Protein AF-A0A8T2RF71-F1 (afdb_monomer)

Structure (mmCIF, N/CA/C/O backbone):
data_AF-A0A8T2RF71-F1
#
_entry.id   AF-A0A8T2RF71-F1
#
loop_
_atom_site.group_PDB
_atom_site.id
_atom_site.type_symbol
_atom_site.label_atom_id
_atom_site.label_alt_id
_atom_site.label_comp_id
_atom_site.label_asym_id
_atom_site.label_entity_id
_atom_site.label_seq_id
_atom_site.pdbx_PDB_ins_code
_atom_site.Cartn_x
_atom_site.Cartn_y
_atom_site.Cartn_z
_atom_site.occupancy
_atom_site.B_iso_or_equiv
_atom_site.auth_seq_id
_atom_site.auth_comp_id
_atom_site.auth_asym_id
_atom_site.auth_atom_id
_atom_site.pdbx_PDB_model_num
ATOM 1 N N . MET A 1 1 ? -20.894 32.308 55.847 1.00 33.81 1 MET A N 1
ATOM 2 C CA . MET A 1 1 ? -22.004 33.199 55.445 1.00 33.81 1 MET A CA 1
ATOM 3 C C . MET A 1 1 ? -21.757 33.626 54.009 1.00 33.81 1 MET A C 1
ATOM 5 O O . MET A 1 1 ? -20.652 34.094 53.769 1.00 33.81 1 MET A O 1
ATOM 9 N N . PRO A 1 2 ? -22.748 33.562 53.111 1.00 56.53 2 PRO A N 1
ATOM 10 C CA . PRO A 1 2 ? -24.041 32.866 53.247 1.00 56.53 2 PRO A CA 1
ATOM 11 C C . PRO A 1 2 ? -24.374 32.013 51.993 1.00 56.53 2 PRO A C 1
ATOM 13 O O . PRO A 1 2 ? -23.792 32.238 50.945 1.00 56.53 2 PRO A O 1
ATOM 16 N N . LYS A 1 3 ? -25.290 31.039 51.954 1.00 35.28 3 LYS A N 1
ATOM 17 C CA . LYS A 1 3 ? -26.336 30.474 52.839 1.00 35.28 3 LYS A CA 1
ATOM 18 C C . LYS A 1 3 ? -26.703 29.107 52.197 1.00 35.28 3 LYS A C 1
ATOM 20 O O . LYS A 1 3 ? -26.726 29.027 50.978 1.00 35.28 3 LYS A O 1
ATOM 25 N N . ALA A 1 4 ? -26.728 27.995 52.942 1.00 33.72 4 ALA A N 1
ATOM 26 C CA . ALA A 1 4 ? -27.928 27.353 53.523 1.00 33.72 4 ALA A CA 1
ATOM 27 C C . ALA A 1 4 ? -28.983 26.961 52.456 1.00 33.72 4 ALA A C 1
ATOM 29 O O . ALA A 1 4 ? -29.394 27.810 51.681 1.00 33.72 4 ALA A O 1
ATOM 30 N N . ILE A 1 5 ? -29.472 25.716 52.376 1.00 30.92 5 ILE A N 1
ATOM 31 C CA . ILE A 1 5 ? -30.441 25.128 53.322 1.00 30.92 5 ILE A CA 1
ATOM 32 C C . ILE A 1 5 ? -30.430 23.580 53.239 1.00 30.92 5 ILE A C 1
ATOM 34 O O . ILE A 1 5 ? -30.460 22.993 52.162 1.00 30.92 5 ILE A O 1
ATOM 38 N N . HIS A 1 6 ? -30.429 22.937 54.411 1.00 29.00 6 HIS A N 1
ATOM 39 C CA . HIS A 1 6 ? -30.875 21.560 54.667 1.00 29.00 6 HIS A CA 1
ATOM 40 C C . HIS A 1 6 ? -32.414 21.484 54.653 1.00 29.00 6 HIS A C 1
ATOM 42 O O . HIS A 1 6 ? -33.026 22.330 55.297 1.00 29.00 6 HIS A O 1
ATOM 48 N N . ALA A 1 7 ? -33.016 20.427 54.087 1.00 27.84 7 ALA A N 1
ATOM 49 C CA . ALA A 1 7 ? -33.909 19.501 54.818 1.00 27.84 7 ALA A CA 1
ATOM 50 C C . ALA A 1 7 ? -34.713 18.545 53.904 1.00 27.84 7 ALA A C 1
ATOM 52 O O . ALA A 1 7 ? -35.433 18.982 53.019 1.00 27.84 7 ALA A O 1
ATOM 53 N N . ARG A 1 8 ? -34.631 17.249 54.259 1.00 25.69 8 ARG A N 1
ATOM 54 C CA . ARG A 1 8 ? -35.674 16.195 54.293 1.00 25.69 8 ARG A CA 1
ATOM 55 C C . ARG A 1 8 ? -36.613 15.987 53.091 1.00 25.69 8 ARG A C 1
ATOM 57 O O . ARG A 1 8 ? -37.527 16.772 52.894 1.00 25.69 8 ARG A O 1
ATOM 64 N N . ALA A 1 9 ? -36.586 14.763 52.549 1.00 24.23 9 ALA A N 1
ATOM 65 C CA . ALA A 1 9 ? -37.710 13.818 52.671 1.00 24.23 9 ALA A CA 1
ATOM 66 C C . ALA A 1 9 ? -37.299 12.388 52.255 1.00 24.23 9 ALA A C 1
ATOM 68 O O . ALA A 1 9 ? -36.990 12.132 51.098 1.00 24.23 9 ALA A O 1
ATOM 69 N N . CYS A 1 10 ? -37.343 11.447 53.204 1.00 28.39 10 CYS A N 1
ATOM 70 C CA . CYS A 1 10 ? -37.638 10.046 52.910 1.00 28.39 10 CYS A CA 1
ATOM 71 C C . CYS A 1 10 ? -39.159 9.925 52.774 1.00 28.39 10 CYS A C 1
ATOM 73 O O . CYS A 1 10 ? -39.844 10.247 53.743 1.00 28.39 10 CYS A O 1
ATOM 75 N N . ALA A 1 11 ? -39.659 9.442 51.636 1.00 26.19 11 ALA A N 1
ATOM 76 C CA . ALA A 1 11 ? -40.879 8.634 51.523 1.00 26.19 11 ALA A CA 1
ATOM 77 C C . ALA A 1 11 ? -41.119 8.236 50.056 1.00 26.19 11 ALA A C 1
ATOM 79 O O . ALA A 1 11 ? -41.542 9.046 49.242 1.00 26.19 11 ALA A O 1
ATOM 80 N N . SER A 1 12 ? -40.852 6.958 49.775 1.00 27.03 12 SER A N 1
ATOM 81 C CA . SER A 1 12 ? -41.672 6.046 48.966 1.00 27.03 12 SER A CA 1
ATOM 82 C C . SER A 1 12 ? -42.317 6.563 47.671 1.00 27.03 12 SER A C 1
ATOM 84 O O . SER A 1 12 ? -43.353 7.224 47.718 1.00 27.03 12 SER A O 1
ATOM 86 N N . LYS A 1 13 ? -41.908 5.985 46.540 1.00 27.14 13 LYS A N 1
ATOM 87 C CA . LYS A 1 13 ? -42.752 4.991 45.860 1.00 27.14 13 LYS A CA 1
ATOM 88 C C . LYS A 1 13 ? -41.937 4.189 44.854 1.00 27.14 13 LYS A C 1
ATOM 90 O O . LYS A 1 13 ? -41.146 4.735 44.104 1.00 27.14 13 LYS A O 1
ATOM 95 N N . VAL A 1 14 ? -42.145 2.881 44.915 1.00 32.69 14 VAL A N 1
ATOM 96 C CA . VAL A 1 14 ? -41.746 1.900 43.913 1.00 32.69 14 VAL A CA 1
ATOM 97 C C . VAL A 1 14 ? -42.433 2.294 42.605 1.00 32.69 14 VAL A C 1
ATOM 99 O O . VAL A 1 14 ? -43.641 2.103 42.471 1.00 32.69 14 VAL A O 1
ATOM 102 N N . GLU A 1 15 ? -41.685 2.889 41.682 1.00 29.00 15 GLU A N 1
ATOM 103 C CA . GLU A 1 15 ? -42.013 2.840 40.260 1.00 29.00 15 GLU A CA 1
ATOM 104 C C . GLU A 1 15 ? -41.488 1.495 39.765 1.00 29.00 15 GLU A C 1
ATOM 106 O O . GLU A 1 15 ? -40.288 1.247 39.696 1.00 29.00 15 GLU A O 1
ATOM 111 N N . LEU A 1 16 ? -42.422 0.566 39.578 1.00 31.08 16 LEU A N 1
ATOM 112 C CA . LEU A 1 16 ? -42.171 -0.688 38.891 1.00 31.08 16 LEU A CA 1
ATOM 113 C C . LEU A 1 16 ? -41.833 -0.359 37.437 1.00 31.08 16 LEU A C 1
ATOM 115 O O . LEU A 1 16 ? -42.650 0.235 36.736 1.00 31.08 16 LEU A O 1
ATOM 119 N N . ASP A 1 17 ? -40.636 -0.772 37.028 1.00 37.59 17 ASP A N 1
ATOM 120 C CA . ASP A 1 17 ? -40.130 -0.784 35.659 1.00 37.59 17 ASP A CA 1
ATOM 121 C C . ASP A 1 17 ? -41.170 -1.356 34.676 1.00 37.59 17 ASP A C 1
ATOM 123 O O . ASP A 1 17 ? -41.344 -2.570 34.562 1.00 37.59 17 ASP A O 1
ATOM 127 N N . ILE A 1 18 ? -41.844 -0.476 33.932 1.00 39.78 18 ILE A N 1
ATOM 128 C CA . ILE A 1 18 ? -42.607 -0.823 32.717 1.00 39.78 18 ILE A CA 1
ATOM 129 C C . ILE A 1 18 ? -41.824 -0.403 31.453 1.00 39.78 18 ILE A C 1
ATOM 131 O O . ILE A 1 18 ? -42.209 -0.749 30.342 1.00 39.78 18 ILE A O 1
ATOM 135 N N . GLU A 1 19 ? -40.665 0.252 31.589 1.00 43.09 19 GLU A N 1
ATOM 136 C CA . GLU A 1 19 ? -39.857 0.720 30.447 1.00 43.09 19 GLU A CA 1
ATOM 137 C C . GLU A 1 19 ? -38.975 -0.374 29.804 1.00 43.09 19 GLU A C 1
ATOM 139 O O . GLU A 1 19 ? -38.571 -0.260 28.648 1.00 43.09 19 GLU A O 1
ATOM 144 N N . GLN A 1 20 ? -38.734 -1.501 30.485 1.00 48.91 20 GLN A N 1
ATOM 145 C CA . GLN A 1 20 ? -37.821 -2.547 29.993 1.00 48.91 20 GLN A CA 1
ATOM 146 C C . GLN A 1 20 ? -38.304 -3.432 28.815 1.00 48.91 20 GLN A C 1
ATOM 148 O O . GLN A 1 20 ? -37.442 -3.936 28.086 1.00 48.91 20 GLN A O 1
ATOM 153 N N . PRO A 1 21 ? -39.608 -3.685 28.562 1.00 51.00 21 PRO A N 1
ATOM 154 C CA . PRO A 1 21 ? -40.028 -4.537 27.446 1.00 51.00 21 PRO A CA 1
ATOM 155 C C . PRO A 1 21 ? -39.780 -3.880 26.084 1.00 51.00 21 PRO A C 1
ATOM 157 O O . PRO A 1 21 ? -39.290 -4.538 25.169 1.00 51.00 21 PRO A O 1
ATOM 160 N N . ALA A 1 22 ? -40.071 -2.581 25.958 1.00 51.38 22 ALA A N 1
ATOM 161 C CA . ALA A 1 22 ? -39.941 -1.850 24.699 1.00 51.38 22 ALA A CA 1
ATOM 162 C C . ALA A 1 22 ? -38.472 -1.725 24.268 1.00 51.38 22 ALA A C 1
ATOM 164 O O . ALA A 1 22 ? -38.143 -1.998 23.115 1.00 51.38 22 ALA A O 1
ATOM 165 N N . GLU A 1 23 ? -37.566 -1.417 25.201 1.00 53.22 23 GLU A N 1
ATOM 166 C CA . GLU A 1 23 ? -36.131 -1.351 24.905 1.00 53.22 23 GLU A CA 1
ATOM 167 C C . GLU A 1 23 ? -35.534 -2.717 24.548 1.00 53.22 23 GLU A C 1
ATOM 169 O O . GLU A 1 23 ? -34.706 -2.808 23.638 1.00 53.22 23 GLU A O 1
ATOM 174 N N . ARG A 1 24 ? -35.985 -3.804 25.192 1.00 56.53 24 ARG A N 1
ATOM 175 C CA . ARG A 1 24 ? -35.560 -5.170 24.836 1.00 56.53 24 ARG A CA 1
ATOM 176 C C . ARG A 1 24 ? -36.066 -5.593 23.458 1.00 56.53 24 ARG A C 1
ATOM 178 O O . ARG A 1 24 ? -35.307 -6.198 22.703 1.00 56.53 24 ARG A O 1
ATOM 185 N N . ILE A 1 25 ? -37.303 -5.243 23.104 1.00 60.28 25 ILE A N 1
ATOM 186 C CA . ILE A 1 25 ? -37.865 -5.498 21.769 1.00 60.28 25 ILE A CA 1
ATOM 187 C C . ILE A 1 25 ? -37.104 -4.690 20.711 1.00 60.28 25 ILE A C 1
ATOM 189 O O . ILE A 1 25 ? -36.694 -5.248 19.697 1.00 60.28 25 ILE A O 1
ATOM 193 N N . LEU A 1 26 ? -36.821 -3.410 20.962 1.00 62.44 26 LEU A N 1
ATOM 194 C CA . LEU A 1 26 ? -36.038 -2.570 20.049 1.00 62.44 26 LEU A CA 1
ATOM 195 C C . LEU A 1 26 ? -34.586 -3.049 19.907 1.00 62.44 26 LEU A C 1
ATOM 197 O O . LEU A 1 26 ? -34.022 -2.972 18.817 1.00 62.44 26 LEU A O 1
ATOM 201 N N . SER A 1 27 ? -33.981 -3.571 20.976 1.00 62.66 27 SER A N 1
ATOM 202 C CA . SER A 1 27 ? -32.647 -4.179 20.942 1.00 62.66 27 SER A CA 1
ATOM 203 C C . SER A 1 27 ? -32.617 -5.445 20.075 1.00 62.66 27 SER A C 1
ATOM 205 O O . SER A 1 27 ? -31.724 -5.583 19.238 1.00 62.66 27 SER A O 1
ATOM 207 N N . LEU A 1 28 ? -33.626 -6.315 20.200 1.00 61.75 28 LEU A N 1
ATOM 208 C CA . LEU A 1 28 ? -33.779 -7.521 19.375 1.00 61.75 28 LEU A CA 1
ATOM 209 C C . LEU A 1 28 ? -34.085 -7.197 17.905 1.00 61.75 28 LEU A C 1
ATOM 211 O O . LEU A 1 28 ? -33.518 -7.805 17.002 1.00 61.75 28 LEU A O 1
ATOM 215 N N . LEU A 1 29 ? -34.939 -6.210 17.633 1.00 66.56 29 LEU A N 1
ATOM 216 C CA . LEU A 1 29 ? -35.222 -5.781 16.260 1.00 66.56 29 LEU A CA 1
ATOM 217 C C . LEU A 1 29 ? -33.985 -5.152 15.603 1.00 66.56 29 LEU A C 1
ATOM 219 O O . LEU A 1 29 ? -33.713 -5.400 14.429 1.00 66.56 29 LEU A O 1
ATOM 223 N N . ARG A 1 30 ? -33.176 -4.403 16.367 1.00 67.50 30 ARG A N 1
ATOM 224 C CA . ARG A 1 30 ? -31.889 -3.879 15.889 1.00 67.50 30 ARG A CA 1
ATOM 225 C C . ARG A 1 30 ? -30.883 -4.993 15.611 1.00 67.50 30 ARG A C 1
ATOM 227 O O . ARG A 1 30 ? -30.217 -4.928 14.584 1.00 67.50 30 ARG A O 1
ATOM 234 N N . SER A 1 31 ? -30.772 -6.019 16.455 1.00 62.66 31 SER A N 1
ATOM 235 C CA . SER A 1 31 ? -29.833 -7.119 16.190 1.00 62.66 31 SER A CA 1
ATOM 236 C C . SER A 1 31 ? -30.197 -7.908 14.926 1.00 62.66 31 SER A C 1
ATOM 238 O O . SER A 1 31 ? -29.302 -8.264 14.164 1.00 62.66 31 SER A O 1
ATOM 240 N N . ILE A 1 32 ? -31.492 -8.079 14.633 1.00 64.50 32 ILE A N 1
ATOM 241 C CA . ILE A 1 32 ? -31.977 -8.686 13.381 1.00 64.50 32 ILE A CA 1
ATOM 242 C C . ILE A 1 32 ? -31.667 -7.786 12.170 1.00 64.50 32 ILE A C 1
ATOM 244 O O . ILE A 1 32 ? -31.211 -8.266 11.131 1.00 64.50 32 ILE A O 1
ATOM 248 N N . LEU A 1 33 ? -31.840 -6.465 12.301 1.00 67.50 33 LEU A N 1
ATOM 249 C CA . LEU A 1 33 ? -31.528 -5.508 11.233 1.00 67.50 33 LEU A CA 1
ATOM 250 C C . LEU A 1 33 ? -30.033 -5.436 10.894 1.00 67.50 33 LEU A C 1
ATOM 252 O O . LEU A 1 33 ? -29.712 -5.110 9.755 1.00 67.50 33 LEU A O 1
ATOM 256 N N . PHE A 1 34 ? -29.124 -5.762 11.815 1.00 62.59 34 PHE A N 1
ATOM 257 C CA . PHE A 1 34 ? -27.670 -5.651 11.614 1.00 62.59 34 PHE A CA 1
ATOM 258 C C . PHE A 1 34 ? -26.959 -6.950 11.196 1.00 62.59 34 PHE A C 1
ATOM 260 O O . PHE A 1 34 ? -25.732 -6.955 11.090 1.00 62.59 34 PHE A O 1
ATOM 267 N N . LEU A 1 35 ? -27.690 -8.028 10.886 1.00 62.44 35 LEU A N 1
ATOM 268 C CA . LEU A 1 35 ? -27.078 -9.247 10.341 1.00 62.44 35 LEU A CA 1
ATOM 269 C C . LEU A 1 35 ? -26.353 -8.957 9.002 1.00 62.44 35 LEU A C 1
ATOM 271 O O . LEU A 1 35 ? -26.939 -8.341 8.100 1.00 62.44 35 LEU A O 1
ATOM 275 N N . PRO A 1 36 ? -25.069 -9.332 8.856 1.00 51.91 36 PRO A N 1
ATOM 276 C CA . PRO A 1 36 ? -24.278 -9.008 7.675 1.00 51.91 36 PRO A CA 1
ATOM 277 C C . PRO A 1 36 ? -24.800 -9.754 6.440 1.00 51.91 36 PRO A C 1
ATOM 279 O O . PRO A 1 36 ? -24.964 -10.967 6.449 1.00 51.91 36 PRO A O 1
ATOM 282 N N . ALA A 1 37 ? -25.007 -9.027 5.337 1.00 50.44 37 ALA A N 1
ATOM 283 C CA . ALA A 1 37 ? -25.531 -9.569 4.075 1.00 50.44 37 ALA A CA 1
ATOM 284 C C . ALA A 1 37 ? -24.600 -10.589 3.378 1.00 50.44 37 ALA A C 1
ATOM 286 O O . ALA A 1 37 ? -24.939 -11.103 2.318 1.00 50.44 37 ALA A O 1
ATOM 287 N N . ALA A 1 38 ? -23.422 -10.865 3.945 1.00 47.38 38 ALA A N 1
ATOM 288 C CA . ALA A 1 38 ? -22.397 -11.721 3.356 1.00 47.38 38 ALA A CA 1
ATOM 289 C C . ALA A 1 38 ? -22.655 -13.232 3.534 1.00 47.38 38 ALA A C 1
ATOM 291 O O . ALA A 1 38 ? -21.919 -14.028 2.960 1.00 47.38 38 ALA A O 1
ATOM 292 N N . GLU A 1 39 ? -23.678 -13.627 4.299 1.00 47.28 39 GLU A N 1
ATOM 293 C CA . GLU A 1 39 ? -23.945 -15.034 4.650 1.00 47.28 39 GLU A CA 1
ATOM 294 C C . GLU A 1 39 ? -25.229 -15.613 4.024 1.00 47.28 39 GLU A C 1
ATOM 296 O O . GLU A 1 39 ? -25.565 -16.762 4.288 1.00 47.28 39 GLU A O 1
ATOM 301 N N . VAL A 1 40 ? -25.942 -14.858 3.178 1.00 48.56 40 VAL A N 1
ATOM 302 C CA . VAL A 1 40 ? -27.251 -15.266 2.632 1.00 48.56 40 VAL A CA 1
ATOM 303 C C . VAL A 1 40 ? -27.152 -15.527 1.127 1.00 48.56 40 VAL A C 1
ATOM 305 O O . VAL A 1 40 ? -26.650 -14.688 0.373 1.00 48.56 40 VAL A O 1
ATOM 308 N N . ALA A 1 41 ? -27.623 -16.694 0.676 1.00 55.97 41 ALA A N 1
ATOM 309 C CA . ALA A 1 41 ? -27.623 -17.074 -0.734 1.00 55.97 41 ALA A CA 1
ATOM 310 C C . ALA A 1 41 ? -28.484 -16.102 -1.577 1.00 55.97 41 ALA A C 1
ATOM 312 O O . ALA A 1 41 ? -29.497 -15.588 -1.101 1.00 55.97 41 ALA A O 1
ATOM 313 N N . PRO A 1 42 ? -28.139 -15.843 -2.854 1.00 57.56 42 PRO A N 1
ATOM 314 C CA . PRO A 1 42 ? -28.786 -14.801 -3.660 1.00 57.56 42 PRO A CA 1
ATOM 315 C C . PRO A 1 42 ? -30.294 -15.000 -3.904 1.00 57.56 42 PRO A C 1
ATOM 317 O O . PRO A 1 42 ? -30.975 -14.027 -4.222 1.00 57.56 42 PRO A O 1
ATOM 320 N N . ALA A 1 43 ? -30.831 -16.214 -3.730 1.00 47.72 43 ALA A N 1
ATOM 321 C CA . ALA A 1 43 ? -32.269 -16.490 -3.829 1.00 47.72 43 ALA A CA 1
ATOM 322 C C . ALA A 1 43 ? -33.067 -16.038 -2.586 1.00 47.72 43 ALA A C 1
ATOM 324 O O . ALA A 1 43 ? -34.226 -15.656 -2.709 1.00 47.72 43 ALA A O 1
ATOM 325 N N . GLU A 1 44 ? -32.439 -15.989 -1.410 1.00 53.12 44 GLU A N 1
ATOM 326 C CA . GLU A 1 44 ? -33.076 -15.642 -0.127 1.00 53.12 44 GLU A CA 1
ATOM 327 C C . GLU A 1 44 ? -32.971 -14.141 0.193 1.00 53.12 44 GLU A C 1
ATOM 329 O O . GLU A 1 44 ? -33.644 -13.611 1.081 1.00 53.12 44 GLU A O 1
ATOM 334 N N . HIS A 1 45 ? -32.156 -13.411 -0.574 1.00 64.81 45 HIS A N 1
ATOM 335 C CA . HIS A 1 45 ? -31.918 -11.984 -0.372 1.00 64.81 45 HIS A CA 1
ATOM 336 C C . HIS A 1 45 ? -33.193 -11.137 -0.538 1.00 64.81 45 HIS A C 1
ATOM 338 O O . HIS A 1 45 ? -33.321 -10.107 0.120 1.00 64.81 45 HIS A O 1
ATOM 344 N N . ALA A 1 46 ? -34.147 -11.555 -1.380 1.00 63.50 46 ALA A N 1
ATOM 345 C CA . ALA A 1 46 ? -35.409 -10.838 -1.589 1.00 63.50 46 ALA A CA 1
ATOM 346 C C . ALA A 1 46 ? -36.369 -10.962 -0.390 1.00 63.50 46 ALA A C 1
ATOM 348 O O . ALA A 1 46 ? -37.006 -9.982 0.001 1.00 63.50 46 ALA A O 1
ATOM 349 N N . GLU A 1 47 ? -36.436 -12.136 0.239 1.00 63.16 47 GLU A N 1
ATOM 350 C CA . GLU A 1 47 ? -37.296 -12.374 1.405 1.00 63.16 47 GLU A CA 1
ATOM 351 C C . GLU A 1 47 ? -36.715 -11.724 2.665 1.00 63.16 47 GLU A C 1
ATOM 353 O O . GLU A 1 47 ? -37.437 -11.068 3.417 1.00 63.16 47 GLU A O 1
ATOM 358 N N . VAL A 1 48 ? -35.391 -11.791 2.845 1.00 66.31 48 VAL A N 1
ATOM 359 C CA . VAL A 1 48 ? -34.690 -11.096 3.937 1.00 66.31 48 VAL A CA 1
ATOM 360 C C . VAL A 1 48 ? -34.793 -9.571 3.786 1.00 66.31 48 VAL A C 1
ATOM 362 O O . VAL A 1 48 ? -34.985 -8.870 4.781 1.00 66.31 48 VAL A O 1
ATOM 365 N N . GLN A 1 49 ? -34.729 -9.044 2.557 1.00 69.56 49 GLN A N 1
ATOM 366 C CA . GLN A 1 49 ? -35.012 -7.631 2.265 1.00 69.56 49 GLN A CA 1
ATOM 367 C C . GLN A 1 49 ? -36.451 -7.252 2.620 1.00 69.56 49 GLN A C 1
ATOM 369 O O . GLN A 1 49 ? -36.653 -6.289 3.352 1.00 69.56 49 GLN A O 1
ATOM 374 N N . THR A 1 50 ? -37.435 -8.050 2.197 1.00 68.62 50 THR A N 1
ATOM 375 C CA . THR A 1 50 ? -38.855 -7.800 2.498 1.00 68.62 50 THR A CA 1
ATOM 376 C C . THR A 1 50 ? -39.111 -7.799 4.012 1.00 68.62 50 THR A C 1
ATOM 378 O O . THR A 1 50 ? -39.797 -6.919 4.532 1.00 68.62 50 THR A O 1
ATOM 381 N N . CYS A 1 51 ? -38.502 -8.728 4.755 1.00 62.50 51 CYS A N 1
ATOM 382 C CA . CYS A 1 51 ? -38.558 -8.750 6.218 1.00 62.50 51 CYS A CA 1
ATOM 383 C C . CYS A 1 51 ? -37.887 -7.521 6.853 1.00 62.50 51 CYS A C 1
ATOM 385 O O . CYS A 1 51 ? -38.438 -6.946 7.792 1.00 62.50 51 CYS A O 1
ATOM 387 N N . ARG A 1 52 ? -36.730 -7.072 6.344 1.00 72.69 52 ARG A N 1
ATOM 388 C CA . ARG A 1 52 ? -36.084 -5.832 6.812 1.00 72.69 52 ARG A CA 1
ATOM 389 C C . ARG A 1 52 ? -36.959 -4.605 6.575 1.00 72.69 52 ARG A C 1
ATOM 391 O O . ARG A 1 52 ? -37.078 -3.780 7.476 1.00 72.69 52 ARG A O 1
ATOM 398 N N . GLU A 1 53 ? -37.570 -4.493 5.400 1.00 71.31 53 GLU A N 1
ATOM 399 C CA . GLU A 1 53 ? -38.469 -3.390 5.051 1.00 71.31 53 GLU A CA 1
ATOM 400 C C . GLU A 1 53 ? -39.712 -3.375 5.950 1.00 71.31 53 GLU A C 1
ATOM 402 O O . GLU A 1 53 ? -40.093 -2.317 6.447 1.00 71.31 53 GLU A O 1
ATOM 407 N N . GLN A 1 54 ? -40.295 -4.540 6.254 1.00 70.06 54 GLN A N 1
ATOM 408 C CA . GLN A 1 54 ? -41.418 -4.634 7.193 1.00 70.06 54 GLN A CA 1
ATOM 409 C C . GLN A 1 54 ? -41.021 -4.280 8.632 1.00 70.06 54 GLN A C 1
ATOM 411 O O . GLN A 1 54 ? -41.767 -3.576 9.313 1.00 70.06 54 GLN A O 1
ATOM 416 N N . ILE A 1 55 ? -39.838 -4.702 9.094 1.00 68.81 55 ILE A N 1
ATOM 417 C CA . ILE A 1 55 ? -39.321 -4.335 10.422 1.00 68.81 55 ILE A CA 1
ATOM 418 C C . ILE A 1 55 ? -39.063 -2.824 10.506 1.00 68.81 55 ILE A C 1
ATOM 420 O O . ILE A 1 55 ? -39.425 -2.200 11.505 1.00 68.81 55 ILE A O 1
ATOM 424 N N . LEU A 1 56 ? -38.486 -2.222 9.463 1.00 70.25 56 LEU A N 1
ATOM 425 C CA . LEU A 1 56 ? -38.261 -0.777 9.391 1.00 70.25 56 LEU A CA 1
ATOM 426 C C . LEU A 1 56 ? -39.580 -0.001 9.381 1.00 70.25 56 LEU A C 1
ATOM 428 O O . LEU A 1 56 ? -39.713 0.936 10.160 1.00 70.25 56 LEU A O 1
ATOM 432 N N . LEU A 1 57 ? -40.575 -0.436 8.603 1.00 69.69 57 LEU A N 1
ATOM 433 C CA . LEU A 1 57 ? -41.909 0.171 8.585 1.00 69.69 57 LEU A CA 1
ATOM 434 C C . LEU A 1 57 ? -42.599 0.076 9.958 1.00 69.69 57 LEU A C 1
ATOM 436 O O . LEU A 1 57 ? -43.264 1.015 10.392 1.00 69.69 57 LEU A O 1
ATOM 440 N N . CYS A 1 58 ? -42.427 -1.039 10.677 1.00 59.25 58 CYS A N 1
ATOM 441 C CA . CYS A 1 58 ? -42.905 -1.182 12.054 1.00 59.25 58 CYS A CA 1
ATOM 442 C C . CYS A 1 58 ? -42.186 -0.229 13.018 1.00 59.25 58 CYS A C 1
ATOM 444 O O . CYS A 1 58 ? -42.835 0.383 13.865 1.00 59.25 58 CYS A O 1
ATOM 446 N N . MET A 1 59 ? -40.866 -0.076 12.897 1.00 63.88 59 MET A N 1
ATOM 447 C CA . MET A 1 59 ? -40.101 0.869 13.716 1.00 63.88 59 MET A CA 1
ATOM 448 C C . MET A 1 59 ? -40.463 2.326 13.411 1.00 63.88 59 MET A C 1
ATOM 450 O O . MET A 1 59 ? -40.538 3.130 14.336 1.00 63.88 59 MET A O 1
ATOM 454 N N . GLU A 1 60 ? -40.726 2.657 12.149 1.00 66.69 60 GLU A N 1
ATOM 455 C CA . GLU A 1 60 ? -41.147 3.986 11.701 1.00 66.69 60 GLU A CA 1
ATOM 456 C C . GLU A 1 60 ? -42.541 4.333 12.243 1.00 66.69 60 GLU A C 1
ATOM 458 O O . GLU A 1 60 ? -42.710 5.376 12.870 1.00 66.69 60 GLU A O 1
ATOM 463 N N . LYS A 1 61 ? -43.500 3.398 12.171 1.00 61.97 61 LYS A N 1
ATOM 464 C CA . LYS A 1 61 ? -44.825 3.551 12.801 1.00 61.97 61 LYS A CA 1
ATOM 465 C C . LYS A 1 61 ? -44.770 3.668 14.325 1.00 61.97 61 LYS A C 1
ATOM 467 O O . LYS A 1 61 ? -45.586 4.372 14.906 1.00 61.97 61 LYS A O 1
ATOM 472 N N . MET A 1 62 ? -43.826 2.997 14.991 1.00 56.00 62 MET A N 1
ATOM 473 C CA . MET A 1 62 ? -43.613 3.178 16.435 1.00 56.00 62 MET A CA 1
ATOM 474 C C . MET A 1 62 ? -42.956 4.529 16.761 1.00 56.00 62 MET A C 1
ATOM 476 O O . MET A 1 62 ? -43.216 5.088 17.824 1.00 56.00 62 MET A O 1
ATOM 480 N N . ALA A 1 63 ? -42.131 5.068 15.859 1.00 57.75 63 ALA A N 1
ATOM 481 C CA . ALA A 1 63 ? -41.480 6.368 16.013 1.00 57.75 63 ALA A CA 1
ATOM 482 C C . ALA A 1 63 ? -42.416 7.561 15.720 1.00 57.75 63 ALA A C 1
ATOM 484 O O . ALA A 1 63 ? -42.180 8.651 16.241 1.00 57.75 63 ALA A O 1
ATOM 485 N N . GLU A 1 64 ? -43.495 7.362 14.953 1.00 53.75 64 GLU A N 1
ATOM 486 C CA . GLU A 1 64 ? -44.553 8.359 14.697 1.00 53.75 64 GLU A CA 1
ATOM 487 C C . GLU A 1 64 ? -45.387 8.732 15.939 1.00 53.75 64 GLU A C 1
ATOM 489 O O . GLU A 1 64 ? -46.191 9.663 15.882 1.00 53.75 64 GLU A O 1
ATOM 494 N N . TYR A 1 65 ? -45.158 8.083 17.085 1.00 51.19 65 TYR A N 1
ATOM 495 C CA . TYR A 1 65 ? -45.771 8.433 18.368 1.00 51.19 65 TYR A CA 1
ATOM 496 C C . TYR A 1 65 ? -44.764 9.099 19.323 1.00 51.19 65 TYR A C 1
ATOM 498 O O . TYR A 1 65 ? -44.324 8.473 20.292 1.00 51.19 65 TYR A O 1
ATOM 506 N N . PRO A 1 66 ? -44.383 10.374 19.114 1.00 44.22 66 PRO A N 1
ATOM 507 C CA . PRO A 1 66 ? -43.583 11.093 20.086 1.00 44.22 66 PRO A CA 1
ATOM 508 C C . PRO A 1 66 ? -44.466 11.571 21.247 1.00 44.22 66 PRO A C 1
ATOM 510 O O . PRO A 1 66 ? -45.529 12.163 21.062 1.00 44.22 66 PRO A O 1
ATOM 513 N N . SER A 1 67 ? -43.979 11.307 22.456 1.00 52.34 67 SER A N 1
ATOM 514 C CA . SER A 1 67 ? -44.327 11.918 23.742 1.00 52.34 67 SER A CA 1
ATOM 515 C C . SER A 1 67 ? -45.219 13.177 23.685 1.00 52.34 67 SER A C 1
ATOM 517 O O . SER A 1 67 ? -44.730 14.298 23.529 1.00 52.34 67 SER A O 1
ATOM 519 N N . VAL A 1 68 ? -46.520 13.008 23.940 1.00 36.22 68 VAL A N 1
ATOM 520 C CA . VAL A 1 68 ? -47.386 14.064 24.495 1.00 36.22 68 VAL A CA 1
ATOM 521 C C . VAL A 1 68 ? -47.716 13.666 25.933 1.00 36.22 68 VAL A C 1
ATOM 523 O O . VAL A 1 68 ? -48.788 13.155 26.262 1.00 36.22 68 VAL A O 1
ATOM 526 N N . GLU A 1 69 ? -46.734 13.843 26.813 1.00 46.62 69 GLU A N 1
ATOM 527 C CA . GLU A 1 69 ? -46.873 13.591 28.244 1.00 46.62 69 GLU A CA 1
ATOM 528 C C . GLU A 1 69 ? -47.649 14.730 28.916 1.00 46.62 69 GLU A C 1
ATOM 530 O O . GLU A 1 69 ? -47.081 15.764 29.263 1.00 46.62 69 GLU A O 1
ATOM 535 N N . LYS A 1 70 ? -48.962 14.526 29.099 1.00 38.59 70 LYS A N 1
ATOM 536 C CA . LYS A 1 70 ? -49.701 14.696 30.378 1.00 38.59 70 LYS A CA 1
ATOM 537 C C . LYS A 1 70 ? -51.215 14.838 30.207 1.00 38.59 70 LYS A C 1
ATOM 539 O O . LYS A 1 70 ? -51.932 14.524 31.149 1.00 38.59 70 LYS A O 1
ATOM 544 N N . GLU A 1 71 ? -51.724 15.203 29.030 1.00 35.91 71 GLU A N 1
ATOM 545 C CA . GLU A 1 71 ? -53.181 15.347 28.813 1.00 35.91 71 GLU A CA 1
ATOM 546 C C . GLU A 1 71 ? -53.836 14.145 28.103 1.00 35.91 71 GLU A C 1
ATOM 548 O O . GLU A 1 71 ? -55.040 13.925 28.244 1.00 35.91 71 GLU A O 1
ATOM 553 N N . MET A 1 72 ? -53.059 13.276 27.442 1.00 33.12 72 MET A N 1
ATOM 554 C CA . MET A 1 72 ? -53.583 12.047 26.821 1.00 33.12 72 MET A CA 1
ATOM 555 C C . MET A 1 72 ? -53.802 10.896 27.814 1.00 33.12 72 MET A C 1
ATOM 557 O O . MET A 1 72 ? -54.697 10.082 27.601 1.00 33.12 72 MET A O 1
ATOM 561 N N . PHE A 1 73 ? -53.067 10.843 28.933 1.00 38.22 73 PHE A N 1
ATOM 562 C CA . PHE A 1 73 ? -53.185 9.751 29.915 1.00 38.22 73 PHE A CA 1
ATOM 563 C C . PHE A 1 73 ? -54.550 9.695 30.621 1.00 38.22 73 PHE A C 1
ATOM 565 O O . PHE A 1 73 ? -54.970 8.624 31.052 1.00 38.22 73 PHE A O 1
ATOM 572 N N . ALA A 1 74 ? -55.283 10.812 30.678 1.00 38.47 74 ALA A N 1
ATOM 573 C CA . ALA A 1 74 ? -56.654 10.836 31.189 1.00 38.47 74 ALA A CA 1
ATOM 574 C C . ALA A 1 74 ? -57.701 10.418 30.136 1.00 38.47 74 ALA A C 1
ATOM 576 O O . ALA A 1 74 ? -58.767 9.930 30.504 1.00 38.47 74 ALA A O 1
ATOM 577 N N . SER A 1 75 ? -57.398 10.560 28.838 1.00 36.09 75 SER A N 1
ATOM 578 C CA . SER A 1 75 ? -58.329 10.235 27.742 1.00 36.09 75 SER A CA 1
ATOM 579 C C . SER A 1 75 ? -58.099 8.842 27.133 1.00 36.09 75 SER A C 1
ATOM 581 O O . SER A 1 75 ? -59.039 8.246 26.616 1.00 36.09 75 SER A O 1
ATOM 583 N N . LEU A 1 76 ? -56.893 8.268 27.249 1.00 33.59 76 LEU A N 1
ATOM 584 C CA . LEU A 1 76 ? -56.580 6.918 26.751 1.00 33.59 76 LEU A CA 1
ATOM 585 C C . LEU A 1 76 ? -56.969 5.782 27.696 1.00 33.59 76 LEU A C 1
ATOM 587 O O . LEU A 1 76 ? -57.085 4.645 27.251 1.00 33.59 76 LEU A O 1
ATOM 591 N N . HIS A 1 77 ? -57.243 6.063 28.971 1.00 39.59 77 HIS A N 1
ATOM 592 C CA . HIS A 1 77 ? -57.680 5.020 29.904 1.00 39.59 77 HIS A CA 1
ATOM 593 C C . HIS A 1 77 ? -59.067 4.435 29.541 1.00 39.59 77 HIS A C 1
ATOM 595 O O . HIS A 1 77 ? -59.443 3.386 30.060 1.00 39.59 77 HIS A O 1
ATOM 601 N N . ASN A 1 78 ? -59.798 5.077 28.615 1.00 37.59 78 ASN A N 1
ATOM 602 C CA . ASN A 1 78 ? -61.068 4.598 28.059 1.00 37.59 78 ASN A CA 1
ATOM 603 C C . ASN A 1 78 ? -61.000 4.185 26.577 1.00 37.59 78 ASN A C 1
ATOM 605 O O . ASN A 1 78 ? -61.977 3.635 26.073 1.00 37.59 78 ASN A O 1
ATOM 609 N N . TRP A 1 79 ? -59.883 4.396 25.870 1.00 32.91 79 TRP A N 1
ATOM 610 C CA . TRP A 1 79 ? -59.746 3.999 24.462 1.00 32.91 79 TRP A CA 1
ATOM 611 C C . TRP A 1 79 ? -58.829 2.773 24.336 1.00 32.91 79 TRP A C 1
ATOM 613 O O . TRP A 1 79 ? -57.658 2.847 23.985 1.00 32.91 79 TRP A O 1
ATOM 623 N N . SER A 1 80 ? -59.431 1.648 24.732 1.00 43.62 80 SER A N 1
ATOM 624 C CA . SER A 1 80 ? -59.110 0.241 24.459 1.00 43.62 80 SER A CA 1
ATOM 625 C C . SER A 1 80 ? -57.663 -0.243 24.652 1.00 43.62 80 SER A C 1
ATOM 627 O O . SER A 1 80 ? -56.863 -0.309 23.717 1.00 43.62 80 SER A O 1
ATOM 629 N N . ARG A 1 81 ? -57.431 -0.806 25.842 1.00 44.56 81 ARG A N 1
ATOM 630 C CA . ARG A 1 81 ? -56.490 -1.918 26.069 1.00 44.56 81 ARG A CA 1
ATOM 631 C C . ARG A 1 81 ? -56.734 -3.079 25.084 1.00 44.56 81 ARG A C 1
ATOM 633 O O . ARG A 1 81 ? -55.788 -3.705 24.633 1.00 44.56 81 ARG A O 1
ATOM 640 N N . GLU A 1 82 ? -57.992 -3.271 24.677 1.00 46.34 82 GLU A N 1
ATOM 641 C CA . GLU A 1 82 ? -58.420 -4.306 23.729 1.00 46.34 82 GLU A CA 1
ATOM 642 C C . GLU A 1 82 ? -57.889 -4.097 22.295 1.00 46.34 82 GLU A C 1
ATOM 644 O O . GLU A 1 82 ? -57.481 -5.075 21.681 1.00 46.34 82 GLU A O 1
ATOM 649 N N . ASN A 1 83 ? -57.798 -2.870 21.753 1.00 45.78 83 ASN A N 1
ATOM 650 C CA . ASN A 1 83 ? -57.314 -2.695 20.368 1.00 45.78 83 ASN A CA 1
ATOM 651 C C . ASN A 1 83 ? -55.790 -2.846 20.246 1.00 45.78 83 ASN A C 1
ATOM 653 O O . ASN A 1 83 ? -55.326 -3.434 19.275 1.00 45.78 83 ASN A O 1
ATOM 657 N N . MET A 1 84 ? -55.002 -2.398 21.235 1.00 50.34 84 MET A N 1
ATOM 658 C CA . MET A 1 84 ? -53.550 -2.650 21.226 1.00 50.34 84 MET A CA 1
ATOM 659 C C . MET A 1 84 ? -53.221 -4.129 21.450 1.00 50.34 84 MET A C 1
ATOM 661 O O . MET A 1 84 ? -52.287 -4.640 20.838 1.00 50.34 84 MET A O 1
ATOM 665 N N . GLU A 1 85 ? -53.979 -4.832 22.299 1.00 55.38 85 GLU A N 1
ATOM 666 C CA . GLU A 1 85 ? -53.817 -6.279 22.472 1.00 55.38 85 GLU A CA 1
ATOM 667 C C . GLU A 1 85 ? -54.152 -7.034 21.180 1.00 55.38 85 GLU A C 1
ATOM 669 O O . GLU A 1 85 ? -53.392 -7.918 20.790 1.00 55.38 85 GLU A O 1
ATOM 674 N N . ILE A 1 86 ? -55.220 -6.648 20.469 1.00 58.81 86 ILE A N 1
ATOM 675 C CA . ILE A 1 86 ? -55.594 -7.249 19.180 1.00 58.81 86 ILE A CA 1
ATOM 676 C C . ILE A 1 86 ? -54.521 -6.991 18.111 1.00 58.81 86 ILE A C 1
ATOM 678 O O . ILE A 1 86 ? -54.120 -7.932 17.425 1.00 58.81 86 ILE A O 1
ATOM 682 N N . ASP A 1 87 ? -53.997 -5.767 18.004 1.00 58.66 87 ASP A N 1
ATOM 683 C CA . ASP A 1 87 ? -52.988 -5.424 16.996 1.00 58.66 87 ASP A CA 1
ATOM 684 C C . ASP A 1 87 ? -51.628 -6.084 17.279 1.00 58.66 87 ASP A C 1
ATOM 686 O O . ASP A 1 87 ? -50.983 -6.591 16.359 1.00 58.66 87 ASP A O 1
ATOM 690 N N . ILE A 1 88 ? -51.201 -6.163 18.546 1.00 58.69 88 ILE A N 1
ATOM 691 C CA . ILE A 1 88 ? -49.960 -6.855 18.933 1.00 58.69 88 ILE A CA 1
ATOM 692 C C . ILE A 1 88 ? -50.101 -8.367 18.726 1.00 58.69 88 ILE A C 1
ATOM 694 O O . ILE A 1 88 ? -49.181 -8.998 18.200 1.00 58.69 88 ILE A O 1
ATOM 698 N N . LEU A 1 89 ? -51.246 -8.962 19.077 1.00 67.00 89 LEU A N 1
ATOM 699 C CA . LEU A 1 89 ? -51.495 -10.388 18.850 1.00 67.00 89 LEU A CA 1
ATOM 700 C C . LEU A 1 89 ? -51.553 -10.725 17.354 1.00 67.00 89 LEU A C 1
ATOM 702 O O . LEU A 1 89 ? -50.951 -11.723 16.949 1.00 67.00 89 LEU A O 1
ATOM 706 N N . ALA A 1 90 ? -52.180 -9.881 16.528 1.00 65.62 90 ALA A N 1
ATOM 707 C CA . ALA A 1 90 ? -52.210 -10.040 15.074 1.00 65.62 90 ALA A CA 1
ATOM 708 C C . ALA A 1 90 ? -50.808 -9.907 14.448 1.00 65.62 90 ALA A C 1
ATOM 710 O O . ALA A 1 90 ? -50.432 -10.694 13.572 1.00 65.62 90 ALA A O 1
ATOM 711 N N . LEU A 1 91 ? -49.991 -8.964 14.929 1.00 59.94 91 LEU A N 1
ATOM 712 C CA . LEU A 1 91 ? -48.613 -8.779 14.466 1.00 59.94 91 LEU A CA 1
ATOM 713 C C . LEU A 1 91 ? -47.719 -9.966 14.860 1.00 59.94 91 LEU A C 1
ATOM 715 O O . LEU A 1 91 ? -46.958 -10.478 14.037 1.00 59.94 91 LEU A O 1
ATOM 719 N N . MET A 1 92 ? -47.864 -10.465 16.091 1.00 69.31 92 MET A N 1
ATOM 720 C CA . MET A 1 92 ? -47.165 -11.661 16.567 1.00 69.31 92 MET A CA 1
ATOM 721 C C . MET A 1 92 ? -47.585 -12.920 15.806 1.00 69.31 92 MET A C 1
ATOM 723 O O . MET A 1 92 ? -46.751 -13.777 15.527 1.00 69.31 92 MET A O 1
ATOM 727 N N . GLU A 1 93 ? -48.860 -13.050 15.447 1.00 70.75 93 GLU A N 1
ATOM 728 C CA . GLU A 1 93 ? -49.361 -14.172 14.655 1.00 70.75 93 GLU A CA 1
ATOM 729 C C . GLU A 1 93 ? -48.858 -14.129 13.205 1.00 70.75 93 GLU A C 1
ATOM 731 O O . GLU A 1 93 ? -48.491 -15.167 12.648 1.00 70.75 93 GLU A O 1
ATOM 736 N N . THR A 1 94 ? -48.729 -12.929 12.635 1.00 65.12 94 THR A N 1
ATOM 737 C CA . THR A 1 94 ? -48.143 -12.710 11.305 1.00 65.12 94 THR A CA 1
ATOM 738 C C . THR A 1 94 ? -46.650 -13.057 11.289 1.00 65.12 94 THR A C 1
ATOM 740 O O . THR A 1 94 ? -46.208 -13.810 10.421 1.00 65.12 94 THR A O 1
ATOM 743 N N . LEU A 1 95 ? -45.887 -12.612 12.296 1.00 62.12 95 LEU A N 1
ATOM 744 C CA . LEU A 1 95 ? -44.475 -12.979 12.475 1.00 62.12 95 LEU A CA 1
ATOM 745 C C . LEU A 1 95 ? -44.296 -14.487 12.692 1.00 62.12 95 LEU A C 1
ATOM 747 O O . LEU A 1 95 ? -43.434 -15.106 12.076 1.00 62.12 95 LEU A O 1
ATOM 751 N N . GLN A 1 96 ? -45.151 -15.111 13.506 1.00 72.69 96 GLN A N 1
ATOM 752 C CA . GLN A 1 96 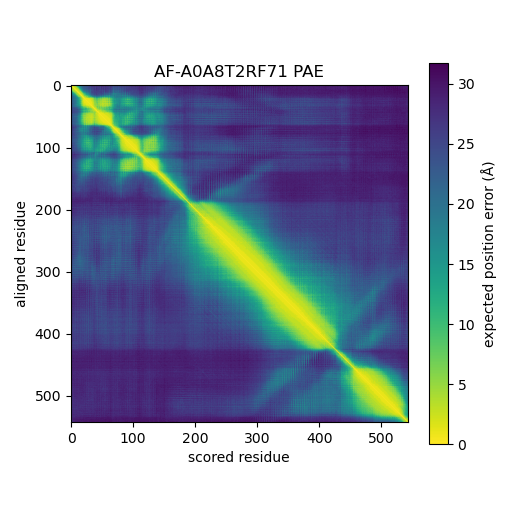? -45.118 -16.557 13.738 1.00 72.69 96 GLN A CA 1
ATOM 753 C C . GLN A 1 96 ? -45.416 -17.354 12.456 1.00 72.69 96 GLN A C 1
ATOM 755 O O . GLN A 1 96 ? -44.880 -18.447 12.267 1.00 72.69 96 GLN A O 1
ATOM 760 N N . LYS A 1 97 ? -46.272 -16.830 11.570 1.00 68.19 97 LYS A N 1
ATOM 761 C CA . LYS A 1 97 ? -46.573 -17.438 10.267 1.00 68.19 97 LYS A CA 1
ATOM 762 C C . LYS A 1 97 ? -45.407 -17.277 9.287 1.00 68.19 97 LYS A C 1
ATOM 764 O O . LYS A 1 97 ? -45.046 -18.247 8.633 1.00 68.19 97 LYS A O 1
ATOM 769 N N . ALA A 1 98 ? -44.772 -16.104 9.252 1.00 58.59 98 ALA A N 1
ATOM 770 C CA . ALA A 1 98 ? -43.575 -15.864 8.447 1.00 58.59 98 ALA A CA 1
ATOM 771 C C . ALA A 1 98 ? -42.405 -16.772 8.874 1.00 58.59 98 ALA A C 1
ATOM 773 O O . ALA A 1 98 ? -41.812 -17.440 8.032 1.00 58.59 98 ALA A O 1
ATOM 774 N N . CYS A 1 99 ? -42.138 -16.893 10.180 1.00 64.62 99 CYS A N 1
ATOM 775 C CA . CYS A 1 99 ? -41.095 -17.784 10.700 1.00 64.62 99 CYS A CA 1
ATOM 776 C C . CYS A 1 99 ? -41.363 -19.264 10.378 1.00 64.62 99 CYS A C 1
ATOM 778 O O . CYS A 1 99 ? -40.436 -19.992 10.020 1.00 64.62 99 CYS A O 1
ATOM 780 N N . ARG A 1 100 ? -42.625 -19.717 10.471 1.00 68.38 100 ARG A N 1
ATOM 781 C CA . ARG A 1 100 ? -43.009 -21.089 10.093 1.00 68.38 100 ARG A CA 1
ATOM 782 C C . ARG A 1 100 ? -42.803 -21.362 8.609 1.00 68.38 100 ARG A C 1
ATOM 784 O O . ARG A 1 100 ? -42.203 -22.378 8.287 1.00 68.38 100 ARG A O 1
ATOM 791 N N . ASN A 1 101 ? -43.200 -20.439 7.736 1.00 63.38 101 ASN A N 1
ATOM 792 C CA . ASN A 1 101 ? -42.991 -20.587 6.296 1.00 63.38 101 ASN A CA 1
ATOM 793 C C . ASN A 1 101 ? -41.497 -20.693 5.948 1.00 63.38 101 ASN A C 1
ATOM 795 O O . ASN A 1 101 ? -41.121 -21.554 5.165 1.00 63.38 101 ASN A O 1
ATOM 799 N N . VAL A 1 102 ? -40.637 -19.881 6.577 1.00 60.00 102 VAL A N 1
ATOM 800 C CA . VAL A 1 102 ? -39.176 -19.964 6.385 1.00 60.00 102 VAL A CA 1
ATOM 801 C C . VAL A 1 102 ? -38.626 -21.308 6.875 1.00 60.00 102 VAL A C 1
ATOM 803 O O . VAL A 1 102 ? -37.778 -21.903 6.220 1.00 60.00 102 VAL A O 1
ATOM 806 N N . THR A 1 103 ? -39.138 -21.833 7.993 1.00 66.44 103 THR A N 1
ATOM 807 C CA . THR A 1 103 ? -38.705 -23.138 8.527 1.00 66.44 103 THR A CA 1
ATOM 808 C C . THR A 1 103 ? -39.152 -24.294 7.630 1.00 66.44 103 THR A C 1
ATOM 810 O O . THR A 1 103 ? -38.372 -25.208 7.380 1.00 66.44 103 THR A O 1
ATOM 813 N N . GLU A 1 104 ? -40.381 -24.243 7.109 1.00 66.38 104 GLU A N 1
ATOM 814 C CA . GLU A 1 104 ? -40.914 -25.240 6.175 1.00 66.38 104 GLU A CA 1
ATOM 815 C C . GLU A 1 104 ? -40.149 -25.228 4.841 1.00 66.38 104 GLU A C 1
ATOM 817 O O . GLU A 1 104 ? -39.799 -26.296 4.335 1.00 66.38 104 GLU A O 1
ATOM 822 N N . SER A 1 105 ? -39.801 -24.046 4.318 1.00 60.31 105 SER A N 1
ATOM 823 C CA . SER A 1 105 ? -38.948 -23.902 3.129 1.00 60.31 105 SER A CA 1
ATOM 824 C C . SER A 1 105 ? -37.555 -24.505 3.337 1.00 60.31 105 SER A C 1
ATOM 826 O O . SER A 1 105 ? -37.083 -25.241 2.476 1.00 60.31 105 SER A O 1
ATOM 828 N N . LEU A 1 106 ? -36.935 -24.276 4.502 1.00 58.88 106 LEU A N 1
ATOM 829 C CA . LEU A 1 106 ? -35.620 -24.835 4.848 1.00 58.88 106 LEU A CA 1
ATOM 830 C C . LEU A 1 106 ? -35.647 -26.356 5.082 1.00 58.88 106 LEU A C 1
ATOM 832 O O . LEU A 1 106 ? -34.630 -27.020 4.915 1.00 58.88 106 LEU A O 1
ATOM 836 N N . SER A 1 107 ? -36.795 -26.924 5.467 1.00 59.97 107 SER A N 1
ATOM 837 C CA . SER A 1 107 ? -36.939 -28.366 5.720 1.00 59.97 107 SER A CA 1
ATOM 838 C C . SER A 1 107 ? -37.192 -29.220 4.470 1.00 59.97 107 SER A C 1
ATOM 840 O O . SER A 1 107 ? -37.098 -30.442 4.554 1.00 59.97 107 SER A O 1
ATOM 842 N N . ASN A 1 108 ? -37.500 -28.599 3.325 1.00 56.94 108 ASN A N 1
ATOM 843 C CA . ASN A 1 108 ? -37.809 -29.296 2.070 1.00 56.94 108 ASN A CA 1
ATOM 844 C C . ASN A 1 108 ? -36.602 -29.454 1.123 1.00 56.94 108 ASN A C 1
ATOM 846 O O . ASN A 1 108 ? -36.745 -30.058 0.059 1.00 56.94 108 ASN A O 1
ATOM 850 N N . GLU A 1 109 ? -35.420 -28.943 1.480 1.00 49.31 109 GLU A N 1
ATOM 851 C CA . GLU A 1 109 ? -34.192 -29.186 0.718 1.00 49.31 109 GLU A CA 1
ATOM 852 C C . GLU A 1 109 ? -33.407 -30.367 1.317 1.00 49.31 109 GLU A C 1
ATOM 854 O O . GLU A 1 109 ? -32.692 -30.237 2.310 1.00 49.31 109 GLU A O 1
ATOM 859 N N . ASP A 1 110 ? -33.542 -31.543 0.695 1.00 48.03 110 ASP A N 1
ATOM 860 C CA . ASP A 1 110 ? -32.755 -32.748 0.988 1.00 48.03 110 ASP A CA 1
ATOM 861 C C . ASP A 1 110 ? -31.272 -32.536 0.605 1.00 48.03 110 ASP A C 1
ATOM 863 O O . ASP A 1 110 ? -30.825 -32.895 -0.488 1.00 48.03 110 ASP A O 1
ATOM 867 N N . GLY A 1 111 ? -30.491 -31.937 1.509 1.00 52.06 111 GLY A N 1
ATOM 868 C CA . GLY A 1 111 ? -29.050 -31.713 1.357 1.00 52.06 111 GLY A CA 1
ATOM 869 C C . GLY A 1 111 ? -28.255 -32.060 2.622 1.00 52.06 111 GLY A C 1
ATOM 870 O O . GLY A 1 111 ? -28.455 -31.468 3.676 1.00 52.06 111 GLY A O 1
ATOM 871 N N . ASP A 1 112 ? -27.343 -33.031 2.501 1.00 51.28 112 ASP A N 1
ATOM 872 C CA . ASP A 1 112 ? -26.485 -33.633 3.545 1.00 51.28 112 ASP A CA 1
ATOM 873 C C . ASP A 1 112 ? -25.863 -32.614 4.543 1.00 51.28 112 ASP A C 1
ATOM 875 O O . ASP A 1 112 ? -25.091 -31.739 4.130 1.00 51.28 112 ASP A O 1
ATOM 879 N N . PRO A 1 113 ? -26.120 -32.717 5.867 1.00 48.81 113 PRO A N 1
ATOM 880 C CA . PRO A 1 113 ? -25.672 -31.723 6.829 1.00 48.81 113 PRO A CA 1
ATOM 881 C C . PRO A 1 113 ? -24.305 -32.107 7.399 1.00 48.81 113 PRO A C 1
ATOM 883 O O . PRO A 1 113 ? -24.185 -32.878 8.355 1.00 48.81 113 PRO A O 1
ATOM 886 N N . ARG A 1 114 ? -23.236 -31.506 6.873 1.00 43.62 114 ARG A N 1
ATOM 887 C CA . ARG A 1 114 ? -21.948 -31.460 7.580 1.00 43.62 114 ARG A CA 1
ATOM 888 C C . ARG A 1 114 ? -21.457 -30.028 7.709 1.00 43.62 114 ARG A C 1
ATOM 890 O O . ARG A 1 114 ? -20.780 -29.511 6.832 1.00 43.62 114 ARG A O 1
ATOM 897 N N . GLY A 1 115 ? -21.717 -29.444 8.878 1.00 46.09 115 GLY A N 1
ATOM 898 C CA . GLY A 1 115 ? -20.763 -28.511 9.478 1.00 46.09 115 GLY A CA 1
ATOM 899 C C . GLY A 1 115 ? -21.124 -27.029 9.538 1.00 46.09 115 GLY A C 1
ATOM 900 O O . GLY A 1 115 ? -20.199 -26.232 9.642 1.00 46.09 115 GLY A O 1
ATOM 901 N N . MET A 1 116 ? -22.400 -26.634 9.554 1.00 42.94 116 MET A N 1
ATOM 902 C CA . MET A 1 116 ? -22.772 -25.269 9.957 1.00 42.94 116 MET A CA 1
ATOM 903 C C . MET A 1 116 ? -23.867 -25.266 11.024 1.00 42.94 116 MET A C 1
ATOM 905 O O . MET A 1 116 ? -24.717 -26.154 11.071 1.00 42.94 116 MET A O 1
ATOM 909 N N . HIS A 1 117 ? -23.773 -24.294 11.935 1.00 48.84 117 HIS A N 1
ATOM 910 C CA . HIS A 1 117 ? -24.689 -24.093 13.054 1.00 48.84 117 HIS A CA 1
ATOM 911 C C . HIS A 1 117 ? -26.140 -24.090 12.569 1.00 48.84 117 HIS A C 1
ATOM 913 O O . HIS A 1 117 ? -26.507 -23.282 11.730 1.00 48.84 117 HIS A O 1
ATOM 919 N N . ASN A 1 118 ? -26.932 -25.017 13.108 1.00 50.41 118 ASN A N 1
ATOM 920 C CA . ASN A 1 118 ? -28.288 -25.336 12.677 1.00 50.41 118 ASN A CA 1
ATOM 921 C C . ASN A 1 118 ? -29.217 -24.099 12.792 1.00 50.41 118 ASN A C 1
ATOM 923 O O . ASN A 1 118 ? -29.615 -23.773 13.917 1.00 50.41 118 ASN A O 1
ATOM 927 N N . PRO A 1 119 ? -29.570 -23.399 11.692 1.00 54.38 119 PRO A N 1
ATOM 928 C CA . PRO A 1 119 ? -30.415 -22.196 11.736 1.00 54.38 119 PRO A CA 1
ATOM 929 C C . PRO A 1 119 ? -31.807 -22.492 12.317 1.00 54.38 119 PRO A C 1
ATOM 931 O O . PRO A 1 119 ? -32.428 -21.632 12.944 1.00 54.38 119 PRO A O 1
ATOM 934 N N . THR A 1 120 ? -32.236 -23.752 12.235 1.00 58.28 120 THR A N 1
ATOM 935 C CA . THR A 1 120 ? -33.464 -24.290 12.825 1.00 58.28 120 THR A CA 1
ATOM 936 C C . THR A 1 120 ? -33.531 -24.080 14.342 1.00 58.28 120 THR A C 1
ATOM 938 O O . THR A 1 120 ? -34.596 -23.777 14.861 1.00 58.28 120 THR A O 1
ATOM 941 N N . SER A 1 121 ? -32.395 -24.115 15.054 1.00 55.16 121 SER A N 1
ATOM 942 C CA . SER A 1 121 ? -32.337 -23.890 16.511 1.00 55.16 121 SER A CA 1
ATOM 943 C C . SER A 1 121 ? -32.692 -22.449 16.903 1.00 55.16 121 SER A C 1
ATOM 945 O O . SER A 1 121 ? -33.418 -22.214 17.872 1.00 55.16 121 SER A O 1
ATOM 947 N N . ILE A 1 122 ? -32.225 -21.461 16.132 1.00 55.59 122 ILE A N 1
ATOM 948 C CA . ILE A 1 122 ? -32.495 -20.040 16.402 1.00 55.59 122 ILE A CA 1
ATOM 949 C C . ILE A 1 122 ? -33.963 -19.724 16.101 1.00 55.59 122 ILE A C 1
ATOM 951 O O . ILE A 1 122 ? -34.618 -19.026 16.879 1.00 55.59 122 ILE A O 1
ATOM 955 N N . ILE A 1 123 ? -34.499 -20.287 15.016 1.00 67.25 123 ILE A N 1
ATOM 956 C CA . ILE A 1 123 ? -35.897 -20.094 14.627 1.00 67.25 123 ILE A CA 1
ATOM 957 C C . ILE A 1 123 ? -36.845 -20.807 15.606 1.00 67.25 123 ILE A C 1
ATOM 959 O O . ILE A 1 123 ? -37.816 -20.196 16.052 1.00 67.25 123 ILE A O 1
ATOM 963 N N . GLU A 1 124 ? -36.537 -22.032 16.046 1.00 64.44 124 GLU A N 1
ATOM 964 C CA . GLU A 1 124 ? -37.292 -22.723 17.104 1.00 64.44 124 GLU A CA 1
ATOM 965 C C . GLU A 1 124 ? -37.280 -21.940 18.420 1.00 64.44 124 GLU A C 1
ATOM 967 O O . GLU A 1 124 ? -38.315 -21.808 19.076 1.00 64.44 124 GLU A O 1
ATOM 972 N N . THR A 1 125 ? -36.136 -21.355 18.785 1.00 59.34 125 THR A N 1
ATOM 973 C CA . THR A 1 125 ? -36.026 -20.520 19.987 1.00 59.34 125 THR A CA 1
ATOM 974 C C . THR A 1 125 ? -36.895 -19.266 19.861 1.00 59.34 125 THR A C 1
ATOM 976 O O . THR A 1 125 ? -37.605 -18.911 20.803 1.00 59.34 125 THR A O 1
ATOM 979 N N . LEU A 1 126 ? -36.918 -18.615 18.693 1.00 59.84 126 LEU A N 1
ATOM 980 C CA . LEU A 1 126 ? -37.787 -17.462 18.427 1.00 59.84 126 LEU A CA 1
ATOM 981 C C . LEU A 1 126 ? -39.274 -17.835 18.504 1.00 59.84 126 LEU A C 1
ATOM 983 O O . LEU A 1 126 ? -40.035 -17.141 19.179 1.00 59.84 126 LEU A O 1
ATOM 987 N N . VAL A 1 127 ? -39.681 -18.962 17.910 1.00 71.31 127 VAL A N 1
ATOM 988 C CA . VAL A 1 127 ? -41.065 -19.463 17.974 1.00 71.31 127 VAL A CA 1
ATOM 989 C C . VAL A 1 127 ? -41.479 -19.766 19.418 1.00 71.31 127 VAL A C 1
ATOM 991 O O . VAL A 1 127 ? -42.529 -19.299 19.861 1.00 71.31 127 VAL A O 1
ATOM 994 N N . GLN A 1 128 ? -40.635 -20.451 20.196 1.00 64.50 128 GLN A N 1
ATOM 995 C CA . GLN A 1 128 ? -40.898 -20.733 21.614 1.00 64.50 128 GLN A CA 1
ATOM 996 C C . GLN A 1 128 ? -40.984 -19.459 22.464 1.00 64.50 128 GLN A C 1
ATOM 998 O O . GLN A 1 128 ? -41.776 -19.378 23.408 1.00 64.50 128 GLN A O 1
ATOM 1003 N N . THR A 1 129 ? -40.188 -18.439 22.137 1.00 55.91 129 THR A N 1
ATOM 1004 C CA . THR A 1 129 ? -40.219 -17.155 22.848 1.00 55.91 129 THR A CA 1
ATOM 1005 C C . THR A 1 129 ? -41.509 -16.388 22.530 1.00 55.91 129 THR A C 1
ATOM 1007 O O . THR A 1 129 ? -42.132 -15.835 23.439 1.00 55.91 129 THR A O 1
ATOM 1010 N N . CYS A 1 130 ? -41.976 -16.426 21.276 1.00 62.78 130 CYS A N 1
ATOM 1011 C CA . CYS A 1 130 ? -43.275 -15.879 20.879 1.00 62.78 130 CYS A CA 1
ATOM 1012 C C . CYS A 1 130 ? -44.451 -16.598 21.565 1.00 62.78 130 CYS A C 1
ATOM 1014 O O . CYS A 1 130 ? -45.388 -15.936 22.013 1.00 62.78 130 CYS A O 1
ATOM 1016 N N . GLU A 1 131 ? -44.403 -17.926 21.717 1.00 66.19 131 GLU A N 1
ATOM 1017 C CA . GLU A 1 131 ? -45.443 -18.683 22.433 1.00 66.19 131 GLU A CA 1
ATOM 1018 C C . GLU A 1 131 ? -45.465 -18.405 23.941 1.00 66.19 131 GLU A C 1
ATOM 1020 O O . GLU A 1 131 ? -46.539 -18.273 24.539 1.00 66.19 131 GLU A O 1
ATOM 1025 N N . ARG A 1 132 ? -44.292 -18.236 24.564 1.00 55.75 132 ARG A N 1
ATOM 1026 C CA . ARG A 1 132 ? -44.195 -17.798 25.966 1.00 55.75 132 ARG A CA 1
ATOM 1027 C C . ARG A 1 132 ? -44.777 -16.405 26.169 1.00 55.75 132 ARG A C 1
ATOM 1029 O O . ARG A 1 132 ? -45.482 -16.189 27.151 1.00 55.75 132 ARG A O 1
ATOM 1036 N N . MET A 1 133 ? -44.534 -15.481 25.242 1.00 53.47 133 MET A N 1
ATOM 1037 C CA . MET A 1 133 ? -45.124 -14.142 25.293 1.00 53.47 133 MET A CA 1
ATOM 1038 C C . MET A 1 133 ? -46.648 -14.174 25.098 1.00 53.47 133 MET A C 1
ATOM 1040 O O . MET A 1 133 ? -47.355 -13.557 25.890 1.00 53.47 133 MET A O 1
ATOM 1044 N N . LYS A 1 134 ? -47.174 -14.967 24.150 1.00 63.91 134 LYS A N 1
ATOM 1045 C CA . LYS A 1 134 ? -48.629 -15.193 24.007 1.00 63.91 134 LYS A CA 1
ATOM 1046 C C . LYS A 1 134 ? -49.255 -15.752 25.293 1.00 63.91 134 LYS A C 1
ATOM 1048 O O . LYS A 1 134 ? -50.313 -15.292 25.710 1.00 63.91 134 LYS A O 1
ATOM 1053 N N . SER A 1 135 ? -48.582 -16.697 25.950 1.00 59.94 135 SER A N 1
ATOM 1054 C CA . SER A 1 135 ? -49.054 -17.306 27.204 1.00 59.94 135 SER A CA 1
ATOM 1055 C C . SER A 1 135 ? -49.032 -16.330 28.385 1.00 59.94 135 SER A C 1
ATOM 1057 O O . SER A 1 135 ? -49.933 -16.351 29.220 1.00 59.94 135 SER A O 1
ATOM 1059 N N . LEU A 1 136 ? -48.028 -15.450 28.447 1.00 51.94 136 LEU A N 1
ATOM 1060 C CA . LEU A 1 136 ? -47.947 -14.394 29.458 1.00 51.94 136 LEU A CA 1
ATOM 1061 C C . LEU A 1 136 ? -49.053 -13.351 29.277 1.00 51.94 136 LEU A C 1
ATOM 1063 O O . LEU A 1 136 ? -49.639 -12.935 30.268 1.00 51.94 136 LEU A O 1
ATOM 1067 N N . ILE A 1 137 ? -49.378 -12.983 28.035 1.00 56.84 137 ILE A N 1
ATOM 1068 C CA . ILE A 1 137 ? -50.465 -12.043 27.720 1.00 56.84 137 ILE A CA 1
ATOM 1069 C C . ILE A 1 137 ? -51.835 -12.665 28.050 1.00 56.84 137 ILE A C 1
ATOM 1071 O O . ILE A 1 137 ? -52.667 -12.018 28.681 1.00 56.84 137 ILE A O 1
ATOM 1075 N N . ALA A 1 138 ? -52.045 -13.949 27.740 1.00 53.44 138 ALA A N 1
ATOM 1076 C CA . ALA A 1 138 ? -53.279 -14.666 28.078 1.00 53.44 138 ALA A CA 1
ATOM 1077 C C . ALA A 1 138 ? -53.482 -14.887 29.596 1.00 53.44 138 ALA A C 1
ATOM 1079 O O . ALA A 1 138 ? -54.611 -15.063 30.052 1.00 53.44 138 ALA A O 1
ATOM 1080 N N . GLY A 1 139 ? -52.408 -14.861 30.395 1.00 46.53 139 GLY A N 1
ATOM 1081 C CA . GLY A 1 139 ? -52.440 -15.089 31.845 1.00 46.53 139 GLY A CA 1
ATOM 1082 C C . GLY A 1 139 ? -52.914 -13.905 32.699 1.00 46.53 139 GLY A C 1
ATOM 1083 O O . GLY A 1 139 ? -53.091 -14.070 33.904 1.00 46.53 139 GLY A O 1
ATOM 1084 N N . PHE A 1 140 ? -53.140 -12.725 32.113 1.00 42.38 140 PHE A N 1
ATOM 1085 C CA . PHE A 1 140 ? -53.558 -11.523 32.852 1.00 42.38 140 PHE A CA 1
ATOM 1086 C C . PHE A 1 140 ? -55.080 -11.353 33.011 1.00 42.38 140 PHE A C 1
ATOM 1088 O O . PHE A 1 140 ? -55.528 -10.399 33.649 1.00 42.38 140 PHE A O 1
ATOM 1095 N N . GLY A 1 141 ? -55.891 -12.285 32.505 1.00 46.66 141 GLY A N 1
ATOM 1096 C CA . GLY A 1 141 ? -57.350 -12.238 32.610 1.00 46.66 141 GLY A CA 1
ATOM 1097 C C . GLY A 1 141 ? -57.926 -13.255 33.593 1.00 46.66 141 GLY A C 1
ATOM 1098 O O . GLY A 1 141 ? -58.329 -14.325 33.161 1.00 46.66 141 GLY A O 1
ATOM 1099 N N . HIS A 1 142 ? -57.974 -12.926 34.891 1.00 39.56 142 HIS A N 1
ATOM 1100 C CA . HIS A 1 142 ? -59.073 -13.247 35.827 1.00 39.56 142 HIS A CA 1
ATOM 1101 C C . HIS A 1 142 ? -58.656 -12.989 37.285 1.00 39.56 142 HIS A C 1
ATOM 1103 O O . HIS A 1 142 ? -57.926 -13.768 37.893 1.00 39.56 142 HIS A O 1
ATOM 1109 N N . VAL A 1 143 ? -59.209 -11.935 37.887 1.00 33.31 143 VAL A N 1
ATOM 1110 C CA . VAL A 1 143 ? -59.321 -11.794 39.347 1.00 33.31 143 VAL A CA 1
ATOM 1111 C C . VAL A 1 143 ? -60.812 -11.633 39.651 1.00 33.31 143 VAL A C 1
ATOM 1113 O O . VAL A 1 143 ? -61.418 -10.703 39.116 1.00 33.31 143 VAL A O 1
ATOM 1116 N N . PRO A 1 144 ? -61.450 -12.513 40.444 1.00 37.97 144 PRO A N 1
ATOM 1117 C CA . PRO A 1 144 ? -62.832 -12.301 40.839 1.00 37.97 144 PRO A CA 1
ATOM 1118 C C . PRO A 1 144 ? -62.884 -11.190 41.892 1.00 37.97 144 PRO A C 1
ATOM 1120 O O . PRO A 1 144 ? -62.189 -11.221 42.907 1.00 37.97 144 PRO A O 1
ATOM 1123 N N . TYR A 1 145 ? -63.704 -10.182 41.615 1.00 30.22 145 TYR A N 1
ATOM 1124 C CA . TYR A 1 145 ? -63.991 -9.066 42.504 1.00 30.22 145 TYR A CA 1
ATOM 1125 C C . TYR A 1 145 ? -64.991 -9.552 43.570 1.00 30.22 145 TYR A C 1
ATOM 1127 O O . TYR A 1 145 ? -66.170 -9.731 43.272 1.00 30.22 145 TYR A O 1
ATOM 1135 N N . GLU A 1 146 ? -64.533 -9.820 44.797 1.00 30.36 146 GLU A N 1
ATOM 1136 C CA . GLU A 1 146 ? -65.432 -10.107 45.923 1.00 30.36 146 GLU A CA 1
ATOM 1137 C C . GLU A 1 146 ? -66.018 -8.806 46.487 1.00 30.36 146 GLU A C 1
ATOM 1139 O O . GLU A 1 146 ? -65.342 -7.948 47.061 1.00 30.36 146 GLU A O 1
ATOM 1144 N N . GLU A 1 147 ? -67.322 -8.678 46.284 1.00 29.69 147 GLU A N 1
ATOM 1145 C CA . GLU A 1 147 ? -68.171 -7.563 46.665 1.00 29.69 147 GLU A CA 1
ATOM 1146 C C . GLU A 1 147 ? -68.472 -7.614 48.177 1.00 29.69 147 GLU A C 1
ATOM 1148 O O . GLU A 1 147 ? -69.138 -8.521 48.684 1.00 29.69 147 GLU A O 1
ATOM 1153 N N . LYS A 1 148 ? -67.984 -6.620 48.928 1.00 34.34 148 LYS A N 1
ATOM 1154 C CA . LYS A 1 148 ? -68.360 -6.406 50.333 1.00 34.34 148 LYS A CA 1
ATOM 1155 C C . LYS A 1 148 ? -69.847 -6.057 50.423 1.00 34.34 148 LYS A C 1
ATOM 1157 O O . LYS A 1 148 ? -70.235 -4.931 50.122 1.00 34.34 148 LYS A O 1
ATOM 1162 N N . ARG A 1 149 ? -70.664 -6.983 50.930 1.00 30.70 149 ARG A N 1
ATOM 1163 C CA . ARG A 1 149 ? -72.012 -6.679 51.431 1.00 30.70 149 ARG A CA 1
ATOM 1164 C C . ARG A 1 149 ? -71.950 -6.122 52.850 1.00 30.70 149 ARG A C 1
ATOM 1166 O O . ARG A 1 149 ? -71.563 -6.810 53.792 1.00 30.70 149 ARG A O 1
ATOM 1173 N N . SER A 1 150 ? -72.391 -4.878 52.987 1.00 34.81 150 SER A N 1
ATOM 1174 C CA . SER A 1 150 ? -72.971 -4.330 54.206 1.00 34.81 150 SER A CA 1
ATOM 1175 C C . SER A 1 150 ? -74.246 -5.102 54.569 1.00 34.81 150 SER A C 1
ATOM 1177 O O . SER A 1 150 ? -75.085 -5.385 53.715 1.00 34.81 150 SER A O 1
ATOM 1179 N N . GLY A 1 151 ? -74.383 -5.455 55.847 1.00 30.58 151 GLY A N 1
ATOM 1180 C CA . GLY A 1 151 ? -75.567 -6.098 56.408 1.00 30.58 151 GLY A CA 1
ATOM 1181 C C . GLY A 1 151 ? -75.927 -5.451 57.739 1.00 30.58 151 GLY A C 1
ATOM 1182 O O . GLY A 1 151 ? -75.273 -5.687 58.750 1.00 30.58 151 GLY A O 1
ATOM 1183 N N . GLU A 1 152 ? -76.951 -4.606 57.695 1.00 29.89 152 GLU A N 1
ATOM 1184 C CA . GLU A 1 152 ? -77.644 -3.999 58.826 1.00 29.89 152 GLU A CA 1
ATOM 1185 C C . GLU A 1 152 ? -78.519 -5.006 59.600 1.00 29.89 152 GLU A C 1
ATOM 1187 O O . GLU A 1 152 ? -79.037 -5.969 59.040 1.00 29.89 152 GLU A O 1
ATOM 1192 N N . PHE A 1 153 ? -78.732 -4.681 60.882 1.00 29.80 153 PHE A N 1
ATOM 1193 C CA . PHE A 1 153 ? -79.929 -4.909 61.707 1.00 29.80 153 PHE A CA 1
ATOM 1194 C C . PHE A 1 153 ? -80.574 -6.309 61.788 1.00 29.80 153 PHE A C 1
ATOM 1196 O O . PHE A 1 153 ? -81.291 -6.748 60.892 1.00 29.80 153 PHE A O 1
ATOM 1203 N N . LYS A 1 154 ? -80.569 -6.877 63.008 1.00 29.16 154 LYS A N 1
ATOM 1204 C CA . LYS A 1 154 ? -81.805 -7.350 63.666 1.00 29.16 154 LYS A CA 1
ATOM 1205 C C . LYS A 1 154 ? -81.649 -7.508 65.182 1.00 29.16 154 LYS A C 1
ATOM 1207 O O . LYS A 1 154 ? -80.672 -8.054 65.678 1.00 29.16 154 LYS A O 1
ATOM 1212 N N . ALA A 1 155 ? -82.655 -7.000 65.884 1.00 31.77 155 ALA A N 1
ATOM 1213 C CA . ALA A 1 155 ? -82.836 -6.996 67.326 1.00 31.77 155 ALA A CA 1
ATOM 1214 C C . ALA A 1 155 ? -83.535 -8.267 67.849 1.00 31.77 155 ALA A C 1
ATOM 1216 O O . ALA A 1 155 ? -84.347 -8.853 67.139 1.00 31.77 155 ALA A O 1
ATOM 1217 N N . SER A 1 156 ? -83.313 -8.591 69.129 1.00 31.45 156 SER A N 1
ATOM 1218 C CA . SER A 1 156 ? -84.264 -9.268 70.042 1.00 31.45 156 SER A CA 1
ATOM 1219 C C . SER A 1 156 ? -83.722 -9.127 71.479 1.00 31.45 156 SER A C 1
ATOM 1221 O O . SER A 1 156 ? -82.674 -9.682 71.784 1.00 31.45 156 SER A O 1
ATOM 1223 N N . TRP A 1 157 ? -84.186 -8.196 72.319 1.00 29.36 157 TRP A N 1
ATOM 1224 C CA . TRP A 1 157 ? -85.364 -8.260 73.210 1.00 29.36 157 TRP A CA 1
ATOM 1225 C C . TRP A 1 157 ? -85.594 -9.606 73.926 1.00 29.36 157 TRP A C 1
ATOM 1227 O O . TRP A 1 157 ? -86.200 -10.503 73.350 1.00 29.36 157 TRP A O 1
ATOM 1237 N N . ARG A 1 158 ? -85.202 -9.686 75.211 1.00 28.66 158 ARG A N 1
ATOM 1238 C CA . ARG A 1 158 ? -86.098 -9.903 76.378 1.00 28.66 158 ARG A CA 1
ATOM 1239 C C . ARG A 1 158 ? -85.323 -9.864 77.711 1.00 28.66 158 ARG A C 1
ATOM 1241 O O . ARG A 1 158 ? -84.415 -10.664 77.904 1.00 28.66 158 ARG A O 1
ATOM 1248 N N . PRO A 1 159 ? -85.739 -9.013 78.660 1.00 35.91 159 PRO A N 1
ATOM 1249 C CA . PRO A 1 159 ? -85.638 -9.261 80.091 1.00 35.91 159 PRO A CA 1
ATOM 1250 C C . PRO A 1 159 ? -87.012 -9.707 80.616 1.00 35.91 159 PRO A C 1
ATOM 1252 O O . PRO A 1 159 ? -87.992 -8.973 80.486 1.00 35.91 159 PRO A O 1
ATOM 1255 N N . GLU A 1 160 ? -87.101 -10.901 81.201 1.00 30.33 160 GLU A N 1
ATOM 1256 C CA . GLU A 1 160 ? -88.298 -11.336 81.926 1.00 30.33 160 GLU A CA 1
ATOM 1257 C C . GLU A 1 160 ? -88.091 -11.151 83.425 1.00 30.33 160 GLU A C 1
ATOM 1259 O O . GLU A 1 160 ? -87.219 -11.744 84.057 1.00 30.33 160 GLU A O 1
ATOM 1264 N N . ALA A 1 161 ? -88.908 -10.256 83.959 1.00 30.92 161 ALA A N 1
ATOM 1265 C CA . ALA A 1 161 ? -89.174 -10.094 85.365 1.00 30.92 161 ALA A CA 1
ATOM 1266 C C . ALA A 1 161 ? -90.437 -10.891 85.750 1.00 30.92 161 ALA A C 1
ATOM 1268 O O . ALA A 1 161 ? -91.188 -11.358 84.891 1.00 30.92 161 ALA A O 1
ATOM 1269 N N . ILE A 1 162 ? -90.739 -10.804 87.051 1.00 31.86 162 ILE A N 1
ATOM 1270 C CA . ILE A 1 162 ? -92.055 -10.957 87.700 1.00 31.86 162 ILE A CA 1
ATOM 1271 C C . ILE A 1 162 ? -92.481 -12.442 87.973 1.00 31.86 162 ILE A C 1
ATOM 1273 O O . ILE A 1 162 ? -92.042 -13.351 87.281 1.00 31.86 162 ILE A O 1
ATOM 1277 N N . PRO A 1 163 ? -93.374 -12.728 88.950 1.00 52.41 163 PRO A N 1
ATOM 1278 C CA . PRO A 1 163 ? -93.164 -12.669 90.413 1.00 52.41 163 PRO A CA 1
ATOM 1279 C C . PRO A 1 163 ? -93.869 -13.824 91.174 1.00 52.41 163 PRO A C 1
ATOM 1281 O O . PRO A 1 163 ? -94.324 -14.794 90.581 1.00 52.41 163 PRO A O 1
ATOM 1284 N N . SER A 1 164 ? -94.122 -13.571 92.469 1.00 32.41 164 SER A N 1
ATOM 1285 C CA . SER A 1 164 ? -95.287 -14.001 93.271 1.00 32.41 164 SER A CA 1
ATOM 1286 C C . SER A 1 164 ? -95.033 -15.230 94.141 1.00 32.41 164 SER A C 1
ATOM 1288 O O . SER A 1 164 ? -94.264 -16.098 93.766 1.00 32.41 164 SER A O 1
ATOM 1290 N N . GLN A 1 165 ? -95.617 -15.403 95.323 1.00 28.19 165 GLN A N 1
ATOM 1291 C CA . GLN A 1 165 ? -96.467 -14.612 96.220 1.00 28.19 165 GLN A CA 1
ATOM 1292 C C . GLN A 1 165 ? -96.719 -15.517 97.449 1.00 28.19 165 GLN A C 1
ATOM 1294 O O . GLN A 1 165 ? -96.391 -16.700 97.428 1.00 28.19 165 GLN A O 1
ATOM 1299 N N . CYS A 1 166 ? -97.415 -14.959 98.445 1.00 29.70 166 CYS A N 1
ATOM 1300 C CA . CYS A 1 166 ? -98.177 -15.648 99.498 1.00 29.70 166 CYS A CA 1
ATOM 1301 C C . CYS A 1 166 ? -97.343 -16.212 100.663 1.00 29.70 166 CYS A C 1
ATOM 1303 O O . CYS A 1 166 ? -96.533 -17.109 100.498 1.00 29.70 166 CYS A O 1
ATOM 1305 N N . VAL A 1 167 ? -97.413 -15.674 101.886 1.00 29.06 167 VAL A N 1
ATOM 1306 C CA . VAL A 1 167 ? -98.580 -15.367 102.750 1.00 29.06 167 VAL A CA 1
ATOM 1307 C C . VAL A 1 167 ? -99.404 -16.611 103.083 1.00 29.06 167 VAL A C 1
ATOM 1309 O O . VAL A 1 167 ? -100.242 -17.041 102.301 1.00 29.06 167 VAL A O 1
ATOM 1312 N N . SER A 1 168 ? -99.204 -17.140 104.290 1.00 34.50 168 SER A N 1
ATOM 1313 C CA . SER A 1 168 ? -100.246 -17.592 105.234 1.00 34.50 168 SER A CA 1
ATOM 1314 C C . SER A 1 168 ? -99.533 -18.119 106.494 1.00 34.50 168 SER A C 1
ATOM 1316 O O . SER A 1 168 ? -98.605 -18.907 106.408 1.00 34.50 168 SER A O 1
ATOM 1318 N N . SER A 1 169 ? -99.717 -17.525 107.675 1.00 29.42 169 SER A N 1
ATOM 1319 C CA . SER A 1 169 ? -100.917 -17.592 108.521 1.00 29.42 169 SER A CA 1
ATOM 1320 C C . SER A 1 169 ? -101.200 -19.005 109.030 1.00 29.42 169 SER A C 1
ATOM 1322 O O . SER A 1 169 ? -101.905 -19.735 108.349 1.00 29.42 169 SER A O 1
ATOM 1324 N N . VAL A 1 170 ? -100.798 -19.304 110.274 1.00 34.62 170 VAL A N 1
ATOM 1325 C CA . VAL A 1 170 ? -101.673 -19.960 111.268 1.00 34.62 170 VAL A CA 1
ATOM 1326 C C . VAL A 1 170 ? -101.346 -19.398 112.662 1.00 34.62 170 VAL A C 1
ATOM 1328 O O . VAL A 1 170 ? -100.323 -19.705 113.268 1.00 34.62 170 VAL A O 1
ATOM 1331 N N . ARG A 1 171 ? -102.234 -18.522 113.145 1.00 27.72 171 ARG A N 1
ATOM 1332 C CA . ARG A 1 171 ? -102.512 -18.264 114.566 1.00 27.72 171 ARG A CA 1
ATOM 1333 C C . ARG A 1 171 ? -103.427 -19.373 115.100 1.00 27.72 171 ARG A C 1
ATOM 1335 O O . ARG A 1 171 ? -104.177 -19.953 114.322 1.00 27.72 171 ARG A O 1
ATOM 1342 N N . CYS A 1 172 ? -103.482 -19.463 116.434 1.00 25.55 172 CYS A N 1
ATOM 1343 C CA . CYS A 1 172 ? -104.465 -20.193 117.254 1.00 25.55 172 CYS A CA 1
ATOM 1344 C C . CYS A 1 172 ? -104.230 -21.719 117.297 1.00 25.55 172 CYS A C 1
ATOM 1346 O O . CYS A 1 172 ? -103.828 -22.315 116.315 1.00 25.55 172 CYS A O 1
ATOM 1348 N N . SER A 1 173 ? -104.399 -22.409 118.428 1.00 29.53 173 SER A N 1
ATOM 1349 C CA . SER A 1 173 ? -105.486 -22.251 119.400 1.00 29.53 173 SER A CA 1
ATOM 1350 C C . SER A 1 173 ? -105.261 -23.053 120.695 1.00 29.53 173 SER A C 1
ATOM 1352 O O . SER A 1 173 ? -104.660 -24.119 120.674 1.00 29.53 173 SER A O 1
ATOM 1354 N N . SER A 1 174 ? -105.891 -22.530 121.760 1.00 32.22 174 SER A N 1
ATOM 1355 C CA . SER A 1 174 ? -106.629 -23.209 122.855 1.00 32.22 174 SER A CA 1
ATOM 1356 C C . SER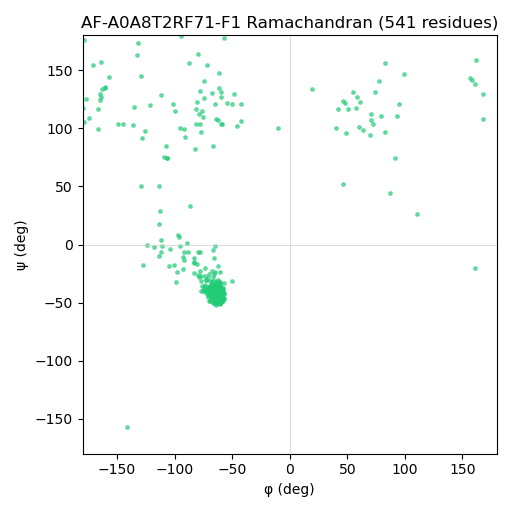 A 1 174 ? -105.914 -24.211 123.780 1.00 32.22 174 SER A C 1
ATOM 1358 O O . SER A 1 174 ? -105.368 -25.198 123.315 1.00 32.22 174 SER A O 1
ATOM 1360 N N . ALA A 1 175 ? -105.882 -24.058 125.111 1.00 27.73 175 ALA A N 1
ATOM 1361 C CA . ALA A 1 175 ? -106.964 -23.848 126.099 1.00 27.73 175 ALA A CA 1
ATOM 1362 C C . ALA A 1 175 ? -107.871 -25.077 126.349 1.00 27.73 175 ALA A C 1
ATOM 1364 O O . ALA A 1 175 ? -108.657 -25.423 125.478 1.00 27.73 175 ALA A O 1
ATOM 1365 N N . ALA A 1 176 ? -107.787 -25.657 127.561 1.00 32.41 176 ALA A N 1
ATOM 1366 C CA . ALA A 1 176 ? -108.780 -26.447 128.341 1.00 32.41 176 ALA A CA 1
ATOM 1367 C C . ALA A 1 176 ? -107.993 -27.301 129.370 1.00 32.41 176 ALA A C 1
ATOM 1369 O O . ALA A 1 176 ? -106.917 -27.768 129.029 1.00 32.41 176 ALA A O 1
ATOM 1370 N N . SER A 1 177 ? -108.346 -27.580 130.631 1.00 34.19 177 SER A N 1
ATOM 1371 C CA . SER A 1 177 ? -109.564 -27.535 131.465 1.00 34.19 177 SER A CA 1
ATOM 1372 C C . SER A 1 177 ? -109.079 -27.645 132.933 1.00 34.19 177 SER A C 1
ATOM 1374 O O . SER A 1 177 ? -108.208 -28.457 133.209 1.00 34.19 177 SER A O 1
ATOM 1376 N N . ARG A 1 178 ? -109.375 -26.757 133.894 1.00 33.50 178 ARG A N 1
ATOM 1377 C CA . ARG A 1 178 ? -110.571 -26.605 134.764 1.00 33.50 178 ARG A CA 1
ATOM 1378 C C . ARG A 1 178 ? -111.159 -27.868 135.453 1.00 33.50 178 ARG A C 1
ATOM 1380 O O . ARG A 1 178 ? -111.740 -28.705 134.779 1.00 33.50 178 ARG A O 1
ATOM 1387 N N . ARG A 1 179 ? -111.227 -27.760 136.803 1.00 35.75 179 ARG A N 1
ATOM 1388 C CA . ARG A 1 179 ? -112.205 -28.262 137.827 1.00 35.75 179 ARG A CA 1
ATOM 1389 C C . ARG A 1 179 ? -111.945 -29.592 138.566 1.00 35.75 179 ARG A C 1
ATOM 1391 O O . ARG A 1 179 ? -111.996 -30.640 137.951 1.00 35.75 179 ARG A O 1
ATOM 1398 N N . PHE A 1 180 ? -111.854 -29.525 139.908 1.00 31.05 180 PHE A N 1
ATOM 1399 C CA . PHE A 1 180 ? -112.864 -29.906 140.943 1.00 31.05 180 PHE A CA 1
ATOM 1400 C C . PHE A 1 180 ? -112.308 -29.503 142.346 1.00 31.05 180 PHE A C 1
ATOM 1402 O O . PHE A 1 180 ? -111.177 -29.840 142.655 1.00 31.05 180 PHE A O 1
ATOM 1409 N N . ARG A 1 181 ? -112.838 -28.475 143.038 1.00 33.59 181 ARG A N 1
ATOM 1410 C CA . ARG A 1 181 ? -113.797 -28.445 144.184 1.00 33.59 181 ARG A CA 1
ATOM 1411 C C . ARG A 1 181 ? -113.421 -29.203 145.485 1.00 33.59 181 ARG A C 1
ATOM 1413 O O . ARG A 1 181 ? -113.434 -30.421 145.477 1.00 33.59 181 ARG A O 1
ATOM 1420 N N . THR A 1 182 ? -113.282 -28.407 146.571 1.00 35.19 182 THR A N 1
ATOM 1421 C CA . THR A 1 182 ? -113.710 -28.572 148.002 1.00 35.19 182 THR A CA 1
ATOM 1422 C C . THR A 1 182 ? -113.269 -29.835 148.763 1.00 35.19 182 THR A C 1
ATOM 1424 O O . THR A 1 182 ? -113.469 -30.925 148.263 1.00 35.19 182 THR A O 1
ATOM 1427 N N . THR A 1 183 ? -112.709 -29.796 149.981 1.00 33.59 183 THR A N 1
ATOM 1428 C CA . THR A 1 183 ? -113.209 -29.207 151.251 1.00 33.59 183 THR A CA 1
ATOM 1429 C C . THR A 1 183 ? -112.083 -29.047 152.299 1.00 33.59 183 THR A C 1
ATOM 1431 O O . THR A 1 183 ? -111.104 -29.773 152.224 1.00 33.59 183 THR A O 1
ATOM 1434 N N . ALA A 1 184 ? -112.278 -28.121 153.259 1.00 29.19 184 ALA A N 1
ATOM 1435 C CA . ALA A 1 184 ? -111.824 -28.076 154.672 1.00 29.19 184 ALA A CA 1
ATOM 1436 C C . ALA A 1 184 ? -110.635 -28.969 155.113 1.00 29.19 184 ALA A C 1
ATOM 1438 O O . ALA A 1 184 ? -110.651 -30.167 154.895 1.00 29.19 184 ALA A O 1
ATOM 1439 N N . GLY A 1 185 ? -109.624 -28.532 155.861 1.00 29.62 185 GLY A N 1
ATOM 1440 C CA . GLY A 1 185 ? -109.433 -27.374 156.722 1.00 29.62 185 GLY A CA 1
ATOM 1441 C C . GLY A 1 185 ? -108.244 -27.669 157.659 1.00 29.62 185 GLY A C 1
ATOM 1442 O O . GLY A 1 185 ? -107.921 -28.828 157.892 1.00 29.62 185 GLY A O 1
ATOM 1443 N N . ALA A 1 186 ? -107.653 -26.602 158.203 1.00 34.12 186 ALA A N 1
ATOM 1444 C CA . ALA A 1 186 ? -106.640 -26.559 159.266 1.00 34.12 186 ALA A CA 1
ATOM 1445 C C . ALA A 1 186 ? -105.182 -26.970 158.932 1.00 34.12 186 ALA A C 1
ATOM 1447 O O . ALA A 1 186 ? -104.906 -28.052 158.438 1.00 34.12 186 ALA A O 1
ATOM 1448 N N . GLN A 1 187 ? -104.265 -26.089 159.369 1.00 40.84 187 GLN A N 1
ATOM 1449 C CA . GLN A 1 187 ? -102.797 -26.218 159.482 1.00 40.84 187 GLN A CA 1
ATOM 1450 C C . GLN A 1 187 ? -101.949 -25.757 158.274 1.00 40.84 187 GLN A C 1
ATOM 1452 O O . GLN A 1 187 ? -101.341 -26.547 157.563 1.00 40.84 187 GLN A O 1
ATOM 1457 N N . THR A 1 188 ? -101.832 -24.433 158.087 1.00 41.25 188 THR A N 1
ATOM 1458 C CA . THR A 1 188 ? -100.923 -23.799 157.107 1.00 41.25 188 THR A CA 1
ATOM 1459 C C . THR A 1 188 ? -100.053 -22.711 157.751 1.00 41.25 188 THR A C 1
ATOM 1461 O O . THR A 1 188 ? -100.436 -21.542 157.797 1.00 41.25 188 THR A O 1
ATOM 1464 N N . LYS A 1 189 ? -98.861 -23.098 158.223 1.00 48.94 189 LYS A N 1
ATOM 1465 C CA . LYS A 1 189 ? -97.700 -22.200 158.404 1.00 48.94 189 LYS A CA 1
ATOM 1466 C C . LYS A 1 189 ? -96.419 -22.728 157.727 1.00 48.94 189 LYS A C 1
ATOM 1468 O O . LYS A 1 189 ? -95.565 -21.922 157.385 1.00 48.94 189 LYS A O 1
ATOM 1473 N N . ASP A 1 190 ? -96.348 -24.020 157.385 1.00 52.66 190 ASP A N 1
ATOM 1474 C CA . ASP A 1 190 ? -95.143 -24.632 156.788 1.00 52.66 190 ASP A CA 1
ATOM 1475 C C . ASP A 1 190 ? -95.097 -24.645 155.245 1.00 52.66 190 ASP A C 1
ATOM 1477 O O . ASP A 1 190 ? -94.035 -24.841 154.657 1.00 52.66 190 ASP A O 1
ATOM 1481 N N . VAL A 1 191 ? -96.210 -24.367 154.554 1.00 55.94 191 VAL A N 1
ATOM 1482 C CA . VAL A 1 191 ? -96.249 -24.315 153.072 1.00 55.94 191 VAL A CA 1
ATOM 1483 C C . VAL A 1 191 ? -95.678 -22.998 152.526 1.00 55.94 191 VAL A C 1
ATOM 1485 O O . VAL A 1 191 ? -95.089 -22.984 151.446 1.00 55.94 191 VAL A O 1
ATOM 1488 N N . GLN A 1 192 ? -95.761 -21.904 153.292 1.00 55.25 192 GLN A N 1
ATOM 1489 C CA . GLN A 1 192 ? -95.222 -20.604 152.882 1.00 55.25 192 GLN A CA 1
ATOM 1490 C C . GLN A 1 192 ? -93.684 -20.626 152.783 1.00 55.25 192 GLN A C 1
ATOM 1492 O O . GLN A 1 192 ? -93.124 -20.066 151.848 1.00 55.25 192 GLN A O 1
ATOM 1497 N N . SER A 1 193 ? -93.001 -21.378 153.660 1.00 62.16 193 SER A N 1
ATOM 1498 C CA . SER A 1 193 ? -91.532 -21.510 153.629 1.00 62.16 193 SER A CA 1
ATOM 1499 C C . SER A 1 193 ? -91.028 -22.303 152.412 1.00 62.16 193 SER A C 1
ATOM 1501 O O . SER A 1 193 ? -89.957 -22.023 151.870 1.00 62.16 193 SER A O 1
ATOM 1503 N N . LEU A 1 194 ? -91.821 -23.269 151.928 1.00 62.47 194 LEU A N 1
ATOM 1504 C CA . LEU A 1 194 ? -91.530 -23.993 150.690 1.00 62.47 194 LEU A CA 1
ATOM 1505 C C . LEU A 1 194 ? -91.735 -23.097 149.465 1.00 62.47 194 LEU A C 1
ATOM 1507 O O . LEU A 1 194 ? -90.888 -23.118 148.574 1.00 62.47 194 LEU A O 1
ATOM 1511 N N . ILE A 1 195 ? -92.792 -22.279 149.439 1.00 64.06 195 ILE A N 1
ATOM 1512 C CA . ILE A 1 195 ? -93.026 -21.299 148.367 1.00 64.06 195 ILE A CA 1
ATOM 1513 C C . ILE A 1 195 ? -91.856 -20.311 148.282 1.00 64.06 195 ILE A C 1
ATOM 1515 O O . ILE A 1 195 ? -91.318 -20.125 147.194 1.00 64.06 195 ILE A O 1
ATOM 1519 N N . ASP A 1 196 ? -91.376 -19.781 149.410 1.00 64.06 196 ASP A N 1
ATOM 1520 C CA . ASP A 1 196 ? -90.245 -18.843 149.432 1.00 64.06 196 ASP A CA 1
ATOM 1521 C C . ASP A 1 196 ? -88.925 -19.508 148.994 1.00 64.06 196 ASP A C 1
ATOM 1523 O O . ASP A 1 196 ? -88.129 -18.920 148.258 1.00 64.06 196 ASP A O 1
ATOM 1527 N N . LYS A 1 197 ? -88.704 -20.782 149.352 1.00 70.44 197 LYS A N 1
ATOM 1528 C CA . LYS A 1 197 ? -87.534 -21.566 148.914 1.00 70.44 197 LYS A CA 1
ATOM 1529 C C . LYS A 1 197 ? -87.553 -21.874 147.414 1.00 70.44 197 LYS A C 1
ATOM 1531 O O . LYS A 1 197 ? -86.497 -21.873 146.776 1.00 70.44 197 LYS A O 1
ATOM 1536 N N . TYR A 1 198 ? -88.724 -22.159 146.844 1.00 68.81 198 TYR A N 1
ATOM 1537 C CA . TYR A 1 198 ? -88.872 -22.374 145.403 1.00 68.81 198 TYR A CA 1
ATOM 1538 C C . TYR A 1 198 ? -88.864 -21.056 144.620 1.00 68.81 198 TYR A C 1
ATOM 1540 O O . TYR A 1 198 ? -88.307 -21.036 143.528 1.00 68.81 198 TYR A O 1
ATOM 1548 N N . ALA A 1 199 ? -89.349 -19.953 145.195 1.00 65.31 199 ALA A N 1
ATOM 1549 C CA . ALA A 1 199 ? -89.230 -18.613 144.624 1.00 65.31 199 ALA A CA 1
ATOM 1550 C C . ALA A 1 199 ? -87.767 -18.136 144.579 1.00 65.31 199 ALA A C 1
ATOM 1552 O O . ALA A 1 199 ? -87.325 -17.630 143.554 1.00 65.31 199 ALA A O 1
ATOM 1553 N N . LEU A 1 200 ? -86.972 -18.391 145.626 1.00 69.81 200 LEU A N 1
ATOM 1554 C CA . LEU A 1 200 ? -85.526 -18.115 145.631 1.00 69.81 200 LEU A CA 1
ATOM 1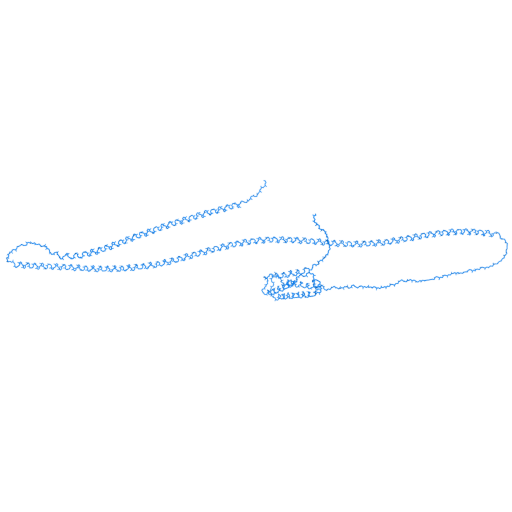555 C C . LEU A 1 200 ? -84.752 -18.970 144.618 1.00 69.81 200 LEU A C 1
ATOM 1557 O O . LEU A 1 200 ? -83.825 -18.485 143.972 1.00 69.81 200 LEU A O 1
ATOM 1561 N N . LYS A 1 201 ? -85.133 -20.242 144.441 1.00 72.75 201 LYS A N 1
ATOM 1562 C CA . LYS A 1 201 ? -84.550 -21.100 143.396 1.00 72.75 201 LYS A CA 1
ATOM 1563 C C . LYS A 1 201 ? -84.966 -20.674 141.988 1.00 72.75 201 LYS A C 1
ATOM 1565 O O . LYS A 1 201 ? -84.135 -20.755 141.090 1.00 72.75 201 LYS A O 1
ATOM 1570 N N . ALA A 1 202 ? -86.204 -20.220 141.803 1.00 70.56 202 ALA A N 1
ATOM 1571 C CA . ALA A 1 202 ? -86.682 -19.668 140.540 1.00 70.56 202 ALA A CA 1
ATOM 1572 C C . ALA A 1 202 ? -85.950 -18.363 140.203 1.00 70.56 202 ALA A C 1
ATOM 1574 O O . ALA A 1 202 ? -85.404 -18.259 139.116 1.00 70.56 202 ALA A O 1
ATOM 1575 N N . ALA A 1 203 ? -85.796 -17.451 141.165 1.00 72.00 203 ALA A N 1
ATOM 1576 C CA . ALA A 1 203 ? -85.012 -16.228 140.997 1.00 72.00 203 ALA A CA 1
ATOM 1577 C C . ALA A 1 203 ? -83.530 -16.524 140.692 1.00 72.00 203 ALA A C 1
ATOM 1579 O O . ALA A 1 203 ? -82.939 -15.911 139.810 1.00 72.00 203 ALA A O 1
ATOM 1580 N N . SER A 1 204 ? -82.921 -17.516 141.354 1.00 75.06 204 SER A N 1
ATOM 1581 C CA . SER A 1 204 ? -81.556 -17.957 141.026 1.00 75.06 204 SER A CA 1
ATOM 1582 C C . SER A 1 204 ? -81.453 -18.585 139.630 1.00 75.06 204 SER A C 1
ATOM 1584 O O . SER A 1 204 ? -80.433 -18.418 138.963 1.00 75.06 204 SER A O 1
ATOM 1586 N N . ALA A 1 205 ? -82.483 -19.304 139.178 1.00 76.12 205 ALA A N 1
ATOM 1587 C CA . ALA A 1 205 ? -82.542 -19.852 137.828 1.00 76.12 205 ALA A CA 1
ATOM 1588 C C . ALA A 1 205 ? -82.767 -18.757 136.777 1.00 76.12 205 ALA A C 1
ATOM 1590 O O . ALA A 1 205 ? -82.165 -18.831 135.715 1.00 76.12 205 ALA A O 1
ATOM 1591 N N . GLU A 1 206 ? -83.560 -17.729 137.079 1.00 76.94 206 GLU A N 1
ATOM 1592 C CA . GLU A 1 206 ? -83.768 -16.557 136.223 1.00 76.94 206 GLU A CA 1
ATOM 1593 C C . GLU A 1 206 ? -82.493 -15.724 136.082 1.00 76.94 206 GLU A C 1
ATOM 1595 O O . GLU A 1 206 ? -82.178 -15.308 134.974 1.00 76.94 206 GLU A O 1
ATOM 1600 N N . VAL A 1 207 ? -81.714 -15.552 137.157 1.00 78.75 207 VAL A N 1
ATOM 1601 C CA . VAL A 1 207 ? -80.399 -14.889 137.095 1.00 78.75 207 VAL A CA 1
ATOM 1602 C C . VAL A 1 207 ? -79.418 -15.697 136.244 1.00 78.75 207 VAL A C 1
ATOM 1604 O O . VAL A 1 207 ? -78.799 -15.138 135.349 1.00 78.75 207 VAL A O 1
ATOM 1607 N N . LYS A 1 208 ? -79.335 -17.020 136.434 1.00 78.62 208 LYS A N 1
ATOM 1608 C CA . LYS A 1 208 ? -78.492 -17.887 135.587 1.00 78.62 208 LYS A CA 1
ATOM 1609 C C . LYS A 1 208 ? -78.953 -17.916 134.132 1.00 78.62 208 LYS A C 1
ATOM 1611 O O . LYS A 1 208 ? -78.136 -18.017 133.223 1.00 78.62 208 LYS A O 1
ATOM 1616 N N . LEU A 1 209 ? -80.263 -17.849 133.903 1.00 79.25 209 LEU A N 1
ATOM 1617 C CA . LEU A 1 209 ? -80.826 -17.769 132.564 1.00 79.25 209 LEU A CA 1
ATOM 1618 C C . LEU A 1 209 ? -80.477 -16.420 131.930 1.00 79.25 209 LEU A C 1
ATOM 1620 O O . LEU A 1 209 ? -80.043 -16.412 130.786 1.00 79.25 209 LEU A O 1
ATOM 1624 N N . ALA A 1 210 ? -80.589 -15.316 132.670 1.00 77.94 210 ALA A N 1
ATOM 1625 C CA . ALA A 1 210 ? -80.184 -13.987 132.223 1.00 77.94 210 ALA A CA 1
ATOM 1626 C C . ALA A 1 210 ? -78.684 -13.934 131.893 1.00 77.94 210 ALA A C 1
ATOM 1628 O O . ALA A 1 210 ? -78.333 -13.506 130.801 1.00 77.94 210 ALA A O 1
ATOM 1629 N N . GLU A 1 211 ? -77.820 -14.480 132.753 1.00 83.00 211 GLU A N 1
ATOM 1630 C CA . GLU A 1 211 ? -76.379 -14.616 132.493 1.00 83.00 211 GLU A CA 1
ATOM 1631 C C . GLU A 1 211 ? -76.108 -15.450 131.230 1.00 83.00 211 GLU A C 1
ATOM 1633 O O . GLU A 1 211 ? -75.328 -15.040 130.375 1.00 83.00 211 GLU A O 1
ATOM 1638 N N . SER A 1 212 ? -76.807 -16.577 131.048 1.00 80.94 212 SER A N 1
ATOM 1639 C CA . SER A 1 212 ? -76.670 -17.402 129.837 1.00 80.94 212 SER A CA 1
ATOM 1640 C C . SER A 1 212 ? -77.190 -16.706 128.574 1.00 80.94 212 SER A C 1
ATOM 1642 O O . SER A 1 212 ? -76.678 -16.930 127.478 1.00 80.94 212 SER A O 1
ATOM 1644 N N . VAL A 1 213 ? -78.209 -15.852 128.709 1.00 83.06 213 VAL A N 1
ATOM 1645 C CA . VAL A 1 213 ? -78.777 -15.056 127.615 1.00 83.06 213 VAL A CA 1
ATOM 1646 C C . VAL A 1 213 ? -77.824 -13.924 127.243 1.00 83.06 213 VAL A C 1
ATOM 1648 O O . VAL A 1 213 ? -77.620 -13.686 126.053 1.00 83.06 213 VAL A O 1
ATOM 1651 N N . ASP A 1 214 ? -77.188 -13.284 128.221 1.00 85.06 214 ASP A N 1
ATOM 1652 C CA . ASP A 1 214 ? -76.150 -12.276 128.004 1.00 85.06 214 ASP A CA 1
ATOM 1653 C C . ASP A 1 214 ? -74.894 -12.889 127.373 1.00 85.06 214 ASP A C 1
ATOM 1655 O O . ASP A 1 214 ? -74.342 -12.327 126.424 1.00 85.06 214 ASP A O 1
ATOM 1659 N N . GLU A 1 215 ? -74.493 -14.087 127.801 1.00 86.75 215 GLU A N 1
ATOM 1660 C CA . GLU A 1 215 ? -73.415 -14.859 127.177 1.00 86.75 215 GLU A CA 1
ATOM 1661 C C . GLU A 1 215 ? -73.781 -15.259 125.737 1.00 86.75 215 GLU A C 1
ATOM 1663 O O . GLU A 1 215 ? -72.991 -15.055 124.815 1.00 86.75 215 GLU A O 1
ATOM 1668 N N . CYS A 1 216 ? -75.021 -15.698 125.489 1.00 81.38 216 CYS A N 1
ATOM 1669 C CA . CYS A 1 216 ? -75.535 -15.933 124.137 1.00 81.38 216 CYS A CA 1
ATOM 1670 C C . CYS A 1 216 ? -75.546 -14.654 123.286 1.00 81.38 216 CYS A C 1
ATOM 1672 O O . CYS A 1 216 ? -75.257 -14.705 122.089 1.00 81.38 216 CYS A O 1
ATOM 1674 N N . HIS A 1 217 ? -75.878 -13.500 123.868 1.00 84.25 217 HIS A N 1
ATOM 1675 C CA . HIS A 1 217 ? -75.817 -12.212 123.181 1.00 84.25 217 HIS A CA 1
ATOM 1676 C C . HIS A 1 217 ? -74.376 -11.798 122.869 1.00 84.25 217 HIS A C 1
ATOM 1678 O O . HIS A 1 217 ? -74.128 -11.279 121.777 1.00 84.25 217 HIS A O 1
ATOM 1684 N N . SER A 1 218 ? -73.431 -12.056 123.774 1.00 87.25 218 SER A N 1
ATOM 1685 C CA . SER A 1 218 ? -72.002 -11.823 123.559 1.00 87.25 218 SER A CA 1
ATOM 1686 C C . SER A 1 218 ? -71.455 -12.712 122.439 1.00 87.25 218 SER A C 1
ATOM 1688 O O . SER A 1 218 ? -70.911 -12.203 121.459 1.00 87.25 218 SER A O 1
ATOM 1690 N N . LEU A 1 219 ? -71.725 -14.019 122.491 1.00 88.94 219 LEU A N 1
ATOM 1691 C CA . LEU A 1 219 ? -71.333 -14.976 121.454 1.00 88.94 219 LEU A CA 1
ATOM 1692 C C . LEU A 1 219 ? -71.958 -14.643 120.097 1.00 88.94 219 LEU A C 1
ATOM 1694 O O . LEU A 1 219 ? -71.299 -14.755 119.069 1.00 88.94 219 LEU A O 1
ATOM 1698 N N . ARG A 1 220 ? -73.211 -14.168 120.056 1.00 88.44 220 ARG A N 1
ATOM 1699 C CA . ARG A 1 220 ? -73.826 -13.679 118.809 1.00 88.44 220 ARG A CA 1
ATOM 1700 C C . ARG A 1 220 ? -73.112 -12.451 118.253 1.00 88.44 220 ARG A C 1
ATOM 1702 O O . ARG A 1 220 ? -72.956 -12.361 117.039 1.00 88.44 220 ARG A O 1
ATOM 1709 N N . LYS A 1 221 ? -72.680 -11.517 119.108 1.00 90.00 221 LYS A N 1
ATOM 1710 C CA . LYS A 1 221 ? -71.885 -10.356 118.678 1.00 90.00 221 LYS A CA 1
ATOM 1711 C C . LYS A 1 221 ? -70.524 -10.784 118.133 1.00 90.00 221 LYS A C 1
ATOM 1713 O O . LYS A 1 221 ? -70.099 -10.243 117.119 1.00 90.00 221 LYS A O 1
ATOM 1718 N N . GLU A 1 222 ? -69.857 -11.749 118.756 1.00 91.31 222 GLU A N 1
ATOM 1719 C CA . GLU A 1 222 ? -68.591 -12.295 118.249 1.00 91.31 222 GLU A CA 1
ATOM 1720 C C . GLU A 1 222 ? -68.773 -13.078 116.947 1.00 91.31 222 GLU A C 1
ATOM 1722 O O . GLU A 1 222 ? -68.009 -12.886 116.007 1.00 91.31 222 GLU A O 1
ATOM 1727 N N . MET A 1 223 ? -69.829 -13.886 116.836 1.00 88.50 223 MET A N 1
ATOM 1728 C CA . MET A 1 223 ? -70.180 -14.586 115.598 1.00 88.50 223 MET A CA 1
ATOM 1729 C C . MET A 1 223 ? -70.504 -13.616 114.461 1.00 88.50 223 MET A C 1
ATOM 1731 O O . MET A 1 223 ? -70.131 -13.884 113.320 1.00 88.50 223 MET A O 1
ATOM 1735 N N . ALA A 1 224 ? -71.163 -12.492 114.763 1.00 88.31 224 ALA A N 1
ATOM 1736 C CA . ALA A 1 224 ? -71.406 -11.424 113.798 1.00 88.31 224 ALA A CA 1
ATOM 1737 C C . ALA A 1 224 ? -70.086 -10.783 113.342 1.00 88.31 224 ALA A C 1
ATOM 1739 O O . ALA A 1 224 ? -69.819 -10.768 112.147 1.00 88.31 224 ALA A O 1
ATOM 1740 N N . LYS A 1 225 ? -69.210 -10.382 114.276 1.00 92.62 225 LYS A N 1
ATOM 1741 C CA . LYS A 1 225 ? -67.874 -9.843 113.953 1.00 92.62 225 LYS A CA 1
ATOM 1742 C C . LYS A 1 225 ? -67.034 -10.817 113.123 1.00 92.62 225 LYS A C 1
ATOM 1744 O O . LYS A 1 225 ? -66.481 -10.432 112.103 1.00 92.62 225 LYS A O 1
ATOM 1749 N N . SER A 1 226 ? -66.991 -12.091 113.513 1.00 91.88 226 SER A N 1
ATOM 1750 C CA . SER A 1 226 ? -66.291 -13.140 112.764 1.00 91.88 226 SER A CA 1
ATOM 1751 C C . SER A 1 226 ? -66.906 -13.365 111.380 1.00 91.88 226 SER A C 1
ATOM 1753 O O . SER A 1 226 ? -66.202 -13.727 110.437 1.00 91.88 226 SER A O 1
ATOM 1755 N N . SER A 1 227 ? -68.220 -13.170 111.230 1.00 92.12 227 SER A N 1
ATOM 1756 C CA . SER A 1 227 ? -68.864 -13.200 109.917 1.00 92.12 227 SER A CA 1
ATOM 1757 C C . SER A 1 227 ? -68.439 -12.021 109.056 1.00 92.12 227 SER A C 1
ATOM 1759 O O . SER A 1 227 ? -68.038 -12.245 107.919 1.00 92.12 227 SER A O 1
ATOM 1761 N N . ASP A 1 228 ? -68.441 -10.810 109.610 1.00 92.88 228 ASP A N 1
ATOM 1762 C CA . ASP A 1 228 ? -68.013 -9.602 108.905 1.00 92.88 228 ASP A CA 1
ATOM 1763 C C . ASP A 1 228 ? -66.536 -9.693 108.479 1.00 92.88 228 ASP A C 1
ATOM 1765 O O . ASP A 1 228 ? -66.190 -9.355 107.346 1.00 92.88 228 ASP A O 1
ATOM 1769 N N . GLU A 1 229 ? -65.666 -10.219 109.347 1.00 94.69 229 GLU A N 1
ATOM 1770 C CA . GLU A 1 229 ? -64.259 -10.502 109.037 1.00 94.69 229 GLU A CA 1
ATOM 1771 C C . GLU A 1 229 ? -64.122 -11.548 107.927 1.00 94.69 229 GLU A C 1
ATOM 1773 O O . GLU A 1 229 ? -63.377 -11.337 106.970 1.00 94.69 229 GLU A O 1
ATOM 1778 N N . ARG A 1 230 ? -64.877 -12.655 107.994 1.00 92.94 230 ARG A N 1
ATOM 1779 C CA . ARG A 1 230 ? -64.905 -13.663 106.920 1.00 92.94 230 ARG A CA 1
ATOM 1780 C C . ARG A 1 230 ? -65.363 -13.064 105.595 1.00 92.94 230 ARG A C 1
ATOM 1782 O O . ARG A 1 230 ? -64.787 -13.394 104.560 1.00 92.94 230 ARG A O 1
ATOM 1789 N N . ASP A 1 231 ? -66.365 -12.195 105.609 1.00 91.94 231 ASP A N 1
ATOM 1790 C CA . ASP A 1 231 ? -66.875 -11.539 104.406 1.00 91.94 231 ASP A CA 1
ATOM 1791 C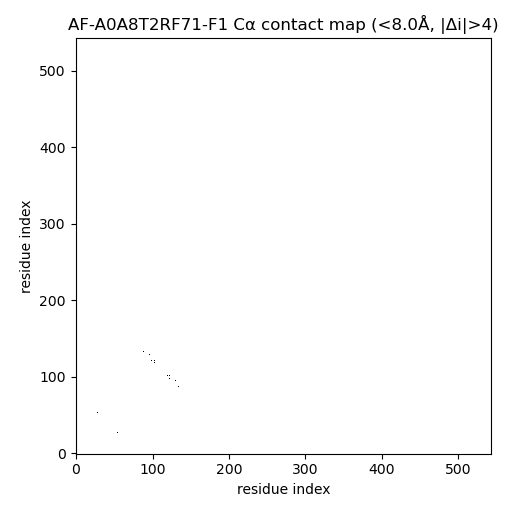 C . ASP A 1 231 ? -65.904 -10.472 103.875 1.00 91.94 231 ASP A C 1
ATOM 1793 O O . ASP A 1 231 ? -65.821 -10.263 102.663 1.00 91.94 231 ASP A O 1
ATOM 1797 N N . SER A 1 232 ? -65.121 -9.825 104.744 1.00 94.56 232 SER A N 1
ATOM 1798 C CA . SER A 1 232 ? -64.001 -8.961 104.343 1.00 94.56 232 SER A CA 1
ATOM 1799 C C . SER A 1 232 ? -62.886 -9.765 103.674 1.00 94.56 232 SER A C 1
ATOM 1801 O O . SER A 1 232 ? -62.503 -9.459 102.548 1.00 94.56 232 SER A O 1
ATOM 1803 N N . LEU A 1 233 ? -62.440 -10.855 104.305 1.00 94.69 233 LEU A N 1
ATOM 1804 C CA . LEU A 1 233 ? -61.408 -11.739 103.757 1.00 94.69 233 LEU A CA 1
ATOM 1805 C C . LEU A 1 233 ? -61.845 -12.389 102.441 1.00 94.69 233 LEU A C 1
ATOM 1807 O O . LEU A 1 233 ? -61.035 -12.560 101.537 1.00 94.69 233 LEU A O 1
ATOM 1811 N N . ARG A 1 234 ? -63.133 -12.725 102.289 1.00 94.69 234 ARG A N 1
ATOM 1812 C CA . ARG A 1 234 ? -63.684 -13.207 101.012 1.00 94.69 234 ARG A CA 1
ATOM 1813 C C . ARG A 1 234 ? -63.614 -12.150 99.916 1.00 94.69 234 ARG A C 1
ATOM 1815 O O . ARG A 1 234 ? -63.325 -12.501 98.776 1.00 94.69 234 ARG A O 1
ATOM 1822 N N . ARG A 1 235 ? -63.874 -10.880 100.242 1.00 94.31 235 ARG A N 1
ATOM 1823 C CA . ARG A 1 235 ? -63.757 -9.771 99.283 1.00 94.31 235 ARG A CA 1
ATOM 1824 C C . ARG A 1 235 ? -62.307 -9.533 98.876 1.00 94.31 235 ARG A C 1
ATOM 1826 O O . ARG A 1 235 ? -62.049 -9.415 97.686 1.00 94.31 235 ARG A O 1
ATOM 1833 N N . GLU A 1 236 ? -61.375 -9.541 99.823 1.00 95.38 236 GLU A N 1
ATOM 1834 C CA . GLU A 1 236 ? -59.939 -9.451 99.524 1.00 95.38 236 GLU A CA 1
ATOM 1835 C C . GLU A 1 236 ? -59.468 -10.644 98.685 1.00 95.38 236 GLU A C 1
ATOM 1837 O O . GLU A 1 236 ? -58.804 -10.462 97.671 1.00 95.38 236 GLU A O 1
ATOM 1842 N N . ALA A 1 237 ? -59.877 -11.869 99.031 1.00 93.12 237 ALA A N 1
ATOM 1843 C CA . ALA A 1 237 ? -59.553 -13.060 98.247 1.00 93.12 237 ALA A CA 1
ATOM 1844 C C . ALA A 1 237 ? -60.107 -12.990 96.813 1.00 93.12 237 ALA A C 1
ATOM 1846 O O . ALA A 1 237 ? -59.435 -13.426 95.880 1.00 93.12 237 ALA A O 1
ATOM 1847 N N . ALA A 1 238 ? -61.306 -12.428 96.625 1.00 93.25 238 ALA A N 1
ATOM 1848 C CA . ALA A 1 238 ? -61.871 -12.185 95.300 1.00 93.25 238 ALA A CA 1
ATOM 1849 C C . ALA A 1 238 ? -61.073 -11.120 94.525 1.00 93.25 238 ALA A C 1
ATOM 1851 O O . ALA A 1 238 ? -60.735 -11.350 93.369 1.00 93.25 238 ALA A O 1
ATOM 1852 N N . GLN A 1 239 ? -60.691 -10.013 95.172 1.00 95.50 239 GLN A N 1
ATOM 1853 C CA . GLN A 1 239 ? -59.840 -8.982 94.563 1.00 95.50 239 GLN A CA 1
ATOM 1854 C C . GLN A 1 239 ? -58.480 -9.544 94.134 1.00 95.50 239 GLN A C 1
ATOM 1856 O O . GLN A 1 239 ? -58.067 -9.344 92.995 1.00 95.50 239 GLN A O 1
ATOM 1861 N N . PHE A 1 240 ? -57.818 -10.327 94.991 1.00 94.50 240 PHE A N 1
ATOM 1862 C CA . PHE A 1 240 ? -56.561 -10.989 94.638 1.00 94.50 240 PHE A CA 1
ATOM 1863 C C . PHE A 1 240 ? -56.726 -11.991 93.491 1.00 94.50 240 PHE A C 1
ATOM 1865 O O . PHE A 1 240 ? -55.819 -12.138 92.668 1.00 94.50 240 PHE A O 1
ATOM 1872 N N . ALA A 1 241 ? -57.864 -12.688 93.409 1.00 94.44 241 ALA A N 1
ATOM 1873 C CA . ALA A 1 241 ? -58.152 -13.581 92.292 1.00 94.44 241 ALA A CA 1
ATOM 1874 C C . ALA A 1 241 ? -58.295 -12.804 90.973 1.00 94.44 241 ALA A C 1
ATOM 1876 O O . ALA A 1 241 ? -57.700 -13.209 89.971 1.00 94.44 241 ALA A O 1
ATOM 1877 N N . ASP A 1 242 ? -59.007 -11.676 90.983 1.00 94.81 242 ASP A N 1
ATOM 1878 C CA . ASP A 1 242 ? -59.170 -10.801 89.817 1.00 94.81 242 ASP A CA 1
ATOM 1879 C C . ASP A 1 242 ? -57.829 -10.186 89.375 1.00 94.81 242 ASP A C 1
ATOM 1881 O O . ASP A 1 242 ? -57.493 -10.212 88.188 1.00 94.81 242 ASP A O 1
ATOM 1885 N N . GLU A 1 243 ? -57.002 -9.721 90.317 1.00 96.38 243 GLU A N 1
ATOM 1886 C CA . GLU A 1 243 ? -55.639 -9.247 90.041 1.00 96.38 243 GLU A CA 1
ATOM 1887 C C . GLU A 1 243 ? -54.759 -10.353 89.443 1.00 96.38 243 GLU A C 1
ATOM 1889 O O . GLU A 1 243 ? -54.057 -10.128 88.454 1.00 96.38 243 GLU A O 1
ATOM 1894 N N . CYS A 1 244 ? -54.833 -11.579 89.973 1.00 94.50 244 CYS A N 1
ATOM 1895 C CA . CYS A 1 244 ? -54.118 -12.727 89.414 1.00 94.50 244 CYS A CA 1
ATOM 1896 C C . CYS A 1 244 ? -54.562 -13.046 87.980 1.00 94.50 244 CYS A C 1
ATOM 1898 O O . CYS A 1 244 ? -53.731 -13.432 87.154 1.00 94.50 244 CYS A O 1
ATOM 1900 N N . ILE A 1 245 ? -55.855 -12.914 87.667 1.00 95.25 245 ILE A N 1
ATOM 1901 C CA . ILE A 1 245 ? -56.378 -13.104 86.307 1.00 95.25 245 ILE A CA 1
ATOM 1902 C C . ILE A 1 245 ? -55.849 -12.003 85.379 1.00 95.25 245 ILE A C 1
ATOM 1904 O O . ILE A 1 245 ? -55.353 -12.322 84.296 1.00 95.25 245 ILE A O 1
ATOM 1908 N N . SER A 1 246 ? -55.882 -10.745 85.822 1.00 96.19 246 SER A N 1
ATOM 1909 C CA . SER A 1 246 ? -55.365 -9.593 85.073 1.00 96.19 246 SER A CA 1
ATOM 1910 C C . SER A 1 246 ? -53.867 -9.734 84.763 1.00 96.19 246 SER A C 1
ATOM 1912 O O . SER A 1 246 ? -53.459 -9.681 83.603 1.00 96.19 246 SER A O 1
ATOM 1914 N N . LEU A 1 247 ? -53.044 -10.055 85.768 1.00 96.00 247 LEU A N 1
ATOM 1915 C CA . LEU A 1 247 ? -51.601 -10.271 85.596 1.00 96.00 247 LEU A CA 1
ATOM 1916 C C . LEU A 1 247 ? -51.291 -11.458 84.675 1.00 96.00 247 LEU A C 1
ATOM 1918 O O . LEU A 1 247 ? -50.329 -11.430 83.904 1.00 96.00 247 LEU A O 1
ATOM 1922 N N . ARG A 1 248 ? -52.107 -12.520 84.717 1.00 95.69 248 ARG A N 1
ATOM 1923 C CA . ARG A 1 248 ? -51.982 -13.639 83.771 1.00 95.69 248 ARG A CA 1
ATOM 1924 C C . ARG A 1 248 ? -52.278 -13.195 82.343 1.00 95.69 248 ARG A C 1
ATOM 1926 O O . ARG A 1 248 ? -51.540 -13.588 81.441 1.00 95.69 248 ARG A O 1
ATOM 1933 N N . GLN A 1 249 ? -53.316 -12.389 82.133 1.00 95.88 249 GLN A N 1
ATOM 1934 C CA . GLN A 1 249 ? -53.644 -11.839 80.817 1.00 95.88 249 GLN A CA 1
ATOM 1935 C C . GLN A 1 249 ? -52.530 -10.923 80.302 1.00 95.88 249 GLN A C 1
ATOM 1937 O O . GLN A 1 249 ? -52.104 -11.078 79.159 1.00 95.88 249 GLN A O 1
ATOM 1942 N N . GLU A 1 250 ? -51.980 -10.051 81.147 1.00 96.75 250 GLU A N 1
ATOM 1943 C CA . GLU A 1 250 ? -50.830 -9.215 80.794 1.00 96.75 250 GLU A CA 1
ATOM 1944 C C . GLU A 1 250 ? -49.599 -10.064 80.437 1.00 96.75 250 GLU A C 1
ATOM 1946 O O . GLU A 1 250 ? -48.966 -9.836 79.408 1.00 96.75 250 GLU A O 1
ATOM 1951 N N . SER A 1 251 ? -49.309 -11.122 81.204 1.00 95.38 251 SER A N 1
ATOM 1952 C CA . SER A 1 251 ? -48.217 -12.054 80.890 1.00 95.38 251 SER A CA 1
ATOM 1953 C C . SER A 1 251 ? -48.413 -12.754 79.540 1.00 95.38 251 SER A C 1
ATOM 1955 O O . SER A 1 251 ? -47.452 -12.922 78.787 1.00 95.38 251 SER A O 1
ATOM 1957 N N . VAL A 1 252 ? -49.645 -13.144 79.199 1.00 95.88 252 VAL A N 1
ATOM 1958 C CA . VAL A 1 252 ? -49.971 -13.725 77.886 1.00 95.88 252 VAL A CA 1
ATOM 1959 C C . VAL A 1 252 ? -49.781 -12.694 76.769 1.00 95.88 252 VAL A C 1
ATOM 1961 O O . VAL A 1 252 ? -49.177 -13.019 75.744 1.00 95.88 252 VAL A O 1
ATOM 1964 N N . ASN A 1 253 ? -50.219 -11.451 76.976 1.00 95.81 253 ASN A N 1
ATOM 1965 C CA . ASN A 1 253 ? -50.056 -10.369 76.005 1.00 95.81 253 ASN A CA 1
ATOM 1966 C C . ASN A 1 253 ? -48.574 -10.055 75.755 1.00 95.81 253 ASN A C 1
ATOM 1968 O O . ASN A 1 253 ? -48.139 -10.065 74.604 1.00 95.81 253 ASN A O 1
ATOM 1972 N N . LEU A 1 254 ? -47.776 -9.897 76.815 1.00 96.38 254 LEU A N 1
ATOM 1973 C CA . LEU A 1 254 ? -46.332 -9.657 76.719 1.00 96.38 254 LEU A CA 1
ATOM 1974 C C . LEU A 1 254 ? -45.602 -10.806 76.015 1.00 96.38 254 LEU A C 1
ATOM 1976 O O . LEU A 1 254 ? -44.704 -10.567 75.211 1.00 96.38 254 LEU A O 1
ATOM 1980 N N . ARG A 1 255 ? -46.001 -12.064 76.252 1.00 96.19 255 ARG A N 1
ATOM 1981 C CA . ARG A 1 255 ? -45.454 -13.217 75.514 1.00 96.19 255 ARG A CA 1
ATOM 1982 C C . ARG A 1 255 ? -45.813 -13.172 74.029 1.00 96.19 255 ARG A C 1
ATOM 1984 O O . ARG A 1 255 ? -44.968 -13.503 73.201 1.00 96.19 255 ARG A O 1
ATOM 1991 N N . SER A 1 256 ? -47.035 -12.762 73.684 1.00 95.81 256 SER A N 1
ATOM 1992 C CA . SER A 1 256 ? -47.452 -12.601 72.286 1.00 95.81 256 SER A CA 1
ATOM 1993 C C . SER A 1 256 ? -46.677 -11.480 71.587 1.00 95.81 256 SER A C 1
ATOM 1995 O O . SER A 1 256 ? -46.229 -11.657 70.455 1.00 95.81 256 SER A O 1
ATOM 1997 N N . GLU A 1 257 ? -46.468 -10.345 72.253 1.00 96.75 257 GLU A N 1
ATOM 1998 C CA . GLU A 1 257 ? -45.647 -9.249 71.729 1.00 96.75 257 GLU A CA 1
ATOM 1999 C C . GLU A 1 257 ? -44.180 -9.652 71.579 1.00 96.75 257 GLU A C 1
ATOM 2001 O O . GLU A 1 257 ? -43.570 -9.372 70.544 1.00 96.75 257 GLU A O 1
ATOM 2006 N N . LEU A 1 258 ? -43.635 -10.379 72.560 1.00 95.88 258 LEU A N 1
ATOM 2007 C CA . LEU A 1 258 ? -42.287 -10.926 72.484 1.00 95.88 258 LEU A CA 1
ATOM 2008 C C . LEU A 1 258 ? -42.149 -11.862 71.278 1.00 95.88 258 LEU A C 1
ATOM 2010 O O . LEU A 1 258 ? -41.216 -11.683 70.500 1.00 95.88 258 LEU A O 1
ATOM 2014 N N . ALA A 1 259 ? -43.096 -12.780 71.060 1.00 95.12 259 ALA A N 1
ATOM 2015 C CA . ALA A 1 259 ? -43.101 -13.663 69.891 1.00 95.12 259 ALA A CA 1
ATOM 2016 C C . ALA A 1 259 ? -43.112 -12.871 68.570 1.00 95.12 259 ALA A C 1
ATOM 2018 O O . ALA A 1 259 ? -42.239 -13.069 67.729 1.00 95.12 259 ALA A O 1
ATOM 2019 N N . LYS A 1 260 ? -44.000 -11.875 68.432 1.00 96.25 260 LYS A N 1
ATOM 2020 C CA . LYS A 1 260 ? -44.038 -10.991 67.249 1.00 96.25 260 LYS A CA 1
ATOM 2021 C C . LYS A 1 260 ? -42.720 -10.239 67.037 1.00 96.25 260 LYS A C 1
ATOM 2023 O O . LYS A 1 260 ? -42.295 -10.027 65.901 1.00 96.25 260 LYS A O 1
ATOM 2028 N N . SER A 1 261 ? -42.077 -9.800 68.120 1.00 95.56 261 SER A N 1
ATOM 2029 C CA . SER A 1 261 ? -40.789 -9.103 68.051 1.00 95.56 261 SER A CA 1
ATOM 2030 C C . SER A 1 261 ? -39.652 -10.033 67.615 1.00 95.56 261 SER A C 1
ATOM 2032 O O . SER A 1 261 ? -38.798 -9.618 66.831 1.00 95.56 261 SER A O 1
ATOM 2034 N N . VAL A 1 262 ? -39.674 -11.296 68.058 1.00 96.50 262 VAL A N 1
ATOM 2035 C CA . VAL A 1 262 ? -38.726 -12.338 67.646 1.00 96.50 262 VAL A CA 1
ATOM 2036 C C . VAL A 1 262 ? -38.899 -12.637 66.160 1.00 96.50 262 VAL A C 1
ATOM 2038 O O . VAL A 1 262 ? -37.917 -12.548 65.424 1.00 96.50 262 VAL A O 1
ATOM 2041 N N . ASP A 1 263 ? -40.132 -12.843 65.691 1.00 96.19 263 ASP A N 1
ATOM 2042 C CA . ASP A 1 263 ? -40.426 -13.080 64.272 1.00 96.19 263 ASP A CA 1
ATOM 2043 C C . ASP A 1 263 ? -39.924 -11.926 63.386 1.00 96.19 263 ASP A C 1
ATOM 2045 O O . ASP A 1 263 ? -39.301 -12.144 62.343 1.00 96.19 263 ASP A O 1
ATOM 2049 N N . LYS A 1 264 ? -40.126 -10.675 63.827 1.00 96.69 264 LYS A N 1
ATOM 2050 C CA . LYS A 1 264 ? -39.624 -9.481 63.129 1.00 96.69 264 LYS A CA 1
ATOM 2051 C C . LYS A 1 264 ? -38.094 -9.407 63.130 1.00 96.69 264 LYS A C 1
ATOM 2053 O O . LYS A 1 264 ? -37.489 -9.026 62.127 1.00 96.69 264 LYS A O 1
ATOM 2058 N N . CYS A 1 265 ? -37.446 -9.759 64.238 1.00 95.19 265 CYS A N 1
ATOM 2059 C CA . CYS A 1 265 ? -35.987 -9.838 64.311 1.00 95.19 265 CYS A CA 1
ATOM 2060 C C . CYS A 1 265 ? -35.437 -10.907 63.358 1.00 95.19 265 CYS A C 1
ATOM 2062 O O . CYS A 1 265 ? -34.439 -10.664 62.678 1.00 95.19 265 CYS A O 1
ATOM 2064 N N . GLU A 1 266 ? -36.088 -12.064 63.255 1.00 96.12 266 GLU A N 1
ATOM 2065 C CA . GLU A 1 266 ? -35.702 -13.115 62.316 1.00 96.12 266 GLU A CA 1
ATOM 2066 C C . GLU A 1 266 ? -35.908 -12.704 60.857 1.00 96.12 266 GLU A C 1
ATOM 2068 O O . GLU A 1 266 ? -35.029 -12.951 60.028 1.00 96.12 266 GLU A O 1
ATOM 2073 N N . SER A 1 267 ? -37.020 -12.037 60.530 1.00 96.25 267 SER A N 1
ATOM 2074 C CA . SER A 1 267 ? -37.251 -11.532 59.174 1.00 96.25 267 SER A CA 1
ATOM 2075 C C . SER A 1 267 ? -36.213 -10.479 58.782 1.00 96.25 267 SER A C 1
ATOM 2077 O O . SER A 1 267 ? -35.699 -10.510 57.667 1.00 96.25 267 SER A O 1
ATOM 2079 N N . LEU A 1 268 ? -35.848 -9.581 59.705 1.00 96.38 268 LEU A N 1
ATOM 2080 C CA . LEU A 1 268 ? -34.799 -8.584 59.476 1.00 96.38 268 LEU A CA 1
ATOM 2081 C C . LEU A 1 268 ? -33.419 -9.227 59.314 1.00 96.38 268 LEU A C 1
ATOM 2083 O O . LEU A 1 268 ? -32.652 -8.795 58.459 1.00 96.38 268 LEU A O 1
ATOM 2087 N N . ARG A 1 269 ? -33.102 -10.283 60.075 1.00 96.81 269 ARG A N 1
ATOM 2088 C CA . ARG A 1 269 ? -31.860 -11.055 59.888 1.00 96.81 269 ARG A CA 1
ATOM 2089 C C . ARG A 1 269 ? -31.810 -11.727 58.515 1.00 96.81 269 ARG A C 1
ATOM 2091 O O . ARG A 1 269 ? -30.764 -11.700 57.867 1.00 96.81 269 ARG A O 1
ATOM 2098 N N . ARG A 1 270 ? -32.929 -12.289 58.049 1.00 96.44 270 ARG A N 1
ATOM 2099 C CA . ARG A 1 270 ? -33.047 -12.865 56.698 1.00 96.44 270 ARG A CA 1
ATOM 2100 C C . ARG A 1 270 ? -32.866 -11.808 55.603 1.00 96.44 270 ARG A C 1
ATOM 2102 O O . ARG A 1 270 ? -32.075 -12.012 54.694 1.00 96.44 270 ARG A O 1
ATOM 2109 N N . ALA A 1 271 ? -33.503 -10.647 55.732 1.00 96.12 271 ALA A N 1
ATOM 2110 C CA . ALA A 1 271 ? -33.318 -9.547 54.781 1.00 96.12 271 ALA A CA 1
ATOM 2111 C C . ALA A 1 271 ? -31.875 -9.002 54.789 1.00 96.12 271 ALA A C 1
ATOM 2113 O O . ALA A 1 271 ? -31.298 -8.739 53.738 1.00 96.12 271 ALA A O 1
ATOM 2114 N N . ALA A 1 272 ? -31.258 -8.876 55.969 1.00 95.06 272 ALA A N 1
ATOM 2115 C CA . ALA A 1 272 ? -29.875 -8.424 56.090 1.00 95.06 272 ALA A CA 1
ATOM 2116 C C . ALA A 1 272 ? -28.896 -9.403 55.425 1.00 95.06 272 ALA A C 1
ATOM 2118 O O . ALA A 1 272 ? -28.012 -8.969 54.691 1.00 95.06 272 ALA A O 1
ATOM 2119 N N . THR A 1 273 ? -29.072 -10.711 55.637 1.00 96.38 273 THR A N 1
ATOM 2120 C CA . THR A 1 273 ? -28.249 -11.745 54.982 1.00 96.38 273 THR A CA 1
ATOM 2121 C C . THR A 1 273 ? -28.411 -11.726 53.462 1.00 96.38 273 THR A C 1
ATOM 2123 O O . THR A 1 273 ? -27.402 -11.663 52.768 1.00 96.38 273 THR A O 1
ATOM 2126 N N . GLN A 1 274 ? -29.641 -11.623 52.948 1.00 96.75 274 GLN A N 1
ATOM 2127 C CA . GLN A 1 274 ? -29.893 -11.451 51.509 1.00 96.75 274 GLN A CA 1
ATOM 2128 C C . GLN A 1 274 ? -29.193 -10.210 50.937 1.00 96.75 274 GLN A C 1
ATOM 2130 O O . GLN A 1 274 ? -28.492 -10.309 49.935 1.00 96.75 274 GLN A O 1
ATOM 2135 N N . SER A 1 275 ? -29.287 -9.061 51.617 1.00 95.94 275 SER A N 1
ATOM 2136 C CA . SER A 1 275 ? -28.619 -7.831 51.164 1.00 95.94 275 SER A CA 1
ATOM 2137 C C . SER A 1 275 ? -27.089 -7.955 51.133 1.00 95.94 275 SER A C 1
ATOM 2139 O O . SER A 1 275 ? -26.426 -7.366 50.278 1.00 95.94 275 SER A O 1
ATOM 2141 N N . VAL A 1 276 ? -26.507 -8.736 52.053 1.00 97.31 276 VAL A N 1
ATOM 2142 C CA . VAL A 1 276 ? -25.066 -9.015 52.076 1.00 97.31 276 VAL A CA 1
ATOM 2143 C C . VAL A 1 276 ? -24.682 -9.894 50.891 1.00 97.31 276 VAL A C 1
ATOM 2145 O O . VAL A 1 276 ? -23.690 -9.596 50.224 1.00 97.31 276 VAL A O 1
ATOM 2148 N N . ASP A 1 277 ? -25.468 -10.925 50.592 1.00 96.94 277 ASP A N 1
ATOM 2149 C CA . ASP A 1 277 ? -25.225 -11.812 49.453 1.00 96.94 277 ASP A CA 1
ATOM 2150 C C . ASP A 1 277 ? -25.332 -11.058 48.117 1.00 96.94 277 ASP A C 1
ATOM 2152 O O . ASP A 1 277 ? -24.448 -11.188 47.266 1.00 96.94 277 ASP A O 1
ATOM 2156 N N . GLU A 1 278 ? -26.334 -10.187 47.966 1.00 97.12 278 GLU A N 1
ATOM 2157 C CA . GLU A 1 278 ? -26.474 -9.279 46.819 1.00 97.12 278 GLU A CA 1
ATOM 2158 C C . GLU A 1 278 ? -25.275 -8.327 46.700 1.00 97.12 278 GLU A C 1
ATOM 2160 O O . GLU A 1 278 ? -24.678 -8.199 45.630 1.00 97.12 278 GLU A O 1
ATOM 2165 N N . CYS A 1 279 ? -24.838 -7.715 47.807 1.00 95.88 279 CYS A N 1
ATOM 2166 C CA . CYS A 1 279 ? -23.643 -6.867 47.824 1.00 95.88 279 CYS A CA 1
ATOM 2167 C C . CYS A 1 279 ? -22.382 -7.630 47.391 1.00 95.88 279 CYS A C 1
ATOM 2169 O O . CYS A 1 279 ? -21.518 -7.074 46.706 1.00 95.88 279 CYS A O 1
ATOM 2171 N N . ILE A 1 280 ? -22.242 -8.896 47.793 1.00 97.00 280 ILE A N 1
ATOM 2172 C CA . ILE A 1 280 ? -21.128 -9.749 47.374 1.00 97.00 280 ILE A CA 1
ATOM 2173 C C . ILE A 1 280 ? -21.233 -10.063 45.876 1.00 97.00 280 ILE A C 1
ATOM 2175 O O . ILE A 1 280 ? -20.217 -10.001 45.180 1.00 97.00 280 ILE A O 1
ATOM 2179 N N . ALA A 1 281 ? -22.428 -10.370 45.366 1.00 96.69 281 ALA A N 1
ATOM 2180 C CA . ALA A 1 281 ? -22.659 -10.632 43.946 1.00 96.69 281 ALA A CA 1
ATOM 2181 C C . ALA A 1 281 ? -22.297 -9.414 43.081 1.00 96.69 281 ALA A C 1
ATOM 2183 O O . ALA A 1 281 ? -21.459 -9.537 42.187 1.00 96.69 281 ALA A O 1
ATOM 2184 N N . VAL A 1 282 ? -22.796 -8.225 43.433 1.00 96.88 282 VAL A N 1
ATOM 2185 C CA . VAL A 1 282 ? -22.476 -6.965 42.737 1.00 96.88 282 VAL A CA 1
ATOM 2186 C C . VAL A 1 282 ? -20.973 -6.681 42.768 1.00 96.88 282 VAL A C 1
ATOM 2188 O O . VAL A 1 282 ? -20.382 -6.295 41.762 1.00 96.88 282 VAL A O 1
ATOM 2191 N N . ARG A 1 283 ? -20.294 -6.922 43.899 1.00 96.94 283 ARG A N 1
ATOM 2192 C CA . ARG A 1 283 ? -18.829 -6.760 43.980 1.00 96.94 283 ARG A CA 1
ATOM 2193 C C . ARG A 1 283 ? -18.078 -7.697 43.035 1.00 96.94 283 ARG A C 1
ATOM 2195 O O . ARG A 1 283 ? -17.061 -7.285 42.477 1.00 96.94 283 ARG A O 1
ATOM 2202 N N . ARG A 1 284 ? -18.543 -8.940 42.861 1.00 97.50 284 ARG A N 1
ATOM 2203 C CA . ARG A 1 284 ? -17.951 -9.891 41.902 1.00 97.50 284 ARG A CA 1
ATOM 2204 C C . ARG A 1 284 ? -18.170 -9.436 40.464 1.00 97.50 284 ARG A C 1
ATOM 2206 O O . ARG A 1 284 ? -17.227 -9.467 39.682 1.00 97.50 284 ARG A O 1
ATOM 2213 N N . GLU A 1 285 ? -19.369 -8.969 40.141 1.00 97.56 285 GLU A N 1
ATOM 2214 C CA . GLU A 1 285 ? -19.702 -8.455 38.812 1.00 97.56 285 GLU A CA 1
ATOM 2215 C C . GLU A 1 285 ? -18.861 -7.222 38.458 1.00 97.56 285 GLU A C 1
ATOM 2217 O O . GLU A 1 285 ? -18.197 -7.204 37.425 1.00 97.56 285 GLU A O 1
ATOM 2222 N N . VAL A 1 286 ? -18.737 -6.256 39.376 1.00 96.38 286 VAL A N 1
ATOM 2223 C CA . VAL A 1 286 ? -17.847 -5.094 39.209 1.00 96.38 286 VAL A CA 1
ATOM 2224 C C . VAL A 1 286 ? -16.389 -5.518 39.009 1.00 96.38 286 VAL A C 1
ATOM 2226 O O . VAL A 1 286 ? -15.674 -4.918 38.206 1.00 96.38 286 VAL A O 1
ATOM 2229 N N . ALA A 1 287 ? -15.914 -6.543 39.722 1.00 96.31 287 ALA A N 1
ATOM 2230 C CA . ALA A 1 287 ? -14.558 -7.055 39.535 1.00 96.31 287 ALA A CA 1
ATOM 2231 C C . ALA A 1 287 ? -14.364 -7.722 38.160 1.00 96.31 287 ALA A C 1
ATOM 2233 O O . ALA A 1 287 ? -13.293 -7.582 37.569 1.00 96.31 287 ALA A O 1
ATOM 2234 N N . ASN A 1 288 ? -15.383 -8.413 37.642 1.00 96.94 288 ASN A N 1
ATOM 2235 C CA . ASN A 1 288 ? -15.358 -9.011 36.308 1.00 96.94 288 ASN A CA 1
ATOM 2236 C C . ASN A 1 288 ? -15.380 -7.944 35.212 1.00 96.94 288 ASN A C 1
ATOM 2238 O O . ASN A 1 288 ? -14.478 -7.940 34.379 1.00 96.94 288 ASN A O 1
ATOM 2242 N N . LEU A 1 289 ? -16.292 -6.973 35.295 1.00 97.12 289 LEU A N 1
ATOM 2243 C CA . LEU A 1 289 ? -16.368 -5.850 34.354 1.00 97.12 289 LEU A CA 1
ATOM 2244 C C . LEU A 1 289 ? -15.064 -5.045 34.314 1.00 97.12 289 LEU A C 1
ATOM 2246 O O . LEU A 1 289 ? -14.618 -4.624 33.253 1.00 97.12 289 LEU A O 1
ATOM 2250 N N . ARG A 1 290 ? -14.389 -4.862 35.458 1.00 97.25 290 ARG A N 1
ATOM 2251 C CA . ARG A 1 290 ? -13.059 -4.227 35.493 1.00 97.25 290 ARG A CA 1
ATOM 2252 C C . ARG A 1 290 ? -11.994 -5.037 34.757 1.00 97.25 290 ARG A C 1
ATOM 2254 O O . ARG A 1 290 ? -11.094 -4.443 34.169 1.00 97.25 290 ARG A O 1
ATOM 2261 N N . ARG A 1 291 ? -12.068 -6.369 34.811 1.00 97.31 291 ARG A N 1
ATOM 2262 C CA . ARG A 1 291 ? -11.134 -7.259 34.112 1.00 97.31 291 ARG A CA 1
ATOM 2263 C C . ARG A 1 291 ? -11.373 -7.227 32.605 1.00 97.31 291 ARG A C 1
ATOM 2265 O O . ARG A 1 291 ? -10.412 -7.087 31.862 1.00 97.31 291 ARG A O 1
ATOM 2272 N N . GLU A 1 292 ? -12.631 -7.297 32.184 1.00 97.25 292 GLU A N 1
ATOM 2273 C CA . GLU A 1 292 ? -13.032 -7.173 30.777 1.00 97.25 292 GLU A CA 1
ATOM 2274 C C . GLU A 1 292 ? -12.652 -5.801 30.213 1.00 97.25 292 GLU A C 1
ATOM 2276 O O . GLU A 1 292 ? -12.065 -5.712 29.139 1.00 97.25 292 GLU A O 1
ATOM 2281 N N . LEU A 1 293 ? -12.876 -4.725 30.978 1.00 96.38 293 LEU A N 1
ATOM 2282 C CA . LEU A 1 293 ? -12.447 -3.385 30.587 1.00 96.38 293 LEU A CA 1
ATOM 2283 C C . LEU A 1 293 ? -10.925 -3.317 30.403 1.00 96.38 293 LEU A C 1
ATOM 2285 O O . LEU A 1 293 ? -10.466 -2.787 29.396 1.00 96.38 293 LEU A O 1
ATOM 2289 N N . ALA A 1 294 ? -10.140 -3.877 31.328 1.00 96.12 294 ALA A N 1
ATOM 2290 C CA . ALA A 1 294 ? -8.683 -3.923 31.192 1.00 96.12 294 ALA A CA 1
ATOM 2291 C C . ALA A 1 294 ? -8.243 -4.702 29.939 1.00 96.12 294 ALA A C 1
ATOM 2293 O O . ALA A 1 294 ? -7.417 -4.204 29.181 1.00 96.12 294 ALA A O 1
ATOM 2294 N N . GLN A 1 295 ? -8.853 -5.862 29.670 1.00 96.88 295 GLN A N 1
ATOM 2295 C CA . GLN A 1 295 ? -8.588 -6.644 28.456 1.00 96.88 295 GLN A CA 1
ATOM 2296 C C . GLN A 1 295 ? -8.925 -5.857 27.183 1.00 96.88 295 GLN A C 1
ATOM 2298 O O . GLN A 1 295 ? -8.103 -5.785 26.275 1.00 96.88 295 GLN A O 1
ATOM 2303 N N . SER A 1 296 ? -10.080 -5.189 27.143 1.00 96.31 296 SER A N 1
ATOM 2304 C CA . SER A 1 296 ? -10.478 -4.368 25.992 1.00 96.31 296 SER A CA 1
ATOM 2305 C C . SER A 1 296 ? -9.528 -3.187 25.747 1.00 96.31 296 SER A C 1
ATOM 2307 O O . SER A 1 296 ? -9.273 -2.816 24.600 1.00 96.31 296 SER A O 1
ATOM 2309 N N . VAL A 1 297 ? -8.964 -2.604 26.813 1.00 97.00 297 VAL A N 1
ATOM 2310 C CA . VAL A 1 297 ? -7.953 -1.543 26.716 1.00 97.00 297 VAL A CA 1
ATOM 2311 C C . VAL A 1 297 ? -6.657 -2.097 26.126 1.00 97.00 297 VAL A C 1
ATOM 2313 O O . VAL A 1 297 ? -6.125 -1.493 25.194 1.00 97.00 297 VAL A O 1
ATOM 2316 N N . ASP A 1 298 ? -6.190 -3.255 26.599 1.00 96.88 298 ASP A N 1
ATOM 2317 C CA . ASP A 1 298 ? -4.992 -3.917 26.072 1.00 96.88 298 ASP A CA 1
ATOM 2318 C C . ASP A 1 298 ? -5.156 -4.293 24.584 1.00 96.88 298 ASP A C 1
ATOM 2320 O O . ASP A 1 298 ? -4.257 -4.056 23.770 1.00 96.88 298 ASP A O 1
ATOM 2324 N N . GLU A 1 299 ? -6.325 -4.809 24.194 1.00 97.19 299 GLU A N 1
ATOM 2325 C CA . GLU A 1 299 ? -6.676 -5.098 22.796 1.00 97.19 299 GLU A CA 1
ATOM 2326 C C . GLU A 1 299 ? -6.686 -3.827 21.937 1.00 97.19 299 GLU A C 1
ATOM 2328 O O . GLU A 1 299 ? -6.076 -3.792 20.865 1.00 97.19 299 GLU A O 1
ATOM 2333 N N . CYS A 1 300 ? -7.297 -2.742 22.425 1.00 95.12 300 CYS A N 1
ATOM 2334 C CA . CYS A 1 300 ? -7.287 -1.447 21.744 1.00 95.12 300 CYS A CA 1
ATOM 2335 C C . CYS A 1 300 ? -5.863 -0.901 21.559 1.00 95.12 300 CYS A C 1
ATOM 2337 O O . CYS A 1 300 ? -5.548 -0.324 20.514 1.00 95.12 300 CYS A O 1
ATOM 2339 N N . GLU A 1 301 ? -4.983 -1.057 22.550 1.00 96.56 301 GLU A N 1
ATOM 2340 C CA . GLU A 1 301 ? -3.576 -0.670 22.428 1.00 96.56 301 GLU A CA 1
ATOM 2341 C C . GLU A 1 301 ? -2.817 -1.530 21.413 1.00 96.56 301 GLU A C 1
ATOM 2343 O O . GLU A 1 301 ? -2.002 -0.997 20.651 1.00 96.56 301 GLU A O 1
ATOM 2348 N N . SER A 1 302 ? -3.089 -2.836 21.372 1.00 96.81 302 SER A N 1
ATOM 2349 C CA . SER A 1 302 ? -2.526 -3.751 20.375 1.00 96.81 302 SER A CA 1
ATOM 2350 C C . SER A 1 302 ? -2.937 -3.346 18.957 1.00 96.81 302 SER A C 1
ATOM 2352 O O . SER A 1 302 ? -2.074 -3.106 18.109 1.00 96.81 302 SER A O 1
ATOM 2354 N N . LEU A 1 303 ? -4.236 -3.129 18.727 1.00 97.06 303 LEU A N 1
ATOM 2355 C CA . LEU A 1 303 ? -4.770 -2.684 17.437 1.00 97.06 303 LEU A CA 1
ATOM 2356 C C . LEU A 1 303 ? -4.195 -1.327 17.014 1.00 97.06 303 LEU A C 1
ATOM 2358 O O . LEU A 1 303 ? -3.855 -1.123 15.850 1.00 97.06 303 LEU A O 1
ATOM 2362 N N . ARG A 1 304 ? -4.004 -0.387 17.950 1.00 96.69 304 ARG A N 1
ATOM 2363 C CA . ARG A 1 304 ? -3.337 0.895 17.652 1.00 96.69 304 ARG A CA 1
ATOM 2364 C C . ARG A 1 304 ? -1.896 0.703 17.176 1.00 96.69 304 ARG A C 1
ATOM 2366 O O . ARG A 1 304 ? -1.468 1.412 16.262 1.00 96.69 304 ARG A O 1
ATOM 2373 N N . LYS A 1 305 ? -1.145 -0.230 17.774 1.00 96.81 305 LYS A N 1
ATOM 2374 C CA . LYS A 1 305 ? 0.225 -0.563 17.340 1.00 96.81 305 LYS A CA 1
ATOM 2375 C C . LYS A 1 305 ? 0.221 -1.207 15.954 1.00 96.81 305 LYS A C 1
ATOM 2377 O O . LYS A 1 305 ? 1.045 -0.832 15.122 1.00 96.81 305 LYS A O 1
ATOM 2382 N N . GLU A 1 306 ? -0.716 -2.110 15.690 1.00 97.50 306 GLU A N 1
ATOM 2383 C CA . GLU A 1 306 ? -0.883 -2.753 14.385 1.00 97.50 306 GLU A CA 1
ATOM 2384 C C . GLU A 1 306 ? -1.219 -1.734 13.289 1.00 97.50 306 GLU A C 1
ATOM 2386 O O . GLU A 1 306 ? -0.513 -1.653 12.286 1.00 97.50 306 GLU A O 1
ATOM 2391 N N . VAL A 1 307 ? -2.192 -0.847 13.523 1.00 96.25 307 VAL A N 1
ATOM 2392 C CA . VAL A 1 307 ? -2.532 0.248 12.597 1.00 96.25 307 VAL A CA 1
ATOM 2393 C C . VAL A 1 307 ? -1.331 1.165 12.343 1.00 96.25 307 VAL A C 1
ATOM 2395 O O . VAL A 1 307 ? -1.105 1.596 11.211 1.00 96.25 307 VAL A O 1
ATOM 2398 N N . ALA A 1 308 ? -0.531 1.472 13.367 1.00 95.88 308 ALA A N 1
ATOM 2399 C CA . ALA A 1 308 ? 0.682 2.270 13.198 1.00 95.88 308 ALA A CA 1
ATOM 2400 C C . ALA A 1 308 ? 1.751 1.550 12.353 1.00 95.88 308 ALA A C 1
ATOM 2402 O O . ALA A 1 308 ? 2.464 2.206 11.590 1.00 95.88 308 ALA A O 1
ATOM 2403 N N . ASN A 1 309 ? 1.859 0.224 12.465 1.00 96.62 309 ASN A N 1
ATOM 2404 C CA . ASN A 1 309 ? 2.755 -0.584 11.640 1.00 96.62 309 ASN A CA 1
ATOM 2405 C C . ASN A 1 309 ? 2.279 -0.647 10.186 1.00 96.62 309 ASN A C 1
ATOM 2407 O O . ASN A 1 309 ? 3.059 -0.306 9.300 1.00 96.62 309 ASN A O 1
ATOM 2411 N N . LEU A 1 310 ? 0.996 -0.934 9.950 1.00 97.12 310 LEU A N 1
ATOM 2412 C CA . LEU A 1 310 ? 0.403 -0.953 8.609 1.00 97.12 310 LEU A CA 1
ATOM 2413 C C . LEU A 1 310 ? 0.544 0.398 7.897 1.00 97.12 310 LEU A C 1
ATOM 2415 O O . LEU A 1 310 ? 0.854 0.451 6.712 1.00 97.12 310 LEU A O 1
ATOM 2419 N N . ARG A 1 311 ? 0.396 1.519 8.616 1.00 96.50 311 ARG A N 1
ATOM 2420 C CA . ARG A 1 311 ? 0.655 2.858 8.051 1.00 96.50 311 ARG A CA 1
ATOM 2421 C C . ARG A 1 311 ? 2.107 3.047 7.616 1.00 96.50 311 ARG A C 1
ATOM 2423 O O . ARG A 1 311 ? 2.356 3.729 6.625 1.00 96.50 311 ARG A O 1
ATOM 2430 N N . ARG A 1 312 ? 3.060 2.475 8.355 1.00 96.44 312 ARG A N 1
ATOM 2431 C CA . ARG A 1 312 ? 4.489 2.548 8.024 1.00 96.44 312 ARG A CA 1
ATOM 2432 C C . ARG A 1 312 ? 4.814 1.701 6.798 1.00 96.44 312 ARG A C 1
ATOM 2434 O O . ARG A 1 312 ? 5.525 2.179 5.923 1.00 96.44 312 ARG A O 1
ATOM 2441 N N . GLU A 1 313 ? 4.270 0.491 6.727 1.00 96.94 313 GLU A N 1
ATOM 2442 C CA . GLU A 1 313 ? 4.403 -0.399 5.567 1.00 96.94 313 GLU A CA 1
ATOM 2443 C C . GLU A 1 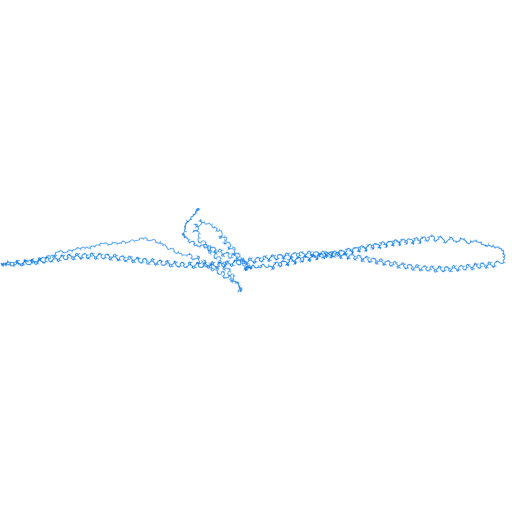313 ? 3.765 0.219 4.319 1.00 96.94 313 GLU A C 1
ATOM 2445 O O . GLU A 1 313 ? 4.384 0.252 3.258 1.00 96.94 313 GLU A O 1
ATOM 2450 N N . LEU A 1 314 ? 2.575 0.816 4.455 1.00 96.06 314 LEU A N 1
ATOM 2451 C CA . LEU A 1 314 ? 1.926 1.535 3.362 1.00 96.06 314 LEU A CA 1
ATOM 2452 C C . LEU A 1 314 ? 2.797 2.696 2.864 1.00 96.06 314 LEU A C 1
ATOM 2454 O O . LEU A 1 314 ? 3.005 2.816 1.660 1.00 96.06 314 LEU A O 1
ATOM 2458 N N . ALA A 1 315 ? 3.355 3.512 3.763 1.00 95.12 315 ALA A N 1
ATOM 2459 C CA . ALA A 1 315 ? 4.259 4.598 3.380 1.00 95.12 315 ALA A CA 1
ATOM 2460 C C . ALA A 1 315 ? 5.502 4.084 2.628 1.00 95.12 315 ALA A C 1
ATOM 2462 O O . ALA A 1 315 ? 5.846 4.629 1.583 1.00 95.12 315 ALA A O 1
ATOM 2463 N N . GLN A 1 316 ? 6.117 2.993 3.098 1.00 95.88 316 GLN A N 1
ATOM 2464 C CA . GLN A 1 316 ? 7.248 2.356 2.409 1.00 95.88 316 GLN A CA 1
ATOM 2465 C C . GLN A 1 316 ? 6.863 1.862 1.009 1.00 95.88 316 GLN A C 1
ATOM 2467 O O . GLN A 1 316 ? 7.577 2.131 0.047 1.00 95.88 316 GLN A O 1
ATOM 2472 N N . SER A 1 317 ? 5.705 1.211 0.869 1.00 96.06 317 SER A N 1
ATOM 2473 C CA . SER A 1 317 ? 5.224 0.734 -0.433 1.00 96.06 317 SER A CA 1
ATOM 2474 C C . SER A 1 317 ? 4.945 1.878 -1.419 1.00 96.06 317 SER A C 1
ATOM 2476 O O . SER A 1 317 ? 5.199 1.745 -2.618 1.00 96.06 317 SER A O 1
ATOM 2478 N N . VAL A 1 318 ? 4.468 3.028 -0.924 1.00 96.44 318 VAL A N 1
ATOM 2479 C CA . VAL A 1 318 ? 4.256 4.237 -1.732 1.00 96.44 318 VAL A CA 1
ATOM 2480 C C . VAL A 1 318 ? 5.596 4.795 -2.211 1.00 96.44 318 VAL A C 1
ATOM 2482 O O . VAL A 1 318 ? 5.743 5.051 -3.407 1.00 96.44 318 VAL A O 1
ATOM 2485 N N . ASP A 1 319 ? 6.587 4.904 -1.323 1.00 96.38 319 ASP A N 1
ATOM 2486 C CA . ASP A 1 319 ? 7.938 5.357 -1.674 1.00 96.38 319 ASP A CA 1
ATOM 2487 C C . ASP A 1 319 ? 8.597 4.433 -2.719 1.00 96.38 319 ASP A C 1
ATOM 2489 O O . ASP A 1 319 ? 9.211 4.900 -3.687 1.00 96.38 319 ASP A O 1
ATOM 2493 N N . GLU A 1 320 ? 8.431 3.114 -2.579 1.00 96.81 320 GLU A N 1
ATOM 2494 C CA . GLU A 1 320 ? 8.901 2.122 -3.553 1.00 96.81 320 GLU A CA 1
ATOM 2495 C C . GLU A 1 320 ? 8.203 2.273 -4.911 1.00 96.81 320 GLU A C 1
ATOM 2497 O O . GLU A 1 320 ? 8.868 2.310 -5.952 1.00 96.81 320 GLU A O 1
ATOM 2502 N N . CYS A 1 321 ? 6.877 2.438 -4.923 1.00 94.81 321 CYS A N 1
ATOM 2503 C CA . CYS A 1 321 ? 6.110 2.680 -6.144 1.00 94.81 321 CYS A CA 1
ATOM 2504 C C . CYS A 1 321 ? 6.550 3.970 -6.850 1.00 94.81 321 CYS A C 1
ATOM 2506 O O . CYS A 1 321 ? 6.693 3.992 -8.077 1.00 94.81 321 CYS A O 1
ATOM 2508 N N . GLU A 1 322 ? 6.795 5.050 -6.106 1.00 95.50 322 GLU A N 1
ATOM 2509 C CA . GLU A 1 322 ? 7.328 6.288 -6.670 1.00 95.50 322 GLU A CA 1
ATOM 2510 C C . GLU A 1 322 ? 8.728 6.098 -7.260 1.00 95.50 322 GLU A C 1
ATOM 2512 O O . GLU A 1 322 ? 9.012 6.596 -8.354 1.00 95.50 322 GLU A O 1
ATOM 2517 N N . SER A 1 323 ? 9.599 5.361 -6.569 1.00 96.31 323 SER A N 1
ATOM 2518 C CA . SER A 1 323 ? 10.939 5.029 -7.056 1.00 96.31 323 SER A CA 1
ATOM 2519 C C . SER A 1 323 ? 10.877 4.255 -8.377 1.00 96.31 323 SER A C 1
ATOM 2521 O O . SER A 1 323 ? 11.515 4.653 -9.358 1.00 96.31 323 SER A O 1
ATOM 2523 N N . LEU A 1 324 ? 10.034 3.220 -8.457 1.00 96.19 324 LEU A N 1
ATOM 2524 C CA . LEU A 1 324 ? 9.818 2.434 -9.676 1.00 96.19 324 LEU A CA 1
ATOM 2525 C C . LEU A 1 324 ? 9.234 3.277 -10.816 1.00 96.19 324 LEU A C 1
ATOM 2527 O O . LEU A 1 324 ? 9.670 3.154 -11.964 1.00 96.19 324 LEU A O 1
ATOM 2531 N N . ARG A 1 325 ? 8.304 4.195 -10.523 1.00 96.06 325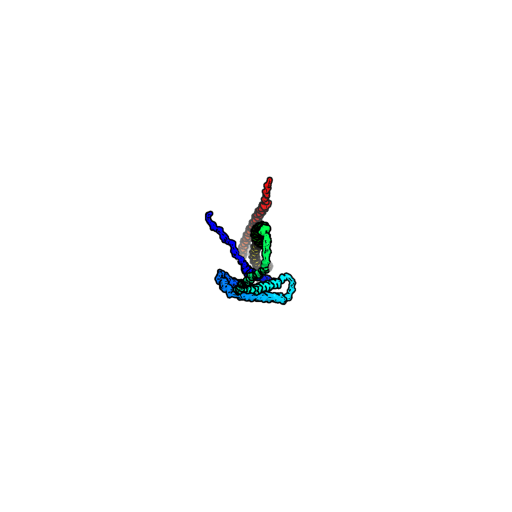 ARG A N 1
ATOM 2532 C CA . ARG A 1 325 ? 7.785 5.152 -11.518 1.00 96.06 325 ARG A CA 1
ATOM 2533 C C . ARG A 1 325 ? 8.891 6.052 -12.065 1.00 96.06 325 ARG A C 1
ATOM 2535 O O . ARG A 1 325 ? 8.979 6.238 -13.280 1.00 96.06 325 ARG A O 1
ATOM 2542 N N . ARG A 1 326 ? 9.768 6.575 -11.201 1.00 95.81 326 ARG A N 1
ATOM 2543 C CA . ARG A 1 326 ? 10.920 7.398 -11.617 1.00 95.81 326 ARG A CA 1
ATOM 2544 C C . ARG A 1 326 ? 11.905 6.593 -12.466 1.00 95.81 326 ARG A C 1
ATOM 2546 O O . ARG A 1 326 ? 12.370 7.104 -13.483 1.00 95.81 326 ARG A O 1
ATOM 2553 N N . GLN A 1 327 ? 12.198 5.346 -12.094 1.00 96.06 327 GLN A N 1
ATOM 2554 C CA . GLN A 1 327 ? 13.052 4.452 -12.887 1.00 96.06 327 GLN A CA 1
ATOM 2555 C C . GLN A 1 327 ? 12.442 4.151 -14.260 1.00 96.06 327 GLN A C 1
ATOM 2557 O O . GLN A 1 327 ? 13.126 4.282 -15.273 1.00 96.06 327 GLN A O 1
ATOM 2562 N N . THR A 1 328 ? 11.145 3.849 -14.312 1.00 95.69 328 THR A N 1
ATOM 2563 C CA . THR A 1 328 ? 10.419 3.601 -15.567 1.00 95.69 328 THR A CA 1
ATOM 2564 C C . THR A 1 328 ? 10.455 4.827 -16.480 1.00 95.69 328 THR A C 1
ATOM 2566 O O . THR A 1 328 ? 10.711 4.700 -17.673 1.00 95.69 328 THR A O 1
ATOM 2569 N N . CYS A 1 329 ? 10.256 6.028 -15.930 1.00 94.12 329 CYS A N 1
ATOM 2570 C CA . CYS A 1 329 ? 10.345 7.276 -16.690 1.00 94.12 329 CYS A CA 1
ATOM 2571 C C . CYS A 1 329 ? 11.751 7.488 -17.280 1.00 94.12 329 CYS A C 1
ATOM 2573 O O . CYS A 1 329 ? 11.888 7.766 -18.468 1.00 94.12 329 CYS A O 1
ATOM 2575 N N . ARG A 1 330 ? 12.808 7.265 -16.483 1.00 95.06 330 ARG A N 1
ATOM 2576 C CA . ARG A 1 330 ? 14.198 7.327 -16.969 1.00 95.06 330 ARG A CA 1
ATOM 2577 C C . ARG A 1 330 ? 14.474 6.306 -18.072 1.00 95.06 330 ARG A C 1
ATOM 2579 O O . ARG A 1 330 ? 15.130 6.650 -19.047 1.00 95.06 330 ARG A O 1
ATOM 2586 N N . SER A 1 331 ? 13.963 5.083 -17.933 1.00 95.19 331 SER A N 1
ATOM 2587 C CA . SER A 1 331 ? 14.112 4.041 -18.953 1.00 95.19 331 SER A CA 1
ATOM 2588 C C . SER A 1 331 ? 13.434 4.432 -20.266 1.00 95.19 331 SER A C 1
ATOM 2590 O O . SER A 1 331 ? 14.029 4.247 -21.320 1.00 95.19 331 SER A O 1
ATOM 2592 N N . LYS A 1 332 ? 12.228 5.011 -20.211 1.00 95.50 332 LYS A N 1
ATOM 2593 C CA . LYS A 1 332 ? 11.520 5.496 -21.407 1.00 95.50 332 LYS A CA 1
ATOM 2594 C C . LYS A 1 332 ? 12.285 6.616 -22.110 1.00 95.50 332 LYS A C 1
ATOM 2596 O O . LYS A 1 332 ? 12.452 6.560 -23.320 1.00 95.50 332 LYS A O 1
ATOM 2601 N N . LEU A 1 333 ? 12.812 7.580 -21.354 1.00 95.38 333 LEU A N 1
ATOM 2602 C CA . LEU A 1 333 ? 13.646 8.649 -21.917 1.00 95.38 333 LEU A CA 1
ATOM 2603 C C . LEU A 1 333 ? 14.926 8.099 -22.566 1.00 95.38 333 LEU A C 1
ATOM 2605 O O . LEU A 1 333 ? 15.322 8.559 -23.633 1.00 95.38 333 LEU A O 1
ATOM 2609 N N . ALA A 1 334 ? 15.566 7.100 -21.950 1.00 95.25 334 ALA A N 1
ATOM 2610 C CA . ALA A 1 334 ? 16.731 6.437 -22.535 1.00 95.25 334 ALA A CA 1
ATOM 2611 C C . ALA A 1 334 ? 16.376 5.671 -23.822 1.00 95.25 334 ALA A C 1
ATOM 2613 O O . ALA A 1 334 ? 17.123 5.720 -24.795 1.00 95.25 334 ALA A O 1
ATOM 2614 N N . GLU A 1 335 ? 15.224 5.000 -23.856 1.00 96.00 335 GLU A N 1
ATOM 2615 C CA . GLU A 1 335 ? 14.717 4.308 -25.044 1.00 96.00 335 GLU A CA 1
ATOM 2616 C C . GLU A 1 335 ? 14.410 5.286 -26.189 1.00 96.00 335 GLU A C 1
ATOM 2618 O O . GLU A 1 335 ? 14.765 5.022 -27.336 1.00 96.00 335 GLU A O 1
ATOM 2623 N N . GLU A 1 336 ? 13.795 6.433 -25.894 1.00 95.19 336 GLU A N 1
ATOM 2624 C CA . GLU A 1 336 ? 13.558 7.506 -26.869 1.00 95.19 336 GLU A CA 1
ATOM 2625 C C . GLU A 1 336 ? 14.869 8.082 -27.416 1.00 95.19 336 GLU A C 1
ATOM 2627 O O . GLU A 1 336 ? 14.999 8.269 -28.628 1.00 95.19 336 GLU A O 1
ATOM 2632 N N . TYR A 1 337 ? 15.863 8.297 -26.550 1.00 96.25 337 TYR A N 1
ATOM 2633 C CA . TYR A 1 337 ? 17.194 8.744 -26.961 1.00 96.25 337 TYR A CA 1
ATOM 2634 C C . TYR A 1 337 ? 17.864 7.740 -27.909 1.00 96.25 337 TYR A C 1
ATOM 2636 O O . TYR A 1 337 ? 18.278 8.115 -29.005 1.00 96.25 337 TYR A O 1
ATOM 2644 N N . LEU A 1 338 ? 17.889 6.454 -27.542 1.00 96.19 338 LEU A N 1
ATOM 2645 C CA . LEU A 1 338 ? 18.458 5.393 -28.379 1.00 96.19 338 LEU A CA 1
ATOM 2646 C C . LEU A 1 338 ? 17.708 5.236 -29.708 1.00 96.19 338 LEU A C 1
ATOM 2648 O O . LEU A 1 338 ? 18.330 4.995 -30.739 1.00 96.19 338 LEU A O 1
ATOM 2652 N N . ARG A 1 339 ? 16.378 5.405 -29.722 1.00 95.75 339 ARG A N 1
ATOM 2653 C CA . ARG A 1 339 ? 15.596 5.430 -30.970 1.00 95.75 339 ARG A CA 1
ATOM 2654 C C . ARG A 1 339 ? 16.001 6.592 -31.872 1.00 95.75 339 ARG A C 1
ATOM 2656 O O . ARG A 1 339 ? 16.110 6.395 -33.080 1.00 95.75 339 ARG A O 1
ATOM 2663 N N . SER A 1 340 ? 16.218 7.780 -31.308 1.00 95.25 340 SER A N 1
ATOM 2664 C CA . SER A 1 340 ? 16.678 8.947 -32.068 1.00 95.25 340 SER A CA 1
ATOM 2665 C C . SER A 1 340 ? 18.078 8.728 -32.643 1.00 95.25 340 SER A C 1
ATOM 2667 O O . SER A 1 340 ? 18.311 9.032 -33.811 1.00 95.25 340 SER A O 1
ATOM 2669 N N . GLU A 1 341 ? 19.001 8.185 -31.850 1.00 96.50 341 GLU A N 1
ATOM 2670 C CA . GLU A 1 341 ? 20.367 7.872 -32.287 1.00 96.50 341 GLU A CA 1
ATOM 2671 C C . GLU A 1 341 ? 20.368 6.802 -33.391 1.00 96.50 341 GLU A C 1
ATOM 2673 O O . GLU A 1 341 ? 21.011 6.965 -34.430 1.00 96.50 341 GLU A O 1
ATOM 2678 N N . LEU A 1 342 ? 19.550 5.754 -33.239 1.00 95.19 342 LEU A N 1
ATOM 2679 C CA . LEU A 1 342 ? 19.362 4.739 -34.272 1.00 95.19 342 LEU A CA 1
ATOM 2680 C C . LEU A 1 342 ? 18.806 5.353 -35.565 1.00 95.19 342 LEU A C 1
ATOM 2682 O O . LEU A 1 342 ? 19.329 5.069 -36.641 1.00 95.19 342 LEU A O 1
ATOM 2686 N N . ALA A 1 343 ? 17.796 6.222 -35.482 1.00 94.38 343 ALA A N 1
ATOM 2687 C CA . ALA A 1 343 ? 17.238 6.898 -36.652 1.00 94.38 343 ALA A CA 1
ATOM 2688 C C . ALA A 1 343 ? 18.284 7.762 -37.380 1.00 94.38 343 ALA A C 1
ATOM 2690 O O . ALA A 1 343 ? 18.360 7.719 -38.608 1.00 94.38 343 ALA A O 1
ATOM 2691 N N . GLN A 1 344 ? 19.129 8.489 -36.642 1.00 95.50 344 GLN A N 1
ATOM 2692 C CA . GLN A 1 344 ? 20.241 9.253 -37.221 1.00 95.50 344 GLN A CA 1
ATOM 2693 C C . GLN A 1 344 ? 21.244 8.336 -37.928 1.00 95.50 344 GLN A C 1
ATOM 2695 O O . GLN A 1 344 ? 21.572 8.575 -39.090 1.00 95.50 344 GLN A O 1
ATOM 2700 N N . SER A 1 345 ? 21.647 7.236 -37.286 1.00 95.31 345 SER A N 1
ATOM 2701 C CA . SER A 1 345 ? 22.582 6.273 -37.882 1.00 95.31 345 SER A CA 1
ATOM 2702 C C . SER A 1 345 ? 22.043 5.636 -39.173 1.00 95.31 345 SER A C 1
ATOM 2704 O O . SER A 1 345 ? 22.800 5.391 -40.113 1.00 95.31 345 SER A O 1
ATOM 2706 N N . VAL A 1 346 ? 20.725 5.409 -39.264 1.00 96.19 346 VAL A N 1
ATOM 2707 C CA . VAL A 1 346 ? 20.072 4.901 -40.480 1.00 96.19 346 VAL A CA 1
ATOM 2708 C C . VAL A 1 346 ? 20.156 5.931 -41.606 1.00 96.19 346 VAL A C 1
ATOM 2710 O O . VAL A 1 346 ? 20.535 5.572 -42.720 1.00 96.19 346 VAL A O 1
ATOM 2713 N N . VAL A 1 347 ? 19.875 7.206 -41.319 1.00 96.00 347 VAL A N 1
ATOM 2714 C CA . VAL A 1 347 ? 19.988 8.298 -42.302 1.00 96.00 347 VAL A CA 1
ATOM 2715 C C . VAL A 1 347 ? 21.429 8.450 -42.801 1.00 96.00 347 VAL A C 1
ATOM 2717 O O . VAL A 1 347 ? 21.650 8.598 -44.005 1.00 96.00 347 VAL A O 1
ATOM 2720 N N . GLU A 1 348 ? 22.418 8.357 -41.911 1.00 96.31 348 GLU A N 1
ATOM 2721 C CA . GLU A 1 348 ? 23.840 8.364 -42.278 1.00 96.31 348 GLU A CA 1
ATOM 2722 C C . GLU A 1 348 ? 24.223 7.150 -43.137 1.00 96.31 348 GLU A C 1
ATOM 2724 O O . GLU A 1 348 ? 24.913 7.280 -44.147 1.00 96.31 348 GLU A O 1
ATOM 2729 N N . CYS A 1 349 ? 23.730 5.955 -42.808 1.00 93.12 349 CYS A N 1
ATOM 2730 C CA . CYS A 1 349 ? 23.954 4.772 -43.638 1.00 93.12 349 CYS A CA 1
ATOM 2731 C C . CYS A 1 349 ? 23.343 4.930 -45.039 1.00 93.12 349 CYS A C 1
ATOM 2733 O O . CYS A 1 349 ? 23.937 4.497 -46.029 1.00 93.12 349 CYS A O 1
ATOM 2735 N N . GLU A 1 350 ? 22.161 5.535 -45.151 1.00 95.19 350 GLU A N 1
ATOM 2736 C CA . GLU A 1 350 ? 21.528 5.817 -46.440 1.00 95.19 350 GLU A CA 1
ATOM 2737 C C . GLU A 1 350 ? 22.300 6.856 -47.259 1.00 95.19 350 GLU A C 1
ATOM 2739 O O . GLU A 1 350 ? 22.432 6.688 -48.476 1.00 95.19 350 GLU A O 1
ATOM 2744 N N . SER A 1 351 ? 22.835 7.904 -46.625 1.00 95.81 351 SER A N 1
ATOM 2745 C CA . SER A 1 351 ? 23.654 8.907 -47.312 1.00 95.81 351 SER A CA 1
ATOM 2746 C C . SER A 1 351 ? 24.960 8.296 -47.828 1.00 95.81 351 SER A C 1
ATOM 2748 O O . SER A 1 351 ? 25.264 8.439 -49.014 1.00 95.81 351 SER A O 1
ATOM 2750 N N . LEU A 1 352 ? 25.653 7.504 -47.004 1.00 95.00 352 LEU A N 1
ATOM 2751 C CA . LEU A 1 352 ? 26.864 6.778 -47.395 1.00 95.00 352 LEU A CA 1
ATOM 2752 C C . LEU A 1 352 ? 26.591 5.777 -48.522 1.00 95.00 352 LEU A C 1
ATOM 2754 O O . LEU A 1 352 ? 27.378 5.660 -49.459 1.00 95.00 352 LEU A O 1
ATOM 2758 N N . ARG A 1 353 ? 25.452 5.072 -48.496 1.00 95.25 353 ARG A N 1
ATOM 2759 C CA . ARG A 1 353 ? 25.050 4.185 -49.603 1.00 95.25 353 ARG A CA 1
ATOM 2760 C C . ARG A 1 353 ? 24.877 4.949 -50.915 1.00 95.25 353 ARG A C 1
ATOM 2762 O O . ARG A 1 353 ? 25.303 4.448 -51.957 1.00 95.25 353 ARG A O 1
ATOM 2769 N N . LYS A 1 354 ? 24.271 6.142 -50.882 1.00 95.69 354 LYS A N 1
ATOM 2770 C CA . LYS A 1 354 ? 24.140 7.010 -52.066 1.00 95.69 354 LYS A CA 1
ATOM 2771 C C . LYS A 1 354 ? 25.507 7.477 -52.560 1.00 95.69 354 LYS A C 1
ATOM 2773 O O . LYS A 1 354 ? 25.765 7.404 -53.756 1.00 95.69 354 LYS A O 1
ATOM 2778 N N . GLU A 1 355 ? 26.395 7.887 -51.659 1.00 96.44 355 GLU A N 1
ATOM 2779 C CA . GLU A 1 355 ? 27.759 8.297 -52.005 1.00 96.44 355 GLU A CA 1
ATOM 2780 C C . GLU A 1 355 ? 28.550 7.153 -52.656 1.00 96.44 355 GLU A C 1
ATOM 2782 O O . GLU A 1 355 ? 29.098 7.323 -53.742 1.00 96.44 355 GLU A O 1
ATOM 2787 N N . VAL A 1 356 ? 28.509 5.945 -52.084 1.00 93.88 356 VAL A N 1
ATOM 2788 C CA . VAL A 1 356 ? 29.130 4.748 -52.679 1.00 93.88 356 VAL A CA 1
ATOM 2789 C C . VAL A 1 356 ? 28.553 4.443 -54.064 1.00 93.88 356 VAL A C 1
ATOM 2791 O O . VAL A 1 356 ? 29.297 4.082 -54.976 1.00 93.88 356 VAL A O 1
ATOM 2794 N N . ALA A 1 357 ? 27.239 4.587 -54.258 1.00 93.69 357 ALA A N 1
ATOM 2795 C CA . ALA A 1 357 ? 26.619 4.400 -55.568 1.00 93.69 357 ALA A CA 1
ATOM 2796 C C . ALA A 1 357 ? 27.079 5.457 -56.589 1.00 93.69 357 ALA A C 1
ATOM 2798 O O . ALA A 1 357 ? 27.277 5.126 -57.759 1.00 93.69 357 ALA A O 1
ATOM 2799 N N . ASN A 1 358 ? 27.281 6.706 -56.161 1.00 95.25 358 ASN A N 1
ATOM 2800 C CA . ASN A 1 358 ? 27.808 7.779 -57.005 1.00 95.25 358 ASN A CA 1
ATOM 2801 C C . ASN A 1 358 ? 29.262 7.506 -57.402 1.00 95.25 358 ASN A C 1
ATOM 2803 O O . ASN A 1 358 ? 29.563 7.482 -58.592 1.00 95.25 358 ASN A O 1
ATOM 2807 N N . LEU A 1 359 ? 30.120 7.185 -56.430 1.00 95.00 359 LEU A N 1
ATOM 2808 C CA . LEU A 1 359 ? 31.527 6.850 -56.666 1.00 95.00 359 LEU A CA 1
ATOM 2809 C C . LEU A 1 359 ? 31.682 5.643 -57.597 1.00 95.00 359 LEU A C 1
ATOM 2811 O O . LEU A 1 359 ? 32.558 5.625 -58.454 1.00 95.00 359 LEU A O 1
ATOM 2815 N N . ARG A 1 360 ? 30.804 4.636 -57.488 1.00 95.75 360 ARG A N 1
ATOM 2816 C CA . ARG A 1 360 ? 30.782 3.504 -58.432 1.00 95.75 360 ARG A CA 1
ATOM 2817 C C . ARG A 1 360 ? 30.444 3.934 -59.859 1.00 95.75 360 ARG A C 1
ATOM 2819 O O . ARG A 1 360 ? 31.017 3.380 -60.793 1.00 95.75 360 ARG A O 1
ATOM 2826 N N . ARG A 1 361 ? 29.530 4.895 -60.038 1.00 95.25 361 ARG A N 1
ATOM 2827 C CA . ARG A 1 361 ? 29.197 5.444 -61.364 1.00 95.25 361 ARG A CA 1
ATOM 2828 C C . ARG A 1 361 ? 30.351 6.256 -61.941 1.00 95.25 361 ARG A C 1
ATOM 2830 O O . ARG A 1 361 ? 30.683 6.057 -63.102 1.00 95.25 361 ARG A O 1
ATOM 2837 N N . GLU A 1 362 ? 30.973 7.113 -61.139 1.00 95.19 362 GLU A N 1
ATOM 2838 C CA . GLU A 1 362 ? 32.155 7.886 -61.545 1.00 95.19 362 GLU A CA 1
ATOM 2839 C C . GLU A 1 362 ? 33.324 6.965 -61.915 1.00 95.19 362 GLU A C 1
ATOM 2841 O O . GLU A 1 362 ? 33.961 7.149 -62.950 1.00 95.19 362 GLU A O 1
ATOM 2846 N N . LEU A 1 363 ? 33.556 5.908 -61.128 1.00 94.31 363 LEU A N 1
ATOM 2847 C CA . LEU A 1 363 ? 34.566 4.902 -61.441 1.00 94.31 363 LEU A CA 1
ATOM 2848 C C . LEU A 1 363 ? 34.272 4.209 -62.777 1.00 94.31 363 LEU A C 1
ATOM 2850 O O . LEU A 1 363 ? 35.173 4.103 -63.603 1.00 94.31 363 LEU A O 1
ATOM 2854 N N . ALA A 1 364 ? 33.030 3.778 -63.018 1.00 93.50 364 ALA A N 1
ATOM 2855 C CA . ALA A 1 364 ? 32.642 3.171 -64.292 1.00 93.50 364 ALA A CA 1
ATOM 2856 C C . ALA A 1 364 ? 32.874 4.121 -65.480 1.00 93.50 364 ALA A C 1
ATOM 2858 O O . ALA A 1 364 ? 33.486 3.720 -66.465 1.00 93.50 364 ALA A O 1
ATOM 2859 N N . GLN A 1 365 ? 32.488 5.395 -65.349 1.00 94.44 365 GLN A N 1
ATOM 2860 C CA . GLN A 1 365 ? 32.744 6.417 -66.371 1.00 94.44 365 GLN A CA 1
ATOM 2861 C C . GLN A 1 365 ? 34.242 6.588 -66.646 1.00 94.44 365 GLN A C 1
ATOM 2863 O O . GLN A 1 365 ? 34.659 6.586 -67.799 1.00 94.44 365 GLN A O 1
ATOM 2868 N N . SER A 1 366 ? 35.069 6.658 -65.599 1.00 94.06 366 SER A N 1
ATOM 2869 C CA . SER A 1 366 ? 36.524 6.777 -65.758 1.00 94.06 366 SER A CA 1
ATOM 2870 C C . SER A 1 366 ? 37.153 5.551 -66.435 1.00 94.06 366 SER A C 1
ATOM 2872 O O . SER A 1 366 ? 38.120 5.681 -67.188 1.00 94.06 366 SER A O 1
ATOM 2874 N N . VAL A 1 367 ? 36.598 4.354 -66.202 1.00 94.88 367 VAL A N 1
ATOM 2875 C CA . VAL A 1 367 ? 37.027 3.116 -66.867 1.00 94.88 367 VAL A CA 1
ATOM 2876 C C . VAL A 1 367 ? 36.670 3.169 -68.351 1.00 94.88 367 VAL A C 1
ATOM 2878 O O . VAL A 1 367 ? 37.545 2.912 -69.178 1.00 94.88 367 VAL A O 1
ATOM 2881 N N . ASP A 1 368 ? 35.448 3.576 -68.696 1.00 93.69 368 ASP A N 1
ATOM 2882 C CA . ASP A 1 368 ? 35.010 3.741 -70.087 1.00 93.69 368 ASP A CA 1
ATOM 2883 C C . ASP A 1 368 ? 35.856 4.790 -70.832 1.00 93.69 368 ASP A C 1
ATOM 2885 O O . ASP A 1 368 ? 36.276 4.573 -71.974 1.00 93.69 368 ASP A O 1
ATOM 2889 N N . GLU A 1 369 ? 36.174 5.912 -70.178 1.00 94.62 369 GLU A N 1
ATOM 2890 C CA . GLU A 1 369 ? 37.087 6.934 -70.701 1.00 94.62 369 GLU A CA 1
ATOM 2891 C C . GLU A 1 369 ? 38.492 6.366 -70.939 1.00 94.62 369 GLU A C 1
ATOM 2893 O O . GLU A 1 369 ? 39.056 6.539 -72.024 1.00 94.62 369 GLU A O 1
ATOM 2898 N N . CYS A 1 370 ? 39.046 5.623 -69.974 1.00 91.50 370 CYS A N 1
ATOM 2899 C CA . CYS A 1 370 ? 40.337 4.952 -70.126 1.00 91.50 370 CYS A CA 1
ATOM 2900 C C . CYS A 1 370 ? 40.330 3.942 -71.282 1.00 91.50 370 CYS A C 1
ATOM 2902 O O . CYS A 1 370 ? 41.306 3.857 -72.031 1.00 91.50 370 CYS A O 1
ATOM 2904 N N . GLU A 1 371 ? 39.254 3.175 -71.459 1.00 93.44 371 GLU A N 1
ATOM 2905 C CA . GLU A 1 371 ? 39.108 2.261 -72.592 1.00 93.44 371 GLU A CA 1
ATOM 2906 C C . GLU A 1 371 ? 39.029 3.003 -73.928 1.00 93.44 371 GLU A C 1
ATOM 2908 O O . GLU A 1 371 ? 39.672 2.593 -74.897 1.00 93.44 371 GLU A O 1
ATOM 2913 N N . SER A 1 372 ? 38.280 4.106 -73.990 1.00 94.06 372 SER A N 1
ATOM 2914 C CA . SER A 1 372 ? 38.195 4.959 -75.177 1.00 94.06 372 SER A CA 1
ATOM 2915 C C . SER A 1 372 ? 39.571 5.515 -75.561 1.00 94.06 372 SER A C 1
ATOM 2917 O O . SER A 1 372 ? 40.001 5.366 -76.709 1.00 94.06 372 SER A O 1
ATOM 2919 N N . LEU A 1 373 ? 40.318 6.050 -74.589 1.00 93.19 373 LEU A N 1
ATOM 2920 C CA . LEU A 1 373 ? 41.687 6.540 -74.778 1.00 93.19 373 LEU A CA 1
ATOM 2921 C C . LEU A 1 373 ? 42.645 5.425 -75.212 1.00 93.19 373 LEU A C 1
ATOM 2923 O O . LEU A 1 373 ? 43.464 5.627 -76.111 1.00 93.19 373 LEU A O 1
ATOM 2927 N N . ARG A 1 374 ? 42.524 4.217 -74.646 1.00 93.19 374 ARG A N 1
ATOM 2928 C CA . ARG A 1 374 ? 43.278 3.039 -75.109 1.00 93.19 374 ARG A CA 1
ATOM 2929 C C . ARG A 1 374 ? 42.963 2.707 -76.567 1.00 93.19 374 ARG A C 1
ATOM 2931 O O . ARG A 1 374 ? 43.892 2.499 -77.342 1.00 93.19 374 ARG A O 1
ATOM 2938 N N . ARG A 1 375 ? 41.687 2.706 -76.973 1.00 93.25 375 ARG A N 1
ATOM 2939 C CA . ARG A 1 375 ? 41.279 2.463 -78.372 1.00 93.25 375 ARG A CA 1
ATOM 2940 C C . ARG A 1 375 ? 41.828 3.538 -79.311 1.00 93.25 375 ARG A C 1
ATOM 2942 O O . ARG A 1 375 ? 42.333 3.195 -80.377 1.00 93.25 375 ARG A O 1
ATOM 2949 N N . GLN A 1 376 ? 41.772 4.812 -78.920 1.00 93.56 376 GLN A N 1
ATOM 2950 C CA . GLN A 1 376 ? 42.374 5.915 -79.681 1.00 93.56 376 GLN A CA 1
ATOM 2951 C C . GLN A 1 376 ? 43.891 5.740 -79.821 1.00 93.56 376 GLN A C 1
ATOM 2953 O O . GLN A 1 376 ? 44.414 5.855 -80.925 1.00 93.56 376 GLN A O 1
ATOM 2958 N N . THR A 1 377 ? 44.573 5.364 -78.739 1.00 92.00 377 THR A N 1
ATOM 2959 C CA . THR A 1 377 ? 46.020 5.099 -78.734 1.00 92.00 377 THR A CA 1
ATOM 2960 C C . THR A 1 377 ? 46.390 3.913 -79.631 1.00 92.00 377 THR A C 1
ATOM 2962 O O . THR A 1 377 ? 47.403 3.938 -80.320 1.00 92.00 377 THR A O 1
ATOM 2965 N N . CYS A 1 378 ? 45.579 2.852 -79.663 1.00 91.38 378 CYS A N 1
ATOM 2966 C CA . CYS A 1 378 ? 45.779 1.742 -80.599 1.00 91.38 378 CYS A CA 1
ATOM 2967 C C . CYS A 1 378 ? 45.600 2.182 -82.059 1.00 91.38 378 CYS A C 1
ATOM 2969 O O . CYS A 1 378 ? 46.390 1.785 -82.911 1.00 91.38 378 CYS A O 1
ATOM 2971 N N . ARG A 1 379 ? 44.594 3.016 -82.355 1.00 92.19 379 ARG A N 1
ATOM 2972 C CA . ARG A 1 379 ? 44.382 3.561 -83.706 1.00 92.19 379 ARG A CA 1
ATOM 2973 C C . ARG A 1 379 ? 45.534 4.456 -84.152 1.00 92.19 379 ARG A C 1
ATOM 2975 O O . ARG A 1 379 ? 45.970 4.325 -85.290 1.00 92.19 379 ARG A O 1
ATOM 2982 N N . SER A 1 380 ? 46.038 5.329 -83.278 1.00 91.56 380 SER A N 1
ATOM 2983 C CA . SER A 1 380 ? 47.176 6.189 -83.612 1.00 91.56 380 SER A CA 1
ATOM 2984 C C . SER A 1 380 ? 48.450 5.380 -83.854 1.00 91.56 380 SER A C 1
ATOM 2986 O O . SER A 1 380 ? 49.144 5.654 -84.824 1.00 91.56 380 SER A O 1
ATOM 2988 N N . LYS A 1 381 ? 48.711 4.332 -83.059 1.00 92.75 381 LYS A N 1
ATOM 2989 C CA . LYS A 1 381 ? 49.833 3.406 -83.300 1.00 92.75 381 LYS A CA 1
ATOM 2990 C C . LYS A 1 381 ? 49.738 2.702 -84.654 1.00 92.75 381 LYS A C 1
ATOM 2992 O O . LYS A 1 381 ? 50.727 2.649 -85.371 1.00 92.75 381 LYS A O 1
ATOM 2997 N N . LEU A 1 382 ? 48.557 2.205 -85.027 1.00 91.88 382 LEU A N 1
ATOM 2998 C CA . LEU A 1 382 ? 48.346 1.589 -86.344 1.00 91.88 382 LEU A CA 1
ATOM 2999 C C . LEU A 1 382 ? 48.547 2.594 -87.488 1.00 91.88 382 LEU A C 1
ATOM 3001 O O . LEU A 1 382 ? 49.143 2.254 -88.506 1.00 91.88 382 LEU A O 1
ATOM 3005 N N . ALA A 1 383 ? 48.073 3.833 -87.322 1.00 91.31 383 ALA A N 1
ATOM 3006 C CA . ALA A 1 383 ? 48.301 4.898 -88.296 1.00 91.31 383 ALA A CA 1
ATOM 3007 C C . ALA A 1 383 ? 49.794 5.252 -88.414 1.00 91.31 383 ALA A C 1
ATOM 3009 O O . ALA A 1 383 ? 50.294 5.434 -89.519 1.00 91.31 383 ALA A O 1
ATOM 3010 N N . GLU A 1 384 ? 50.522 5.298 -87.297 1.00 90.56 384 GLU A N 1
ATOM 3011 C CA . GLU A 1 384 ? 51.970 5.515 -87.281 1.00 90.56 384 GLU A CA 1
ATOM 3012 C C . GLU A 1 384 ? 52.724 4.380 -87.991 1.00 90.56 384 GLU A C 1
ATOM 3014 O O . GLU A 1 384 ? 53.621 4.644 -88.787 1.00 90.56 384 GLU A O 1
ATOM 3019 N N . GLU A 1 385 ? 52.353 3.119 -87.753 1.00 91.12 385 GLU A N 1
ATOM 3020 C CA . GLU A 1 385 ? 52.923 1.963 -88.459 1.00 91.12 385 GLU A CA 1
ATOM 3021 C C . GLU A 1 385 ? 52.651 2.017 -89.969 1.00 91.12 385 GLU A C 1
ATOM 3023 O O . GLU A 1 385 ? 53.563 1.770 -90.763 1.00 91.12 385 GLU A O 1
ATOM 3028 N N . TYR A 1 386 ? 51.435 2.399 -90.372 1.00 92.06 386 TYR A N 1
ATOM 3029 C CA . TYR A 1 386 ? 51.081 2.604 -91.777 1.00 92.06 386 TYR A CA 1
ATOM 3030 C C . TYR A 1 386 ? 51.941 3.700 -92.423 1.00 92.06 386 TYR A C 1
ATOM 3032 O O . TYR A 1 386 ? 52.587 3.451 -93.440 1.00 92.06 386 TYR A O 1
ATOM 3040 N N . LEU A 1 387 ? 52.030 4.877 -91.793 1.00 91.56 387 LEU A N 1
ATOM 3041 C CA . LEU A 1 387 ? 52.849 5.993 -92.280 1.00 91.56 387 LEU A CA 1
ATOM 3042 C C . LEU A 1 387 ? 54.340 5.637 -92.328 1.00 91.56 387 LEU A C 1
ATOM 3044 O O . LEU A 1 387 ? 55.035 6.023 -93.263 1.00 91.56 387 LEU A O 1
ATOM 3048 N N . ARG A 1 388 ? 54.851 4.862 -91.361 1.00 92.19 388 ARG A N 1
ATOM 3049 C CA . ARG A 1 388 ? 56.231 4.345 -91.396 1.00 92.19 388 ARG A CA 1
ATOM 3050 C C . ARG A 1 388 ? 56.459 3.405 -92.580 1.00 92.19 388 ARG A C 1
ATOM 3052 O O . ARG A 1 388 ? 57.524 3.469 -93.190 1.00 92.19 388 ARG A O 1
ATOM 3059 N N . SER A 1 389 ? 55.490 2.550 -92.910 1.00 91.06 389 SER A N 1
ATOM 3060 C CA . SER A 1 389 ? 55.560 1.674 -94.086 1.00 91.06 389 SER A CA 1
ATOM 3061 C C . SER A 1 389 ? 55.544 2.474 -95.391 1.00 91.06 389 SER A C 1
ATOM 3063 O O . SER A 1 389 ? 56.348 2.203 -96.280 1.00 91.06 389 SER A O 1
ATOM 3065 N N . GLU A 1 390 ? 54.664 3.469 -95.505 1.00 92.06 390 GLU A N 1
ATOM 3066 C CA . GLU A 1 390 ? 54.580 4.364 -96.667 1.00 92.06 390 GLU A CA 1
ATOM 3067 C C . GLU A 1 390 ? 55.871 5.182 -96.838 1.00 92.06 390 GLU A C 1
ATOM 3069 O O . GLU A 1 390 ? 56.444 5.246 -97.927 1.00 92.06 390 GLU A O 1
ATOM 3074 N N . LEU A 1 391 ? 56.418 5.708 -95.736 1.00 89.00 391 LEU A N 1
ATOM 3075 C CA . LEU A 1 391 ? 57.714 6.382 -95.732 1.00 89.00 391 LEU A CA 1
ATOM 3076 C C . LEU A 1 391 ? 58.831 5.440 -96.202 1.00 89.00 391 LEU A C 1
ATOM 3078 O O . LEU A 1 391 ? 59.621 5.821 -97.063 1.00 89.00 391 LEU A O 1
ATOM 3082 N N . ALA A 1 392 ? 58.886 4.207 -95.693 1.00 89.38 392 ALA A N 1
ATOM 3083 C CA . ALA A 1 392 ? 59.874 3.218 -96.122 1.00 89.38 392 ALA A CA 1
ATOM 3084 C C . ALA A 1 392 ? 59.770 2.902 -97.626 1.00 89.38 392 ALA A C 1
ATOM 3086 O O . ALA A 1 392 ? 60.797 2.831 -98.302 1.00 89.38 392 ALA A O 1
ATOM 3087 N N . GLN A 1 393 ? 58.553 2.777 -98.169 1.00 89.88 393 GLN A N 1
ATOM 3088 C CA . GLN A 1 393 ? 58.330 2.605 -99.610 1.00 89.88 393 GLN A CA 1
ATOM 3089 C C . GLN A 1 393 ? 58.844 3.808 -100.406 1.00 89.88 393 GLN A C 1
ATOM 3091 O O . GLN A 1 393 ? 59.634 3.627 -101.329 1.00 89.88 393 GLN A O 1
ATOM 3096 N N . SER A 1 394 ? 58.503 5.032 -99.994 1.00 88.44 394 SER A N 1
ATOM 3097 C CA . SER A 1 394 ? 58.974 6.254 -100.663 1.00 88.44 394 SER A CA 1
ATOM 3098 C C . SER A 1 394 ? 60.505 6.397 -100.643 1.00 88.44 394 SER A C 1
ATOM 3100 O O . SER A 1 394 ? 61.108 6.914 -101.586 1.00 88.44 394 SER A O 1
ATOM 3102 N N . VAL A 1 395 ? 61.171 5.908 -99.588 1.00 90.44 395 VAL A N 1
ATOM 3103 C CA . VAL A 1 395 ? 62.638 5.863 -99.501 1.00 90.44 395 VAL A CA 1
ATOM 3104 C C . VAL A 1 395 ? 63.206 4.883 -100.528 1.00 90.44 395 VAL A C 1
ATOM 3106 O O . VAL A 1 395 ? 64.137 5.246 -101.248 1.00 90.44 395 VAL A O 1
ATOM 3109 N N . VAL A 1 396 ? 62.629 3.683 -100.649 1.00 90.56 396 VAL A N 1
ATOM 3110 C CA . VAL A 1 396 ? 63.024 2.691 -101.665 1.00 90.56 396 VAL A CA 1
ATOM 3111 C C . VAL A 1 396 ? 62.801 3.233 -103.080 1.00 90.56 396 VAL A C 1
ATOM 3113 O O . VAL A 1 396 ? 63.690 3.127 -103.927 1.00 90.56 396 VAL A O 1
ATOM 3116 N N . GLU A 1 397 ? 61.660 3.875 -103.334 1.00 90.38 397 GLU A N 1
ATOM 3117 C CA . GLU A 1 397 ? 61.367 4.536 -104.609 1.00 90.38 397 GLU A CA 1
ATOM 3118 C C . GLU A 1 397 ? 62.395 5.628 -104.914 1.00 90.38 397 GLU A C 1
ATOM 3120 O O . GLU A 1 397 ? 63.000 5.621 -105.986 1.00 90.38 397 GLU A O 1
ATOM 3125 N N . ARG A 1 398 ? 62.699 6.510 -103.953 1.00 85.75 398 ARG A N 1
ATOM 3126 C CA . ARG A 1 398 ? 63.755 7.524 -104.096 1.00 85.75 398 ARG A CA 1
ATOM 3127 C C . ARG A 1 398 ? 65.120 6.916 -104.393 1.00 85.75 398 ARG A C 1
ATOM 3129 O O . ARG A 1 398 ? 65.873 7.484 -105.181 1.00 85.75 398 ARG A O 1
ATOM 3136 N N . GLU A 1 399 ? 65.485 5.808 -103.756 1.00 88.25 399 GLU A N 1
ATOM 3137 C CA . GLU A 1 399 ? 66.739 5.109 -104.048 1.00 88.25 399 GLU A CA 1
ATOM 3138 C C . GLU A 1 399 ? 66.750 4.511 -105.457 1.00 88.25 399 GLU A C 1
ATOM 3140 O O . GLU A 1 399 ? 67.773 4.593 -106.141 1.00 88.25 399 GLU A O 1
ATOM 3145 N N . SER A 1 400 ? 65.627 3.953 -105.913 1.00 88.69 400 SER A N 1
ATOM 3146 C CA . SER A 1 400 ? 65.479 3.439 -107.277 1.00 88.69 400 SER A CA 1
ATOM 3147 C C . SER A 1 400 ? 65.598 4.557 -108.319 1.00 88.69 400 SER A C 1
ATOM 3149 O O . SER A 1 400 ? 66.432 4.456 -109.217 1.00 88.69 400 SER A O 1
ATOM 3151 N N . LEU A 1 401 ? 64.905 5.682 -108.112 1.00 88.06 401 LEU A N 1
ATOM 3152 C CA . LEU A 1 401 ? 64.996 6.877 -108.948 1.00 88.06 401 LEU A CA 1
ATOM 3153 C C . LEU A 1 401 ? 66.406 7.470 -108.921 1.00 88.06 401 LEU A C 1
ATOM 3155 O O . LEU A 1 401 ? 66.925 7.881 -109.950 1.00 88.06 401 LEU A O 1
ATOM 3159 N N . ARG A 1 402 ? 67.093 7.478 -107.771 1.00 86.75 402 ARG A N 1
ATOM 3160 C CA . ARG A 1 402 ? 68.506 7.896 -107.694 1.00 86.75 402 ARG A CA 1
ATOM 3161 C C . ARG A 1 402 ? 69.419 6.997 -108.524 1.00 86.75 402 ARG A C 1
ATOM 3163 O O . ARG A 1 402 ? 70.331 7.512 -109.168 1.00 86.75 402 ARG A O 1
ATOM 3170 N N . LYS A 1 403 ? 69.203 5.676 -108.512 1.00 87.50 403 LYS A N 1
ATOM 3171 C CA . LYS A 1 403 ? 69.949 4.731 -109.363 1.00 87.50 403 LYS A CA 1
ATOM 3172 C C . LYS A 1 403 ? 69.648 4.965 -110.839 1.00 87.50 403 LYS A C 1
ATOM 3174 O O . LYS A 1 403 ? 70.578 4.952 -111.638 1.00 87.50 403 LYS A O 1
ATOM 3179 N N . GLU A 1 404 ? 68.393 5.226 -111.185 1.00 87.25 404 GLU A N 1
ATOM 3180 C CA . GLU A 1 404 ? 67.970 5.559 -112.545 1.00 87.25 404 GLU A CA 1
ATOM 3181 C C . GLU A 1 404 ? 68.593 6.878 -113.018 1.00 87.25 404 GLU A C 1
ATOM 3183 O O . GLU A 1 404 ? 69.244 6.905 -114.054 1.00 87.25 404 GLU A O 1
ATOM 3188 N N . VAL A 1 405 ? 68.558 7.936 -112.204 1.00 83.56 405 VAL A N 1
ATOM 3189 C CA . VAL A 1 405 ? 69.270 9.197 -112.467 1.00 83.56 405 VAL A CA 1
ATOM 3190 C C . VAL A 1 405 ? 70.777 8.967 -112.607 1.00 83.56 405 VAL A C 1
ATOM 3192 O O . VAL A 1 405 ? 71.411 9.571 -113.467 1.00 83.56 405 VAL A O 1
ATOM 3195 N N . ALA A 1 406 ? 71.385 8.094 -111.799 1.00 82.31 406 ALA A N 1
ATOM 3196 C CA . ALA A 1 406 ? 72.801 7.753 -111.932 1.00 82.31 406 ALA A CA 1
ATOM 3197 C C . ALA A 1 406 ? 73.106 6.955 -113.217 1.00 82.31 406 ALA A C 1
ATOM 3199 O O . ALA A 1 406 ? 74.164 7.161 -113.813 1.00 82.31 406 ALA A O 1
ATOM 3200 N N . ASN A 1 407 ? 72.200 6.069 -113.653 1.00 85.31 407 ASN A N 1
ATOM 3201 C CA . ASN A 1 407 ? 72.272 5.381 -114.945 1.00 85.31 407 ASN A CA 1
ATOM 3202 C C . ASN A 1 407 ? 72.168 6.387 -116.091 1.00 85.31 407 ASN A C 1
ATOM 3204 O O . ASN A 1 407 ? 73.077 6.443 -116.910 1.00 85.31 407 ASN A O 1
ATOM 3208 N N . LEU A 1 408 ? 71.143 7.241 -116.082 1.00 85.25 408 LEU A N 1
ATOM 3209 C CA . LEU A 1 408 ? 70.937 8.295 -117.074 1.00 85.25 408 LEU A CA 1
ATOM 3210 C C . LEU A 1 408 ? 72.121 9.262 -117.123 1.00 85.25 408 LEU A C 1
ATOM 3212 O O . LEU A 1 408 ? 72.547 9.655 -118.198 1.00 85.25 408 LEU A O 1
ATOM 3216 N N . ARG A 1 409 ? 72.721 9.618 -115.980 1.00 83.56 409 ARG A N 1
ATOM 3217 C CA . ARG A 1 409 ? 73.963 10.410 -115.944 1.00 83.56 409 ARG A CA 1
ATOM 3218 C C . ARG A 1 409 ? 75.142 9.675 -116.579 1.00 83.56 409 ARG A C 1
ATOM 3220 O O . ARG A 1 409 ? 75.963 10.322 -117.220 1.00 83.56 409 ARG A O 1
ATOM 3227 N N . ARG A 1 410 ? 75.247 8.353 -116.406 1.00 81.25 410 ARG A N 1
ATOM 3228 C CA . ARG A 1 410 ? 76.269 7.525 -117.068 1.00 81.25 410 ARG A CA 1
ATOM 3229 C C . ARG A 1 410 ? 76.033 7.423 -118.569 1.00 81.25 410 ARG A C 1
ATOM 3231 O O . ARG A 1 410 ? 76.987 7.595 -119.311 1.00 81.25 410 ARG A O 1
ATOM 3238 N N . GLU A 1 411 ? 74.802 7.181 -119.002 1.00 82.94 411 GLU A N 1
ATOM 3239 C CA . GLU A 1 411 ? 74.412 7.166 -120.417 1.00 82.94 411 GLU A CA 1
ATOM 3240 C C . GLU A 1 411 ? 74.641 8.535 -121.058 1.00 82.94 411 GLU A C 1
ATOM 3242 O O . GLU A 1 411 ? 75.239 8.627 -122.124 1.00 82.94 411 GLU A O 1
ATOM 3247 N N . LEU A 1 412 ? 74.273 9.617 -120.367 1.00 82.56 412 LEU A N 1
ATOM 3248 C CA . LEU A 1 412 ? 74.570 10.977 -120.797 1.00 82.56 412 LEU A CA 1
ATOM 3249 C C . LEU A 1 412 ? 76.083 11.184 -120.912 1.00 82.56 412 LEU A C 1
ATOM 3251 O O . LEU A 1 412 ? 76.544 11.644 -121.948 1.00 82.56 412 LEU A O 1
ATOM 3255 N N . ALA A 1 413 ? 76.875 10.794 -119.911 1.00 75.69 413 ALA A N 1
ATOM 3256 C CA . ALA A 1 413 ? 78.333 10.884 -119.976 1.00 75.69 413 ALA A CA 1
ATOM 3257 C C . ALA A 1 413 ? 78.931 10.032 -121.109 1.00 75.69 413 ALA A C 1
ATOM 3259 O O . ALA A 1 413 ? 79.878 10.468 -121.756 1.00 75.69 413 ALA A O 1
ATOM 3260 N N . GLN A 1 414 ? 78.374 8.851 -121.382 1.00 78.25 414 GLN A N 1
ATOM 3261 C CA . GLN A 1 414 ? 78.756 8.010 -122.518 1.00 78.25 414 GLN A CA 1
ATOM 3262 C C . GLN A 1 414 ? 78.410 8.681 -123.844 1.00 78.25 414 GLN A C 1
ATOM 3264 O O . GLN A 1 414 ? 79.281 8.768 -124.695 1.00 78.25 414 GLN A O 1
ATOM 3269 N N . SER A 1 415 ? 77.208 9.240 -123.997 1.00 77.62 415 SER A N 1
ATOM 3270 C CA . SER A 1 415 ? 76.813 9.988 -125.196 1.00 77.62 415 SER A CA 1
ATOM 3271 C C . SER A 1 415 ? 77.648 11.260 -125.386 1.00 77.62 415 SER A C 1
ATOM 3273 O O . SER A 1 415 ? 77.992 11.609 -126.509 1.00 77.62 415 SER A O 1
ATOM 3275 N N . VAL A 1 416 ? 78.053 11.931 -124.300 1.00 73.88 416 VAL A N 1
ATOM 3276 C CA . VAL A 1 416 ? 79.009 13.047 -124.331 1.00 73.88 416 VAL A CA 1
ATOM 3277 C C . VAL A 1 416 ? 80.380 12.544 -124.761 1.00 73.88 416 VAL A C 1
ATOM 3279 O O . VAL A 1 416 ? 81.009 13.178 -125.597 1.00 73.88 416 VAL A O 1
ATOM 3282 N N . HIS A 1 417 ? 80.833 11.395 -124.259 1.00 75.19 417 HIS A N 1
ATOM 3283 C CA . HIS A 1 417 ? 82.102 10.800 -124.662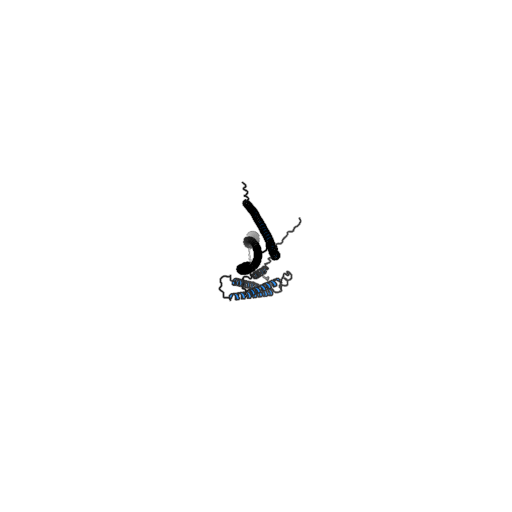 1.00 75.19 417 HIS A CA 1
ATOM 3284 C C . HIS A 1 417 ? 82.085 10.293 -126.111 1.00 75.19 417 HIS A C 1
ATOM 3286 O O . HIS A 1 417 ? 83.085 10.418 -126.809 1.00 75.19 417 HIS A O 1
ATOM 3292 N N . GLU A 1 418 ? 80.957 9.780 -126.599 1.00 73.44 418 GLU A N 1
ATOM 3293 C CA . GLU A 1 418 ? 80.722 9.458 -128.007 1.00 73.44 418 GLU A CA 1
ATOM 3294 C C . GLU A 1 418 ? 80.697 10.727 -128.854 1.00 73.44 418 GLU A C 1
ATOM 3296 O O . GLU A 1 418 ? 81.388 10.778 -129.864 1.00 73.44 418 GLU A O 1
ATOM 3301 N N . CYS A 1 419 ? 80.012 11.788 -128.421 1.00 64.69 419 CYS A N 1
ATOM 3302 C CA . CYS A 1 419 ? 80.072 13.106 -129.048 1.00 64.69 419 CYS A CA 1
ATOM 3303 C C . CYS A 1 419 ? 81.506 13.649 -129.074 1.00 64.69 419 CYS A C 1
ATOM 3305 O O . CYS A 1 419 ? 81.925 14.173 -130.097 1.00 64.69 419 CYS A O 1
ATOM 3307 N N . GLU A 1 420 ? 82.287 13.502 -128.001 1.00 64.31 420 GLU A N 1
ATOM 3308 C CA . GLU A 1 420 ? 83.702 13.883 -127.936 1.00 64.31 420 GLU A CA 1
ATOM 3309 C C . GLU A 1 420 ? 84.592 12.990 -128.804 1.00 64.31 420 GLU A C 1
ATOM 3311 O O . GLU A 1 420 ? 85.539 13.482 -129.408 1.00 64.31 420 GLU A O 1
ATOM 3316 N N . SER A 1 421 ? 84.308 11.693 -128.887 1.00 64.06 421 SER A N 1
ATOM 3317 C CA . SER A 1 421 ? 85.005 10.726 -129.738 1.00 64.06 421 SER A CA 1
ATOM 3318 C C . SER A 1 421 ? 84.730 11.002 -131.217 1.00 64.06 421 SER A C 1
ATOM 3320 O O . SER A 1 421 ? 85.662 11.061 -132.015 1.00 64.06 421 SER A O 1
ATOM 3322 N N . LEU A 1 422 ? 83.478 11.304 -131.572 1.00 61.47 422 LEU A N 1
ATOM 3323 C CA . LEU A 1 422 ? 83.076 11.823 -132.877 1.00 61.47 422 LEU A CA 1
ATOM 3324 C C . LEU A 1 422 ? 83.747 13.175 -133.136 1.00 61.47 422 LEU A C 1
ATOM 3326 O O . LEU A 1 422 ? 84.318 13.380 -134.203 1.00 61.47 422 LEU A O 1
ATOM 3330 N N . ARG A 1 423 ? 83.816 14.069 -132.143 1.00 55.94 423 ARG A N 1
ATOM 3331 C CA . ARG A 1 423 ? 84.579 15.326 -132.229 1.00 55.94 423 ARG A CA 1
ATOM 3332 C C . ARG A 1 423 ? 86.074 15.071 -132.460 1.00 55.94 423 ARG A C 1
ATOM 3334 O O . ARG A 1 423 ? 86.697 15.813 -133.207 1.00 55.94 423 ARG A O 1
ATOM 3341 N N . ARG A 1 424 ? 86.657 14.006 -131.898 1.00 51.41 424 ARG A N 1
ATOM 3342 C CA . ARG A 1 424 ? 88.047 13.583 -132.162 1.00 51.41 424 ARG A CA 1
ATOM 3343 C C . ARG A 1 424 ? 88.213 12.933 -133.542 1.00 51.41 424 ARG A C 1
ATOM 3345 O O . ARG A 1 424 ? 89.235 13.163 -134.177 1.00 51.41 424 ARG A O 1
ATOM 3352 N N . GLN A 1 425 ? 87.223 12.193 -134.044 1.00 50.56 425 GLN A N 1
ATOM 3353 C CA . GLN A 1 425 ? 87.221 11.637 -135.407 1.00 50.56 425 GLN A CA 1
ATOM 3354 C C . GLN A 1 425 ? 87.035 12.707 -136.491 1.00 50.56 425 GLN A C 1
ATOM 3356 O O . GLN A 1 425 ? 87.554 12.556 -137.593 1.00 50.56 425 GLN A O 1
ATOM 3361 N N . THR A 1 426 ? 86.344 13.804 -136.182 1.00 40.38 426 THR A N 1
ATOM 3362 C CA . THR A 1 426 ? 86.023 14.852 -137.166 1.00 40.38 426 THR A CA 1
ATOM 3363 C C . THR A 1 426 ? 87.111 15.932 -137.272 1.00 40.38 426 THR A C 1
ATOM 3365 O O . THR A 1 426 ? 87.060 16.771 -138.166 1.00 40.38 426 THR A O 1
ATOM 3368 N N . CYS A 1 427 ? 88.142 15.915 -136.417 1.00 35.53 427 CYS A N 1
ATOM 3369 C CA . CYS A 1 427 ? 89.055 17.056 -136.267 1.00 35.53 427 CYS A CA 1
ATOM 3370 C C . CYS A 1 427 ? 90.544 16.685 -136.370 1.00 35.53 427 CYS A C 1
ATOM 3372 O O . CYS A 1 427 ? 91.363 17.107 -135.561 1.00 35.53 427 CYS A O 1
ATOM 3374 N N . GLY A 1 428 ? 90.908 15.954 -137.427 1.00 33.94 428 GLY A N 1
ATOM 3375 C CA . GLY A 1 428 ? 92.249 15.955 -138.027 1.00 33.94 428 GLY A CA 1
ATOM 3376 C C . GLY A 1 428 ? 92.420 17.059 -139.081 1.00 33.94 428 GLY A C 1
ATOM 3377 O O . GLY A 1 428 ? 93.106 16.859 -140.078 1.00 33.94 428 GLY A O 1
ATOM 3378 N N . SER A 1 429 ? 91.763 18.213 -138.907 1.00 35.34 429 SER A N 1
ATOM 3379 C CA . SER A 1 429 ? 92.047 19.429 -139.672 1.00 35.34 429 SER A CA 1
ATOM 3380 C C . SER A 1 429 ? 91.763 20.702 -138.861 1.00 35.34 429 SER A C 1
ATOM 3382 O O . SER A 1 429 ? 90.628 21.140 -138.746 1.00 35.34 429 SER A O 1
ATOM 3384 N N . LYS A 1 430 ? 92.878 21.291 -138.396 1.00 32.97 430 LYS A N 1
ATOM 3385 C CA . LYS A 1 430 ? 93.159 22.728 -138.177 1.00 32.97 430 LYS A CA 1
ATOM 3386 C C . LYS A 1 430 ? 92.437 23.392 -136.986 1.00 32.97 430 LYS A C 1
ATOM 3388 O O . LYS A 1 430 ? 91.230 23.557 -136.990 1.00 32.97 430 LYS A O 1
ATOM 3393 N N . LEU A 1 431 ? 93.149 23.635 -135.878 1.00 26.95 431 LEU A N 1
ATOM 3394 C CA . LEU A 1 431 ? 94.027 24.800 -135.611 1.00 26.95 431 LEU A CA 1
ATOM 3395 C C . LEU A 1 431 ? 93.238 26.107 -135.433 1.00 26.95 431 LEU A C 1
ATOM 3397 O O . LEU A 1 431 ? 92.977 26.774 -136.428 1.00 26.95 431 LEU A O 1
ATOM 3401 N N . ALA A 1 432 ? 92.923 26.457 -134.179 1.00 27.94 432 ALA A N 1
ATOM 3402 C CA . ALA A 1 432 ? 93.213 27.753 -133.537 1.00 27.94 432 ALA A CA 1
ATOM 3403 C C . ALA A 1 432 ? 92.324 27.990 -132.295 1.00 27.94 432 ALA A C 1
ATOM 3405 O O . ALA A 1 432 ? 91.128 27.725 -132.332 1.00 27.94 432 ALA A O 1
ATOM 3406 N N . GLU A 1 433 ? 92.970 28.528 -131.255 1.00 32.97 433 GLU A N 1
ATOM 3407 C CA . GLU A 1 433 ? 92.459 29.335 -130.129 1.00 32.97 433 GLU A CA 1
ATOM 3408 C C . GLU A 1 433 ? 91.582 28.652 -129.053 1.00 32.97 433 GLU A C 1
ATOM 3410 O O . GLU A 1 433 ? 90.471 28.214 -129.319 1.00 32.97 433 GLU A O 1
ATOM 3415 N N . GLU A 1 434 ? 92.017 28.384 -127.811 1.00 29.64 434 GLU A N 1
ATOM 3416 C CA . GLU A 1 434 ? 92.787 29.143 -126.793 1.00 29.64 434 GLU A CA 1
ATOM 3417 C C . GLU A 1 434 ? 91.871 29.898 -125.785 1.00 29.64 434 GLU A C 1
ATOM 3419 O O . GLU A 1 434 ? 91.206 30.869 -126.116 1.00 29.64 434 GLU A O 1
ATOM 3424 N N . TYR A 1 435 ? 91.892 29.394 -124.536 1.00 34.66 435 TYR A N 1
ATOM 3425 C CA . TYR A 1 435 ? 91.663 30.054 -123.230 1.00 34.66 435 TYR A CA 1
ATOM 3426 C C . TYR A 1 435 ? 90.237 30.304 -122.668 1.00 34.66 435 TYR A C 1
ATOM 3428 O O . TYR A 1 435 ? 89.596 31.329 -122.867 1.00 34.66 435 TYR A O 1
ATOM 3436 N N . LEU A 1 436 ? 89.836 29.354 -121.806 1.00 36.66 436 LEU A N 1
ATOM 3437 C CA . LEU A 1 436 ? 89.159 29.519 -120.497 1.00 36.66 436 LEU A CA 1
ATOM 3438 C C . LEU A 1 436 ? 89.987 30.400 -119.518 1.00 36.66 436 LEU A C 1
ATOM 3440 O O . LEU A 1 436 ? 91.156 30.641 -119.825 1.00 36.66 436 LEU A O 1
ATOM 3444 N N . PRO A 1 437 ? 89.529 30.724 -118.280 1.00 58.38 437 PRO A N 1
ATOM 3445 C CA . PRO A 1 437 ? 88.229 30.478 -117.616 1.00 58.38 437 PRO A CA 1
ATOM 3446 C C . PRO A 1 437 ? 87.650 31.746 -116.933 1.00 58.38 437 PRO A C 1
ATOM 3448 O O . PRO A 1 437 ? 88.269 32.804 -116.950 1.00 58.38 437 PRO A O 1
ATOM 3451 N N . SER A 1 438 ? 86.414 31.700 -116.417 1.00 35.38 438 SER A N 1
ATOM 3452 C CA . SER A 1 438 ? 86.053 31.844 -114.979 1.00 35.38 438 SER A CA 1
ATOM 3453 C C . SER A 1 438 ? 84.587 32.308 -114.954 1.00 35.38 438 SER A C 1
ATOM 3455 O O . SER A 1 438 ? 84.211 33.079 -115.826 1.00 35.38 438 SER A O 1
ATOM 3457 N N . GLU A 1 439 ? 83.643 31.963 -114.086 1.00 33.16 439 GLU A N 1
ATOM 3458 C CA . GLU A 1 439 ? 83.484 31.194 -112.849 1.00 33.16 439 GLU A CA 1
ATOM 3459 C C . GLU A 1 439 ? 81.944 31.007 -112.772 1.00 33.16 439 GLU A C 1
ATOM 3461 O O . GLU A 1 439 ? 81.191 31.938 -113.036 1.00 33.16 439 GLU A O 1
ATOM 3466 N N . LEU A 1 440 ? 81.376 29.810 -112.627 1.00 41.03 440 LEU A N 1
ATOM 3467 C CA . LEU A 1 440 ? 81.117 29.192 -111.322 1.00 41.03 440 LEU A CA 1
ATOM 3468 C C . LEU A 1 440 ? 80.466 30.135 -110.283 1.00 41.03 440 LEU A C 1
ATOM 3470 O O . LEU A 1 440 ? 80.933 30.232 -109.157 1.00 41.03 440 LEU A O 1
ATOM 3474 N N . ALA A 1 441 ? 79.354 30.794 -110.624 1.00 37.75 441 ALA A N 1
ATOM 3475 C CA . ALA A 1 441 ? 78.440 31.368 -109.632 1.00 37.75 441 ALA A CA 1
ATOM 3476 C C . ALA A 1 441 ? 77.022 31.562 -110.203 1.00 37.75 441 ALA A C 1
ATOM 3478 O O . ALA A 1 441 ? 76.869 31.952 -111.352 1.00 37.75 441 ALA A O 1
ATOM 3479 N N . GLN A 1 442 ? 76.004 31.354 -109.358 1.00 38.97 442 GLN A N 1
ATOM 3480 C CA . GLN A 1 442 ? 74.587 31.732 -109.548 1.00 38.97 442 GLN A CA 1
ATOM 3481 C C . GLN A 1 442 ? 73.637 30.769 -110.287 1.00 38.97 442 GLN A C 1
ATOM 3483 O O . GLN A 1 442 ? 72.753 31.196 -111.019 1.00 38.97 442 GLN A O 1
ATOM 3488 N N . SER A 1 443 ? 73.698 29.472 -109.972 1.00 38.16 443 SER A N 1
ATOM 3489 C CA . SER A 1 443 ? 72.540 28.562 -110.121 1.00 38.16 443 SER A CA 1
ATOM 3490 C C . SER A 1 443 ? 72.000 28.061 -108.768 1.00 38.16 443 SER A C 1
ATOM 3492 O O . SER A 1 443 ? 71.464 26.960 -108.674 1.00 38.16 443 SER A O 1
ATOM 3494 N N . VAL A 1 444 ? 72.162 28.862 -107.705 1.00 43.69 444 VAL A N 1
ATOM 3495 C CA . VAL A 1 444 ? 71.705 28.586 -106.324 1.00 43.69 444 VAL A CA 1
ATOM 3496 C C . VAL A 1 444 ? 70.605 29.581 -105.925 1.00 43.69 444 VAL A C 1
ATOM 3498 O O . VAL A 1 444 ? 70.705 30.243 -104.906 1.00 43.69 444 VAL A O 1
ATOM 3501 N N . VAL A 1 445 ? 69.570 29.763 -106.751 1.00 45.62 445 VAL A N 1
ATOM 3502 C CA . VAL A 1 445 ? 68.452 30.679 -106.410 1.00 45.62 445 VAL A CA 1
ATOM 3503 C C . VAL A 1 445 ? 67.074 30.002 -106.435 1.00 45.62 445 VAL A C 1
ATOM 3505 O O . VAL A 1 445 ? 66.092 30.604 -106.032 1.00 45.62 445 VAL A O 1
ATOM 3508 N N . GLU A 1 446 ? 66.977 28.708 -106.746 1.00 41.19 446 GLU A N 1
ATOM 3509 C CA . GLU A 1 446 ? 65.695 27.972 -106.652 1.00 41.19 446 GLU A CA 1
ATOM 3510 C C . GLU A 1 446 ? 65.685 26.882 -105.562 1.00 41.19 446 GLU A C 1
ATOM 3512 O O . GLU A 1 446 ? 64.824 26.009 -105.545 1.00 41.19 446 GLU A O 1
ATOM 3517 N N . GLY A 1 447 ? 66.628 26.941 -104.612 1.00 42.12 447 GLY A N 1
ATOM 3518 C CA . GLY A 1 447 ? 66.703 26.022 -103.464 1.00 42.12 447 GLY A CA 1
ATOM 3519 C C . GLY A 1 447 ? 66.463 26.655 -102.088 1.00 42.12 447 GLY A C 1
ATOM 3520 O O . GLY A 1 447 ? 66.308 25.921 -101.117 1.00 42.12 447 GLY A O 1
ATOM 3521 N N . GLU A 1 448 ? 66.414 27.987 -101.986 1.00 40.91 448 GLU A N 1
ATOM 3522 C CA . GLU A 1 448 ? 66.318 28.706 -100.700 1.00 40.91 448 GLU A CA 1
ATOM 3523 C C . GLU A 1 448 ? 64.969 29.410 -100.471 1.00 40.91 448 GLU A C 1
ATOM 3525 O O . GLU A 1 448 ? 64.733 29.918 -99.384 1.00 40.91 448 GLU A O 1
ATOM 3530 N N . SER A 1 449 ? 64.017 29.352 -101.412 1.00 42.78 449 SER A N 1
ATOM 3531 C CA . SER A 1 449 ? 62.663 29.907 -101.214 1.00 42.78 449 SER A CA 1
ATOM 3532 C C . SER A 1 449 ? 61.610 28.885 -100.755 1.00 42.78 449 SER A C 1
ATOM 3534 O O . SER A 1 449 ? 60.433 29.218 -100.692 1.00 42.78 449 SER A O 1
ATOM 3536 N N . LEU A 1 450 ? 62.000 27.643 -100.441 1.00 44.97 450 LEU A N 1
ATOM 3537 C CA . LEU A 1 450 ? 61.102 26.622 -99.865 1.00 44.97 450 LEU A CA 1
ATOM 3538 C C . LEU A 1 450 ? 61.532 26.142 -98.468 1.00 44.97 450 LEU A C 1
ATOM 3540 O O . LEU A 1 450 ? 60.821 25.358 -97.844 1.00 44.97 450 LEU A O 1
ATOM 3544 N N . ALA A 1 451 ? 62.656 26.643 -97.944 1.00 43.69 451 ALA A N 1
ATOM 3545 C CA . ALA A 1 451 ? 63.063 26.421 -96.555 1.00 43.69 451 ALA A CA 1
ATOM 3546 C C . ALA A 1 451 ? 62.582 27.542 -95.611 1.00 43.69 451 ALA A C 1
ATOM 3548 O O . ALA A 1 451 ? 62.434 27.303 -94.417 1.00 43.69 451 ALA A O 1
ATOM 3549 N N . GLU A 1 452 ? 62.261 28.732 -96.127 1.00 46.59 452 GLU A N 1
ATOM 3550 C CA . GLU A 1 452 ? 61.841 29.879 -95.303 1.00 46.59 452 GLU A CA 1
ATOM 3551 C C . GLU A 1 452 ? 60.315 29.989 -95.103 1.00 46.59 452 GLU A C 1
ATOM 3553 O O . GLU A 1 452 ? 59.861 30.762 -94.265 1.00 46.59 452 GLU A O 1
ATOM 3558 N N . GLU A 1 453 ? 59.514 29.154 -95.778 1.00 47.31 453 GLU A N 1
ATOM 3559 C CA . GLU A 1 453 ? 58.054 29.079 -95.573 1.00 47.31 453 GLU A CA 1
ATOM 3560 C C . GLU A 1 453 ? 57.610 27.829 -94.781 1.00 47.31 453 GLU A C 1
ATOM 3562 O O . GLU A 1 453 ? 56.544 27.833 -94.168 1.00 47.31 453 GLU A O 1
ATOM 3567 N N . TYR A 1 454 ? 58.449 26.787 -94.686 1.00 46.91 454 TYR A N 1
ATOM 3568 C CA . TYR A 1 454 ? 58.132 25.572 -93.915 1.00 46.91 454 TYR A CA 1
ATOM 3569 C C . TYR A 1 454 ? 58.762 25.528 -92.516 1.00 46.91 454 TYR A C 1
ATOM 3571 O O . TYR A 1 454 ? 58.111 25.054 -91.582 1.00 46.91 454 TYR A O 1
ATOM 3579 N N . LEU A 1 455 ? 59.954 26.103 -92.310 1.00 50.56 455 LEU A N 1
ATOM 3580 C CA . LEU A 1 455 ? 60.574 26.167 -90.979 1.00 50.56 455 LEU A CA 1
ATOM 3581 C C . LEU A 1 455 ? 59.801 27.028 -89.959 1.00 50.56 455 LEU A C 1
ATOM 3583 O O . LEU A 1 455 ? 59.733 26.607 -88.805 1.00 50.56 455 LEU A O 1
ATOM 3587 N N . PRO A 1 456 ? 59.144 28.159 -90.309 1.00 54.53 456 PRO A N 1
ATOM 3588 C CA . PRO A 1 456 ? 58.342 28.907 -89.341 1.00 54.53 456 PRO A CA 1
ATOM 3589 C C . PRO A 1 456 ? 57.110 28.133 -88.876 1.00 54.53 456 PRO A C 1
ATOM 3591 O O . PRO A 1 456 ? 56.667 28.344 -87.756 1.00 54.53 456 PRO A O 1
ATOM 3594 N N . SER A 1 457 ? 56.559 27.236 -89.701 1.00 59.31 457 SER A N 1
ATOM 3595 C CA . SER A 1 457 ? 55.345 26.483 -89.366 1.00 59.31 457 SER A CA 1
ATOM 3596 C C . SER A 1 457 ? 55.614 25.335 -88.385 1.00 59.31 457 SER A C 1
ATOM 3598 O O . SER A 1 457 ? 54.864 25.178 -87.424 1.00 59.31 457 SER A O 1
ATOM 3600 N N . GLU A 1 458 ? 56.729 24.612 -88.536 1.00 60.00 458 GLU A N 1
ATOM 3601 C CA . GLU A 1 458 ? 57.169 23.584 -87.581 1.00 60.00 458 GLU A CA 1
ATOM 3602 C C . GLU A 1 458 ? 57.743 24.204 -86.297 1.00 60.00 458 GLU A C 1
ATOM 3604 O O . GLU A 1 458 ? 57.476 23.716 -85.193 1.00 60.00 458 GLU A O 1
ATOM 3609 N N . LEU A 1 459 ? 58.462 25.333 -86.395 1.00 63.75 459 LEU A N 1
ATOM 3610 C CA . LEU A 1 459 ? 58.860 26.084 -85.200 1.00 63.75 459 LEU A CA 1
ATOM 3611 C C . LEU A 1 459 ? 57.636 26.684 -84.491 1.00 63.75 459 LEU A C 1
ATOM 3613 O O . LEU A 1 459 ? 57.565 26.638 -83.270 1.00 63.75 459 LEU A O 1
ATOM 3617 N N . ALA A 1 460 ? 56.638 27.197 -85.217 1.00 67.19 460 ALA A N 1
ATOM 3618 C CA . ALA A 1 460 ? 55.408 27.711 -84.615 1.00 67.19 460 ALA A CA 1
ATOM 3619 C C . ALA A 1 460 ? 54.576 26.595 -83.973 1.00 67.19 460 ALA A C 1
ATOM 3621 O O . ALA A 1 460 ? 54.073 26.784 -82.869 1.00 67.19 460 ALA A O 1
ATOM 3622 N N . GLN A 1 461 ? 54.462 25.422 -84.603 1.00 74.56 461 GLN A N 1
ATOM 3623 C CA . GLN A 1 461 ? 53.776 24.271 -84.009 1.00 74.56 461 GLN A CA 1
ATOM 3624 C C . GLN A 1 461 ? 54.504 23.759 -82.763 1.00 74.56 461 GLN A C 1
ATOM 3626 O O . GLN A 1 461 ? 53.861 23.561 -81.734 1.00 74.56 461 GLN A O 1
ATOM 3631 N N . SER A 1 462 ? 55.834 23.637 -82.799 1.00 75.00 462 SER A N 1
ATOM 3632 C CA . SER A 1 462 ? 56.611 23.229 -81.621 1.00 75.00 462 SER A CA 1
ATOM 3633 C C . SER A 1 462 ? 56.597 24.280 -80.505 1.00 75.00 462 SER A C 1
ATOM 3635 O O . SER A 1 462 ? 56.581 23.915 -79.329 1.00 75.00 462 SER A O 1
ATOM 3637 N N . VAL A 1 463 ? 56.520 25.576 -80.828 1.00 79.31 463 VAL A N 1
ATOM 3638 C CA . VAL A 1 463 ? 56.324 26.651 -79.840 1.00 79.31 463 VAL A CA 1
ATOM 3639 C C . VAL A 1 463 ? 54.928 26.577 -79.220 1.00 79.31 463 VAL A C 1
ATOM 3641 O O . VAL A 1 463 ? 54.817 26.649 -77.997 1.00 79.31 463 VAL A O 1
ATOM 3644 N N . VAL A 1 464 ? 53.874 26.353 -80.011 1.00 80.94 464 VAL A N 1
ATOM 3645 C CA . VAL A 1 464 ? 52.502 26.165 -79.501 1.00 80.94 464 VAL A CA 1
ATOM 3646 C C . VAL A 1 464 ? 52.405 24.917 -78.617 1.00 80.94 464 VAL A C 1
ATOM 3648 O O . VAL A 1 464 ? 51.772 24.950 -77.559 1.00 80.94 464 VAL A O 1
ATOM 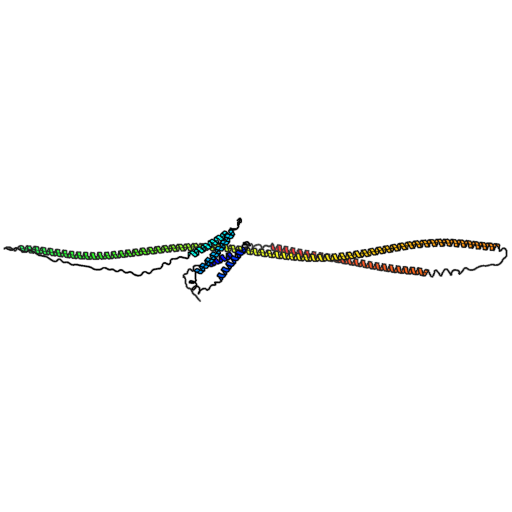3651 N N . GLU A 1 465 ? 53.071 23.828 -78.994 1.00 80.62 465 GLU A N 1
ATOM 3652 C CA . GLU A 1 465 ? 53.112 22.593 -78.211 1.00 80.62 465 GLU A CA 1
ATOM 3653 C C . GLU A 1 465 ? 53.913 22.776 -76.909 1.00 80.62 465 GLU A C 1
ATOM 3655 O O . GLU A 1 465 ? 53.450 22.392 -75.833 1.00 80.62 465 GLU A O 1
ATOM 3660 N N . CYS A 1 466 ? 55.048 23.481 -76.956 1.00 78.38 466 CYS A N 1
ATOM 3661 C CA . CYS A 1 466 ? 55.811 23.859 -75.765 1.00 78.38 466 CYS A CA 1
ATOM 3662 C C . CYS A 1 466 ? 55.021 24.792 -74.835 1.00 78.38 466 CYS A C 1
ATOM 3664 O O . CYS A 1 466 ? 55.100 24.650 -73.613 1.00 78.38 466 CYS A O 1
ATOM 3666 N N . GLU A 1 467 ? 54.248 25.739 -75.368 1.00 82.31 467 GLU A N 1
ATOM 3667 C CA . GLU A 1 467 ? 53.376 26.604 -74.568 1.00 82.31 467 GLU A CA 1
ATOM 3668 C C . GLU A 1 467 ? 52.219 25.829 -73.929 1.00 82.31 467 GLU A C 1
ATOM 3670 O O . GLU A 1 467 ? 51.877 26.081 -72.770 1.00 82.31 467 GLU A O 1
ATOM 3675 N N . SER A 1 468 ? 51.643 24.864 -74.648 1.00 82.38 468 SER A N 1
ATOM 3676 C CA . SER A 1 468 ? 50.622 23.954 -74.122 1.00 82.38 468 SER A CA 1
ATOM 3677 C C . SER A 1 468 ? 51.175 23.103 -72.973 1.00 82.38 468 SER A C 1
ATOM 3679 O O . SER A 1 468 ? 50.604 23.080 -71.880 1.00 82.38 468 SER A O 1
ATOM 3681 N N . LEU A 1 469 ? 52.357 22.504 -73.157 1.00 84.56 469 LEU A N 1
ATOM 3682 C CA . LEU A 1 469 ? 53.039 21.727 -72.120 1.00 84.56 469 LEU A CA 1
ATOM 3683 C C . LEU A 1 469 ? 53.429 22.586 -70.914 1.00 84.56 469 LEU A C 1
ATOM 3685 O O . LEU A 1 469 ? 53.260 22.153 -69.776 1.00 84.56 469 LEU A O 1
ATOM 3689 N N . ARG A 1 470 ? 53.883 23.829 -71.122 1.00 85.38 470 ARG A N 1
ATOM 3690 C CA . ARG A 1 470 ? 54.159 24.769 -70.021 1.00 85.38 470 ARG A CA 1
ATOM 3691 C C . ARG A 1 470 ? 52.902 25.089 -69.212 1.00 85.38 470 ARG A C 1
ATOM 3693 O O . ARG A 1 470 ? 52.973 25.128 -67.985 1.00 85.38 470 ARG A O 1
ATOM 3700 N N . LYS A 1 471 ? 51.752 25.288 -69.867 1.00 87.94 471 LYS A N 1
ATOM 3701 C CA . LYS A 1 471 ? 50.464 25.501 -69.181 1.00 87.94 471 LYS A CA 1
ATOM 3702 C C . LYS A 1 471 ? 50.032 24.261 -68.397 1.00 87.94 471 LYS A C 1
ATOM 3704 O O . LYS A 1 471 ? 49.560 24.398 -67.271 1.00 87.94 471 LYS A O 1
ATOM 3709 N N . GLU A 1 472 ? 50.235 23.068 -68.950 1.00 86.44 472 GLU A N 1
ATOM 3710 C CA . GLU A 1 472 ? 49.904 21.815 -68.270 1.00 86.44 472 GLU A CA 1
ATOM 3711 C C . GLU A 1 472 ? 50.806 21.565 -67.053 1.00 86.44 472 GLU A C 1
ATOM 3713 O O . GLU A 1 472 ? 50.304 21.251 -65.974 1.00 86.44 472 GLU A O 1
ATOM 3718 N N . VAL A 1 473 ? 52.117 21.804 -67.165 1.00 85.81 473 VAL A N 1
ATOM 3719 C CA . VAL A 1 473 ? 53.049 21.721 -66.026 1.00 85.81 473 VAL A CA 1
ATOM 3720 C C . VAL A 1 473 ? 52.667 22.725 -64.936 1.00 85.81 473 VAL A C 1
ATOM 3722 O O . VAL A 1 473 ? 52.557 22.340 -63.773 1.00 85.81 473 VAL A O 1
ATOM 3725 N N . ALA A 1 474 ? 52.352 23.974 -65.297 1.00 86.50 474 ALA A N 1
ATOM 3726 C CA . ALA A 1 474 ? 51.894 24.979 -64.337 1.00 86.50 474 ALA A CA 1
ATOM 3727 C C . ALA A 1 474 ? 50.573 24.578 -63.645 1.00 86.50 474 ALA A C 1
ATOM 3729 O O . ALA A 1 474 ? 50.378 24.831 -62.454 1.00 86.50 474 ALA A O 1
ATOM 3730 N N . ASN A 1 475 ? 49.655 23.920 -64.359 1.00 85.44 475 ASN A N 1
ATOM 3731 C CA . ASN A 1 475 ? 48.426 23.383 -63.772 1.00 85.44 475 ASN A CA 1
ATOM 3732 C C . ASN A 1 475 ? 48.701 22.193 -62.841 1.00 85.44 475 ASN A C 1
ATOM 3734 O O . ASN A 1 475 ? 48.073 22.083 -61.784 1.00 85.44 475 ASN A O 1
ATOM 3738 N N . GLN A 1 476 ? 49.644 21.318 -63.190 1.00 84.12 476 GLN A N 1
ATOM 3739 C CA . GLN A 1 476 ? 50.061 20.212 -62.329 1.00 84.12 476 GLN A CA 1
ATOM 3740 C C . GLN A 1 476 ? 50.745 20.706 -61.051 1.00 84.12 476 GLN A C 1
ATOM 3742 O O . GLN A 1 476 ? 50.498 20.147 -59.983 1.00 84.12 476 GLN A O 1
ATOM 3747 N N . GLU A 1 477 ? 51.549 21.766 -61.121 1.00 87.25 477 GLU A N 1
ATOM 3748 C CA . GLU A 1 477 ? 52.152 22.401 -59.943 1.00 87.25 477 GLU A CA 1
ATOM 3749 C C . GLU A 1 477 ? 51.088 22.996 -59.016 1.00 87.25 477 GLU A C 1
ATOM 3751 O O . GLU A 1 477 ? 51.067 22.666 -57.831 1.00 87.25 477 GLU A O 1
ATOM 3756 N N . LYS A 1 478 ? 50.107 23.732 -59.557 1.00 88.12 478 LYS A N 1
ATOM 3757 C CA . LYS A 1 478 ? 48.960 24.228 -58.771 1.00 88.12 478 LYS A CA 1
ATOM 3758 C C . LYS A 1 478 ? 48.157 23.102 -58.114 1.00 88.12 478 LYS A C 1
ATOM 3760 O O . LYS A 1 478 ? 47.706 23.234 -56.977 1.00 88.12 478 LYS A O 1
ATOM 3765 N N . ARG A 1 479 ? 47.977 21.969 -58.805 1.00 85.62 479 ARG A N 1
ATOM 3766 C CA . ARG A 1 479 ? 47.327 20.779 -58.227 1.00 85.62 479 ARG A CA 1
ATOM 3767 C C . ARG A 1 479 ? 48.159 20.181 -57.093 1.00 85.62 479 ARG A C 1
ATOM 3769 O O . ARG A 1 479 ? 47.588 19.829 -56.066 1.00 85.62 479 ARG A O 1
ATOM 3776 N N . LYS A 1 480 ? 49.485 20.096 -57.239 1.00 87.00 480 LYS A N 1
ATOM 3777 C CA . LYS A 1 480 ? 50.385 19.620 -56.174 1.00 87.00 480 LYS A CA 1
ATOM 3778 C C . LYS A 1 480 ? 50.341 20.529 -54.945 1.00 87.00 480 LYS A C 1
ATOM 3780 O O . LYS A 1 480 ? 50.259 20.011 -53.834 1.00 87.00 480 LYS A O 1
ATOM 3785 N N . GLU A 1 481 ? 50.328 21.847 -55.131 1.00 86.94 481 GLU A N 1
ATOM 3786 C CA . GLU A 1 481 ? 50.165 22.814 -54.036 1.00 86.94 481 GLU A CA 1
ATOM 3787 C C . GLU A 1 481 ? 48.813 22.645 -53.332 1.00 86.94 481 GLU A C 1
ATOM 3789 O O . GLU A 1 481 ? 48.765 22.506 -52.111 1.00 86.94 481 GLU A O 1
ATOM 3794 N N . SER A 1 482 ? 47.719 22.530 -54.093 1.00 89.56 482 SER A N 1
ATOM 3795 C CA . SER A 1 482 ? 46.379 22.302 -53.539 1.00 89.56 482 SER A CA 1
ATOM 3796 C C . SER A 1 482 ? 46.276 20.992 -52.743 1.00 89.56 482 SER A C 1
ATOM 3798 O O . SER A 1 482 ? 45.681 20.962 -51.662 1.00 89.56 482 SER A O 1
ATOM 3800 N N . VAL A 1 483 ? 46.903 19.918 -53.234 1.00 87.62 483 VAL A N 1
ATOM 3801 C CA . VAL A 1 483 ? 46.996 18.632 -52.527 1.00 87.62 483 VAL A CA 1
ATOM 3802 C C . VAL A 1 483 ? 47.846 18.767 -51.257 1.00 87.62 483 VAL A C 1
ATOM 3804 O O . VAL A 1 483 ? 47.466 18.243 -50.209 1.00 87.62 483 VAL A O 1
ATOM 3807 N N . GLY A 1 484 ? 48.951 19.516 -51.307 1.00 88.62 484 GLY A N 1
ATOM 3808 C CA . GLY A 1 484 ? 49.758 19.848 -50.131 1.00 88.62 484 GLY A CA 1
ATOM 3809 C C . GLY A 1 484 ? 48.956 20.592 -49.057 1.00 88.62 484 GLY A C 1
ATOM 3810 O O . GLY A 1 484 ? 48.973 20.207 -47.885 1.00 88.62 484 GLY A O 1
ATOM 3811 N N . ASP A 1 485 ? 48.177 21.598 -49.452 1.00 88.69 485 ASP A N 1
ATOM 3812 C CA . ASP A 1 485 ? 47.293 22.353 -48.559 1.00 88.69 485 ASP A CA 1
ATOM 3813 C C . ASP A 1 485 ? 46.167 21.500 -47.966 1.00 88.69 485 ASP A C 1
ATOM 3815 O O . ASP A 1 485 ? 45.761 21.700 -46.815 1.00 88.69 485 ASP A O 1
ATOM 3819 N N . PHE A 1 486 ? 45.653 20.540 -48.732 1.00 88.50 486 PHE A N 1
ATOM 3820 C CA . PHE A 1 486 ? 44.667 19.576 -48.255 1.00 88.50 486 PHE A CA 1
ATOM 3821 C C . PHE A 1 486 ? 45.258 18.652 -47.181 1.00 88.50 486 PHE A C 1
ATOM 3823 O O . PHE A 1 486 ? 44.696 18.543 -46.088 1.00 88.50 486 PHE A O 1
ATOM 3830 N N . PHE A 1 487 ? 46.438 18.069 -47.419 1.00 88.31 487 PHE A N 1
ATOM 3831 C CA . PHE A 1 487 ? 47.118 17.240 -46.417 1.00 88.31 487 PHE A CA 1
ATOM 3832 C C . PHE A 1 487 ? 47.493 18.027 -45.157 1.00 88.31 487 PHE A C 1
ATOM 3834 O O . PHE A 1 487 ? 47.373 17.507 -44.045 1.00 88.31 487 PHE A O 1
ATOM 3841 N N . ASN A 1 488 ? 47.884 19.295 -45.298 1.00 88.94 488 ASN A N 1
ATOM 3842 C CA . ASN A 1 488 ? 48.150 20.169 -44.158 1.00 88.94 488 ASN A CA 1
ATOM 3843 C C . ASN A 1 488 ? 46.885 20.463 -43.337 1.00 88.94 488 ASN A C 1
ATOM 3845 O O . ASN A 1 488 ? 46.960 20.518 -42.106 1.00 88.94 488 ASN A O 1
ATOM 3849 N N . ARG A 1 489 ? 45.721 20.618 -43.981 1.00 91.38 489 ARG A N 1
ATOM 3850 C CA . ARG A 1 489 ? 44.431 20.750 -43.284 1.00 91.38 489 ARG A CA 1
ATOM 3851 C C . ARG A 1 489 ? 44.073 19.484 -42.510 1.00 91.38 489 ARG A C 1
ATOM 3853 O O . ARG A 1 489 ? 43.800 19.590 -41.317 1.00 91.38 489 ARG A O 1
ATOM 3860 N N . ILE A 1 490 ? 44.192 18.310 -43.133 1.00 88.50 490 ILE A N 1
ATOM 3861 C CA . ILE A 1 490 ? 43.950 17.018 -42.467 1.00 88.50 490 ILE A CA 1
ATOM 3862 C C . ILE A 1 490 ? 44.884 16.830 -41.268 1.00 88.50 490 ILE A C 1
ATOM 3864 O O . ILE A 1 490 ? 44.437 16.436 -40.192 1.00 88.50 490 ILE A O 1
ATOM 3868 N N . ARG A 1 491 ? 46.181 17.138 -41.416 1.00 92.31 491 ARG A N 1
ATOM 3869 C CA . ARG A 1 491 ? 47.143 17.035 -40.308 1.00 92.31 491 ARG A CA 1
ATOM 3870 C C . ARG A 1 491 ? 46.731 17.926 -39.130 1.00 92.31 491 ARG A C 1
ATOM 3872 O O . ARG A 1 491 ? 46.678 17.440 -38.005 1.00 92.31 491 ARG A O 1
ATOM 3879 N N . LYS A 1 492 ? 46.376 19.191 -39.388 1.00 92.06 492 LYS A N 1
ATOM 3880 C CA . LYS A 1 492 ? 45.915 20.130 -38.347 1.00 92.06 492 LYS A CA 1
ATOM 3881 C C . LYS A 1 492 ? 44.616 19.677 -37.679 1.00 92.06 492 LYS A C 1
ATOM 3883 O O . LYS A 1 492 ? 44.434 19.887 -36.483 1.00 92.06 492 LYS A O 1
ATOM 3888 N N . GLU A 1 493 ? 43.696 19.086 -38.431 1.00 90.44 493 GLU A N 1
ATOM 3889 C CA . GLU A 1 493 ? 42.434 18.578 -37.892 1.00 90.44 493 GLU A CA 1
ATOM 3890 C C . GLU A 1 493 ? 42.653 17.352 -37.001 1.00 90.44 493 GLU A C 1
ATOM 3892 O O . GLU A 1 493 ? 42.149 17.312 -35.879 1.00 90.44 493 GLU A O 1
ATOM 3897 N N . LYS A 1 494 ? 43.521 16.428 -37.426 1.00 92.75 494 LYS A N 1
ATOM 3898 C CA . LYS A 1 494 ? 43.940 15.283 -36.612 1.00 92.75 494 LYS A CA 1
ATOM 3899 C C . LYS A 1 494 ? 44.609 15.714 -35.301 1.00 92.75 494 LYS A C 1
ATOM 3901 O O . LYS A 1 494 ? 44.296 15.168 -34.247 1.00 92.75 494 LYS A O 1
ATOM 3906 N N . GLU A 1 495 ? 45.478 16.724 -35.338 1.00 93.62 495 GLU A N 1
ATOM 3907 C CA . GLU A 1 495 ? 46.088 17.299 -34.129 1.00 93.62 495 GLU A CA 1
ATOM 3908 C C . GLU A 1 495 ? 45.034 17.904 -33.185 1.00 93.62 495 GLU A C 1
ATOM 3910 O O . GLU A 1 495 ? 45.092 17.695 -31.972 1.00 93.62 495 GLU A O 1
ATOM 3915 N N . ARG A 1 496 ? 44.025 18.605 -33.722 1.00 92.06 496 ARG A N 1
ATOM 3916 C CA . ARG A 1 496 ? 42.905 19.138 -32.925 1.00 92.06 496 ARG A CA 1
ATOM 3917 C C . ARG A 1 496 ? 42.076 18.028 -32.286 1.00 92.06 496 ARG A C 1
ATOM 3919 O O . ARG A 1 496 ? 41.683 18.165 -31.130 1.00 92.06 496 ARG A O 1
ATOM 3926 N N . GLU A 1 497 ? 41.813 16.937 -33.000 1.00 91.19 497 GLU A N 1
ATOM 3927 C CA . GLU A 1 497 ? 41.118 15.782 -32.427 1.00 91.19 497 GLU A CA 1
ATOM 3928 C C . GLU A 1 497 ? 41.924 15.107 -31.317 1.00 91.19 497 GLU A C 1
ATOM 3930 O O . GLU A 1 497 ? 41.358 14.744 -30.286 1.00 91.19 497 GLU A O 1
ATOM 3935 N N . GLU A 1 498 ? 43.240 14.962 -31.481 1.00 92.38 498 GLU A N 1
ATOM 3936 C CA . GLU A 1 498 ? 44.099 14.418 -30.427 1.00 92.38 498 GLU A CA 1
ATOM 3937 C C . GLU A 1 498 ? 44.113 15.307 -29.177 1.00 92.38 498 GLU A C 1
ATOM 3939 O O . GLU A 1 498 ? 44.093 14.787 -28.058 1.00 92.38 498 GLU A O 1
ATOM 3944 N N . ILE A 1 499 ? 44.096 16.634 -29.341 1.00 92.56 499 ILE A N 1
ATOM 3945 C CA . ILE A 1 499 ? 43.960 17.578 -28.223 1.00 92.56 499 ILE A CA 1
ATOM 3946 C C . ILE A 1 499 ? 42.605 17.392 -27.528 1.00 92.56 499 ILE A C 1
ATOM 3948 O O . ILE A 1 499 ? 42.580 17.193 -26.314 1.00 92.56 499 ILE A O 1
ATOM 3952 N N . LYS A 1 500 ? 41.495 17.344 -28.277 1.00 92.44 500 LYS A N 1
ATOM 3953 C CA . LYS A 1 500 ? 40.153 17.106 -27.711 1.00 92.44 500 LYS A CA 1
ATOM 3954 C C . LYS A 1 500 ? 40.069 15.775 -26.959 1.00 92.44 500 LYS A C 1
ATOM 3956 O O . LYS A 1 500 ? 39.537 15.725 -25.854 1.00 92.44 500 LYS A O 1
ATOM 3961 N N . LYS A 1 501 ? 40.643 14.696 -27.506 1.00 91.19 501 LYS A N 1
ATOM 3962 C CA . LYS A 1 501 ? 40.706 13.385 -26.831 1.00 91.19 501 LYS A CA 1
ATOM 3963 C C . LYS A 1 501 ? 41.474 13.463 -25.509 1.00 91.19 501 LYS A C 1
ATOM 3965 O O . LYS A 1 501 ? 41.037 12.886 -24.515 1.00 91.19 501 LYS A O 1
ATOM 3970 N N . LYS A 1 502 ? 42.590 14.202 -25.468 1.00 92.38 502 LYS A N 1
ATOM 3971 C CA . LYS A 1 502 ? 43.352 14.438 -24.229 1.00 92.38 502 LYS A CA 1
ATOM 3972 C C . LYS A 1 502 ? 42.560 15.267 -23.213 1.00 92.38 502 LYS A C 1
ATOM 3974 O O . LYS A 1 502 ? 42.632 14.969 -22.023 1.00 92.38 502 LYS A O 1
ATOM 3979 N N . GLU A 1 503 ? 41.797 16.264 -23.656 1.00 92.69 503 GLU A N 1
ATOM 3980 C CA . GLU A 1 503 ? 40.931 17.074 -22.788 1.00 92.69 503 GLU A CA 1
ATOM 3981 C C . GLU A 1 503 ? 39.802 16.247 -22.168 1.00 92.69 503 GLU A C 1
ATOM 3983 O O . GLU A 1 503 ? 39.634 16.288 -20.950 1.00 92.69 503 GLU A O 1
ATOM 3988 N N . VAL A 1 504 ? 39.094 15.440 -22.966 1.00 91.44 504 VAL A N 1
ATOM 3989 C CA . VAL A 1 504 ? 38.039 14.535 -22.476 1.00 91.44 504 VAL A CA 1
ATOM 3990 C C . VAL A 1 504 ? 38.609 13.539 -21.467 1.00 91.44 504 VAL A C 1
ATOM 3992 O O . VAL A 1 504 ? 38.102 13.437 -20.352 1.00 91.44 504 VAL A O 1
ATOM 3995 N N . ALA A 1 505 ? 39.737 12.893 -21.780 1.00 89.69 505 ALA A N 1
ATOM 3996 C CA . ALA A 1 505 ? 40.398 11.977 -20.848 1.00 89.69 505 ALA A CA 1
ATOM 3997 C C . ALA A 1 505 ? 40.826 12.668 -19.536 1.00 89.69 505 ALA A C 1
ATOM 3999 O O . ALA A 1 505 ? 40.842 12.053 -18.466 1.00 89.69 505 ALA A O 1
ATOM 4000 N N . ASN A 1 506 ? 41.187 13.955 -19.585 1.00 93.00 506 ASN A N 1
ATOM 4001 C CA . ASN A 1 506 ? 41.514 14.729 -18.390 1.00 93.00 506 ASN A CA 1
ATOM 4002 C C . ASN A 1 506 ? 40.257 15.111 -17.585 1.00 93.00 506 ASN A C 1
ATOM 4004 O O . ASN A 1 506 ? 40.279 15.063 -16.354 1.00 93.00 506 ASN A O 1
ATOM 4008 N N . GLN A 1 507 ? 39.151 15.442 -18.256 1.00 92.62 507 GLN A N 1
ATOM 4009 C CA . GLN A 1 507 ? 37.853 15.681 -17.618 1.00 92.62 507 GLN A CA 1
ATOM 4010 C C . GLN A 1 507 ? 37.341 14.421 -16.911 1.00 92.62 507 GLN A C 1
ATOM 4012 O O . GLN A 1 507 ? 36.973 14.497 -15.740 1.00 92.62 507 GLN A O 1
ATOM 4017 N N . GLU A 1 508 ? 37.415 13.255 -17.555 1.00 91.62 508 GLU A N 1
ATOM 4018 C CA . GLU A 1 508 ? 37.063 11.965 -16.948 1.00 91.62 508 GLU A CA 1
ATOM 4019 C C . GLU A 1 508 ? 37.912 11.668 -15.707 1.00 91.62 508 GLU A C 1
ATOM 4021 O O . GLU A 1 508 ? 37.376 11.326 -14.651 1.00 91.62 508 GLU A O 1
ATOM 4026 N N . LYS A 1 509 ? 39.235 11.884 -15.778 1.00 92.94 509 LYS A N 1
ATOM 4027 C CA . LYS A 1 509 ? 40.126 11.756 -14.610 1.00 92.94 509 LYS A CA 1
ATOM 4028 C C . LYS A 1 509 ? 39.727 12.695 -13.469 1.00 92.94 509 LYS A C 1
ATOM 4030 O O . LYS A 1 509 ? 39.788 12.297 -12.304 1.00 92.94 509 LYS A O 1
ATOM 4035 N N . ASN A 1 510 ? 39.316 13.925 -13.772 1.00 92.19 510 ASN A N 1
ATOM 4036 C CA . ASN A 1 510 ? 38.876 14.894 -12.765 1.00 92.19 510 ASN A CA 1
ATOM 4037 C C . ASN A 1 510 ? 37.519 14.528 -12.148 1.00 92.19 510 ASN A C 1
ATOM 4039 O O . ASN A 1 510 ? 37.347 14.658 -10.932 1.00 92.19 510 ASN A O 1
ATOM 4043 N N . LEU A 1 511 ? 36.582 14.012 -12.945 1.00 93.38 511 LEU A N 1
ATOM 4044 C CA . LEU A 1 511 ? 35.310 13.483 -12.450 1.00 93.38 511 LEU A CA 1
ATOM 4045 C C . LEU A 1 511 ? 35.541 12.275 -11.537 1.00 93.38 511 LEU A C 1
ATOM 4047 O O . LEU A 1 511 ? 34.998 12.234 -10.434 1.00 93.38 511 LEU A O 1
ATOM 4051 N N . LEU A 1 512 ? 36.427 11.353 -11.928 1.00 92.56 512 LEU A N 1
ATOM 4052 C CA . LEU A 1 512 ? 36.792 10.192 -11.116 1.00 92.56 512 LEU A CA 1
ATOM 4053 C C . LEU A 1 512 ? 37.432 10.609 -9.782 1.00 92.56 512 LEU A C 1
ATOM 4055 O O . LEU A 1 512 ? 37.074 10.087 -8.729 1.00 92.56 512 LEU A O 1
ATOM 4059 N N . ARG A 1 513 ? 38.341 11.597 -9.799 1.00 93.44 513 ARG A N 1
ATOM 4060 C CA . ARG A 1 513 ? 38.929 12.169 -8.573 1.00 93.44 513 ARG A CA 1
ATOM 4061 C C . ARG A 1 513 ? 37.861 12.763 -7.659 1.00 93.44 513 ARG A C 1
ATOM 4063 O O . ARG A 1 513 ? 37.867 12.481 -6.463 1.00 93.44 513 ARG A O 1
ATOM 4070 N N . THR A 1 514 ? 36.935 13.542 -8.213 1.00 92.50 514 THR A N 1
ATOM 4071 C CA . THR A 1 514 ? 35.828 14.145 -7.454 1.00 92.50 514 THR A CA 1
ATOM 4072 C C . THR A 1 514 ? 34.930 13.072 -6.837 1.00 92.50 514 THR A C 1
ATOM 4074 O O . THR A 1 514 ? 34.615 13.139 -5.649 1.00 92.50 514 THR A O 1
ATOM 4077 N N . PHE A 1 515 ? 34.591 12.038 -7.607 1.00 93.69 515 PHE A N 1
ATOM 4078 C CA . PHE A 1 515 ? 33.787 10.908 -7.147 1.00 93.69 515 PHE A CA 1
ATOM 4079 C C . PHE A 1 515 ? 34.461 10.130 -6.007 1.00 93.69 515 PHE A C 1
ATOM 4081 O O . PHE A 1 515 ? 33.816 9.818 -5.003 1.00 93.69 515 PHE A O 1
ATOM 4088 N N . ILE A 1 516 ? 35.767 9.859 -6.116 1.00 92.44 516 ILE A N 1
ATOM 4089 C CA . ILE A 1 516 ? 36.546 9.196 -5.059 1.00 92.44 516 ILE A CA 1
ATOM 4090 C C . ILE A 1 516 ? 36.562 10.054 -3.787 1.00 92.44 516 ILE A C 1
ATOM 4092 O O . ILE A 1 516 ? 36.333 9.531 -2.696 1.00 92.44 516 ILE A O 1
ATOM 4096 N N . ILE A 1 517 ? 36.786 11.367 -3.909 1.00 93.25 517 ILE A N 1
ATOM 4097 C CA . ILE A 1 517 ? 36.787 12.291 -2.764 1.00 93.25 517 ILE A CA 1
ATOM 4098 C C . ILE A 1 517 ? 35.427 12.286 -2.057 1.00 93.25 517 ILE A C 1
ATOM 4100 O O . ILE A 1 517 ? 35.381 12.163 -0.830 1.00 93.25 517 ILE A O 1
ATOM 4104 N N . GLU A 1 518 ? 34.323 12.391 -2.799 1.00 92.19 518 GLU A N 1
ATOM 4105 C CA . GLU A 1 518 ? 32.979 12.366 -2.211 1.00 92.19 518 GLU A CA 1
ATOM 4106 C C . GLU A 1 518 ? 32.654 11.015 -1.569 1.00 92.19 518 GLU A C 1
ATOM 4108 O O . GLU A 1 518 ? 32.156 10.994 -0.442 1.00 92.19 518 GLU A O 1
ATOM 4113 N N . SER A 1 519 ? 33.036 9.900 -2.200 1.00 89.56 519 SER A N 1
ATOM 4114 C CA . SER A 1 519 ? 32.865 8.546 -1.648 1.00 89.56 519 SER A CA 1
ATOM 4115 C C . SER A 1 519 ? 33.620 8.356 -0.326 1.00 89.56 519 SER A C 1
ATOM 4117 O O . SER A 1 519 ? 33.096 7.791 0.637 1.00 89.56 519 SER A O 1
ATOM 4119 N N . VAL A 1 520 ? 34.851 8.871 -0.231 1.00 92.62 520 VAL A N 1
ATOM 4120 C CA . VAL A 1 520 ? 35.640 8.838 1.011 1.00 92.62 520 VAL A CA 1
ATOM 4121 C C . VAL A 1 520 ? 35.000 9.715 2.092 1.00 92.62 520 VAL A C 1
ATOM 4123 O O . VAL A 1 520 ? 34.938 9.303 3.254 1.00 92.62 520 VAL A O 1
ATOM 4126 N N . LYS A 1 521 ? 34.475 10.898 1.740 1.00 90.94 521 LYS A N 1
ATOM 4127 C CA . LYS A 1 521 ? 33.749 11.760 2.688 1.00 90.94 521 LYS A CA 1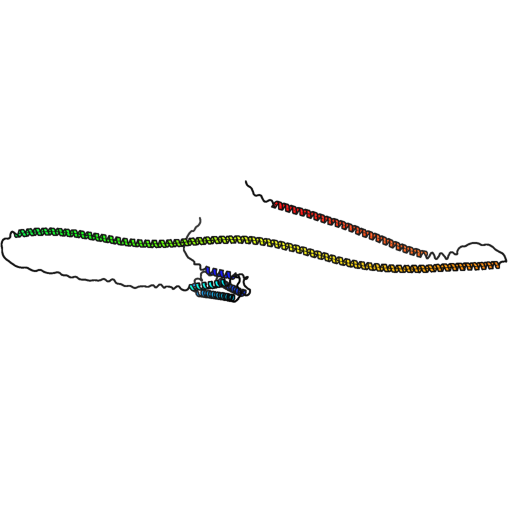
ATOM 4128 C C . LYS A 1 521 ? 32.484 11.089 3.220 1.00 90.94 521 LYS A C 1
ATOM 4130 O O . LYS A 1 521 ? 32.236 11.177 4.423 1.00 90.94 521 LYS A O 1
ATOM 4135 N N . THR A 1 522 ? 31.699 10.427 2.366 1.00 89.88 522 THR A N 1
ATOM 4136 C CA . THR A 1 522 ? 30.488 9.700 2.794 1.00 89.88 522 THR A CA 1
ATOM 4137 C C . THR A 1 522 ? 30.858 8.562 3.733 1.00 89.88 522 THR A C 1
ATOM 4139 O O . THR A 1 522 ? 30.376 8.530 4.862 1.00 89.88 522 THR A O 1
ATOM 4142 N N . LYS A 1 523 ? 31.830 7.726 3.349 1.00 90.94 523 LYS A N 1
ATOM 4143 C CA . LYS A 1 523 ? 32.302 6.618 4.190 1.00 90.94 523 LYS A CA 1
ATOM 4144 C C . LYS A 1 523 ? 32.826 7.093 5.549 1.00 90.94 523 LYS A C 1
ATOM 4146 O O . LYS A 1 523 ? 32.544 6.474 6.571 1.00 90.94 523 LYS A O 1
ATOM 4151 N N . ARG A 1 524 ? 33.538 8.226 5.596 1.00 90.06 524 ARG A N 1
ATOM 4152 C CA . ARG A 1 524 ? 33.992 8.834 6.858 1.00 90.06 524 ARG A CA 1
ATOM 4153 C C . ARG A 1 524 ? 32.823 9.335 7.711 1.00 90.06 524 ARG A C 1
ATOM 4155 O O . ARG A 1 524 ? 32.855 9.140 8.923 1.00 90.06 524 ARG A O 1
ATOM 4162 N N . LYS A 1 525 ? 31.800 9.957 7.112 1.00 87.94 525 LYS A N 1
ATOM 4163 C CA . LYS A 1 525 ? 30.580 10.372 7.831 1.00 87.94 525 LYS A CA 1
ATOM 4164 C C . LYS A 1 525 ? 29.844 9.171 8.422 1.00 87.94 525 LYS A C 1
ATOM 4166 O O . LYS A 1 525 ? 29.441 9.237 9.580 1.00 87.94 525 LYS A O 1
ATOM 4171 N N . ASP A 1 526 ? 29.730 8.080 7.672 1.00 85.38 526 ASP A N 1
ATOM 4172 C CA . ASP A 1 526 ? 29.074 6.858 8.142 1.00 85.38 526 ASP A CA 1
ATOM 4173 C C . ASP A 1 526 ? 29.871 6.185 9.260 1.00 85.38 526 ASP A C 1
ATOM 4175 O O . ASP A 1 526 ? 29.295 5.795 10.273 1.00 85.38 526 ASP A O 1
ATOM 4179 N N . MET A 1 527 ? 31.204 6.143 9.154 1.00 83.31 527 MET A N 1
ATOM 4180 C CA . MET A 1 527 ? 32.060 5.683 10.251 1.00 83.31 527 MET A CA 1
ATOM 4181 C C . MET A 1 527 ? 31.873 6.534 11.510 1.00 83.31 527 MET A C 1
ATOM 4183 O O . MET A 1 527 ? 31.683 5.973 12.580 1.00 83.31 527 MET A O 1
ATOM 4187 N N . VAL A 1 528 ? 31.864 7.869 11.404 1.00 83.94 528 VAL A N 1
ATOM 4188 C CA . VAL A 1 528 ? 31.630 8.755 12.561 1.00 83.94 528 VAL A CA 1
ATOM 4189 C C . VAL A 1 528 ? 30.239 8.533 13.160 1.00 83.94 528 VAL A C 1
ATOM 4191 O O . VAL A 1 528 ? 30.116 8.434 14.378 1.00 83.94 528 VAL A O 1
ATOM 4194 N N . ARG A 1 529 ? 29.197 8.405 12.331 1.00 77.94 529 ARG A N 1
ATOM 4195 C CA . ARG A 1 529 ? 27.827 8.135 12.794 1.00 77.94 529 ARG A CA 1
ATOM 4196 C C . ARG A 1 529 ? 27.742 6.794 13.532 1.00 77.94 529 ARG A C 1
ATOM 4198 O O . ARG A 1 529 ? 27.160 6.735 14.614 1.00 77.94 529 ARG A O 1
ATOM 4205 N N . ASN A 1 530 ? 28.392 5.758 13.005 1.00 76.69 530 ASN A N 1
ATOM 4206 C CA . ASN A 1 530 ? 28.449 4.439 13.633 1.00 76.69 530 ASN A CA 1
ATOM 4207 C C . ASN A 1 530 ? 29.229 4.475 14.960 1.00 76.69 530 ASN A C 1
ATOM 4209 O O . ASN A 1 530 ? 28.752 3.930 15.955 1.00 76.69 530 ASN A O 1
ATOM 4213 N N . SER A 1 531 ? 30.356 5.192 15.029 1.00 73.81 531 SER A N 1
ATOM 4214 C CA . SER A 1 531 ? 31.117 5.389 16.273 1.00 73.81 531 SER A CA 1
ATOM 4215 C C . SER A 1 531 ? 30.308 6.116 17.350 1.00 73.81 531 SER A C 1
ATOM 4217 O O . SER A 1 531 ? 30.356 5.732 18.515 1.00 73.81 531 SER A O 1
ATOM 4219 N N . VAL A 1 532 ? 29.535 7.141 16.974 1.00 68.94 532 VAL A N 1
ATOM 4220 C CA . VAL A 1 532 ? 28.682 7.893 17.911 1.00 68.94 532 VAL A CA 1
ATOM 4221 C C . VAL A 1 532 ? 27.524 7.031 18.425 1.00 68.94 532 VAL A C 1
ATOM 4223 O O . VAL A 1 532 ? 27.175 7.121 19.597 1.00 68.94 532 VAL A O 1
ATOM 4226 N N . SER A 1 533 ? 26.975 6.133 17.601 1.00 60.84 533 SER A N 1
ATOM 4227 C CA . SER A 1 533 ? 25.920 5.199 18.029 1.00 60.84 533 SER A CA 1
ATOM 4228 C C . SER A 1 533 ? 26.409 4.054 18.933 1.00 60.84 533 SER A C 1
ATOM 4230 O O . SER A 1 533 ? 25.614 3.470 19.669 1.00 60.84 533 SER A O 1
ATOM 4232 N N . ALA A 1 534 ? 27.712 3.744 18.918 1.00 58.31 534 ALA A N 1
ATOM 4233 C CA . ALA A 1 534 ? 28.313 2.698 19.749 1.00 58.31 534 ALA A CA 1
ATOM 4234 C C . ALA A 1 534 ? 28.647 3.165 21.181 1.00 58.31 534 ALA A C 1
ATOM 4236 O O . ALA A 1 534 ? 28.845 2.334 22.071 1.00 58.31 534 ALA A O 1
ATOM 4237 N N . VAL A 1 535 ? 28.657 4.477 21.444 1.00 52.22 535 VAL A N 1
ATOM 4238 C CA . VAL A 1 535 ? 28.796 5.023 22.801 1.00 52.22 535 VAL A CA 1
ATOM 4239 C C . VAL A 1 535 ? 27.425 5.007 23.479 1.00 52.22 535 VAL A C 1
ATOM 4241 O O . VAL A 1 535 ? 26.706 6.003 23.527 1.00 52.22 535 VAL A O 1
ATOM 4244 N N . LYS A 1 536 ? 27.038 3.845 24.020 1.00 50.56 536 LYS A N 1
ATOM 4245 C CA . LYS A 1 536 ? 25.964 3.786 25.021 1.00 50.56 536 LYS A CA 1
ATOM 4246 C C . LYS A 1 536 ? 26.379 4.651 26.222 1.00 50.56 536 LYS A C 1
ATOM 4248 O O . LYS A 1 536 ? 27.492 4.461 26.716 1.00 50.56 536 LYS A O 1
ATOM 4253 N N . PRO A 1 537 ? 25.518 5.547 26.740 1.00 49.53 537 PRO A N 1
ATOM 4254 C CA . PRO A 1 537 ? 25.795 6.247 27.985 1.00 49.53 537 PRO A CA 1
ATOM 4255 C C . PRO A 1 537 ? 25.901 5.211 29.107 1.00 49.53 537 PRO A C 1
ATOM 4257 O O . PRO A 1 537 ? 24.919 4.579 29.506 1.00 49.53 537 PRO A O 1
ATOM 4260 N N . GLY A 1 538 ? 27.136 4.993 29.558 1.00 44.91 538 GLY A N 1
ATOM 4261 C CA . GLY A 1 538 ? 27.451 4.185 30.721 1.00 44.91 538 GLY A CA 1
ATOM 4262 C C . GLY A 1 538 ? 26.663 4.705 31.912 1.00 44.91 538 GLY A C 1
ATOM 4263 O O . GLY A 1 538 ? 26.737 5.878 32.272 1.00 44.91 538 GLY A O 1
ATOM 4264 N N . LYS A 1 539 ? 25.864 3.806 32.481 1.00 47.72 539 LYS A N 1
ATOM 4265 C CA . LYS A 1 539 ? 25.111 4.002 33.710 1.00 47.72 539 LYS A CA 1
ATOM 4266 C C . LYS A 1 539 ? 26.024 4.569 34.796 1.00 47.72 539 LYS A C 1
ATOM 4268 O O . LYS A 1 539 ? 27.073 4.003 35.088 1.00 47.72 539 LYS A O 1
ATOM 4273 N N . ASN A 1 540 ? 25.551 5.646 35.414 1.00 47.69 540 ASN A N 1
ATOM 4274 C CA . ASN A 1 540 ? 25.995 6.153 36.704 1.00 47.69 540 ASN A CA 1
ATOM 4275 C C . ASN A 1 540 ? 26.198 5.001 37.704 1.00 47.69 540 ASN A C 1
ATOM 4277 O O . ASN A 1 540 ? 25.227 4.456 38.231 1.00 47.69 540 ASN A O 1
ATOM 4281 N N . LEU A 1 541 ? 27.451 4.663 37.995 1.00 45.44 541 LEU A N 1
ATOM 4282 C CA . LEU A 1 541 ? 27.831 3.939 39.201 1.00 45.44 541 LEU A CA 1
ATOM 4283 C C . LEU A 1 541 ? 28.160 4.984 40.269 1.00 45.44 541 LEU A C 1
ATOM 4285 O O . LEU A 1 541 ? 29.272 5.492 40.350 1.00 45.44 541 LEU A O 1
ATOM 4289 N N . LYS A 1 542 ? 27.142 5.325 41.066 1.00 46.97 542 LYS A N 1
ATOM 4290 C CA . LYS A 1 542 ? 27.336 5.831 42.425 1.00 46.97 542 LYS A CA 1
ATOM 4291 C C . LYS A 1 542 ? 27.709 4.640 43.310 1.00 46.97 542 LYS A C 1
ATOM 4293 O O . LYS A 1 542 ? 26.840 3.811 43.584 1.00 46.97 542 LYS A O 1
ATOM 4298 N N . LYS A 1 543 ? 28.962 4.581 43.751 1.00 46.78 543 LYS A N 1
ATOM 4299 C CA . LYS A 1 543 ? 29.382 4.118 45.079 1.00 46.78 543 LYS A CA 1
ATOM 4300 C C . LYS A 1 543 ? 30.813 4.552 45.330 1.00 46.78 543 LYS A C 1
ATOM 4302 O O . LYS A 1 543 ? 31.635 4.334 44.415 1.00 46.78 543 LYS A O 1
#

Radius of gyration: 92.67 Å; Cα contacts (8 Å, |Δi|>4): 12; chains: 1; bounding box: 208×67×299 Å

Mean predicted aligned error: 22.28 Å

Secondary structure (DSSP, 8-state):
------------------SHHHHHHHHHHHHHHT--GGGS-TTTHHHHHHHHHHHHHHHHHHHT----TTTSTTTGGGS-HHHHHHHHHHHHHHHHHHHHHHHHHHHT------SS--HHHHHHHHHHHHHHHHHHHHTT------------------------------------------------SSHHHHHHHHHHHHHHHHHHHHHHHHHHHHHHHHHHHHHHHHHHHHHHHHHHHHHHHHHHHHHHHHHHHHHHHHHHHHHHHHHHHHHHHHHHHHHHHHHHHHHHHHHHHHHHHHHHHHHHHHHHHHHHHHHHHHHHHHHHHHHHHHHHHHHHHHHHHHHHHHHHHHHHHHHHHHHHHHHHHHHHHHHHHHHHHHHHHHHHHHHHHHHHHHHHHHHHHHHHHHHHHHHHHHHHHHHHHS-SS---------------SSSSSSSTTTHHHHHHHHHHHHHHHHHHHHHHHHHHHHHHHHHHHHHHHHHHHHHHHHHHHHHHHHHHHHHHHHHHHHHHHHHHHHHHHH---------

Solvent-accessible surface area (backbone atoms only — not comparable to full-atom values): 32404 Å² total; per-residue (Å²): 137,87,76,89,85,91,82,90,83,93,78,88,78,88,78,77,84,76,68,62,64,61,55,53,51,51,51,53,52,48,56,65,68,65,59,70,78,89,80,61,58,84,84,53,50,62,59,54,47,51,51,47,52,52,52,50,53,52,52,50,62,59,61,73,65,70,86,69,90,70,74,50,71,76,60,48,80,75,63,48,76,62,58,56,50,50,51,52,51,52,51,52,52,50,50,53,47,52,53,47,52,55,50,53,60,64,69,70,61,96,67,89,91,81,88,71,84,63,66,65,59,60,52,52,50,51,52,54,50,52,50,52,50,53,51,57,64,65,68,73,76,82,78,88,83,84,78,87,77,86,80,82,89,85,89,83,92,86,87,89,77,88,85,88,79,83,90,80,88,86,79,86,80,82,91,88,81,89,90,85,85,88,81,89,81,89,90,84,75,72,63,61,60,51,51,52,54,50,49,53,51,48,51,53,48,50,50,53,48,49,51,51,50,50,50,50,50,50,51,49,53,50,53,48,50,53,45,53,51,51,54,48,52,50,51,52,53,48,50,53,50,52,50,52,50,50,54,50,50,50,53,52,50,54,50,52,52,49,50,55,51,50,55,51,52,51,52,50,52,52,52,52,50,51,55,50,52,50,53,51,51,53,53,50,50,56,53,48,53,52,49,53,50,51,51,54,51,54,50,52,53,51,51,52,51,50,54,54,48,54,53,50,54,50,51,50,54,50,55,50,52,52,50,51,51,52,50,50,51,52,50,50,54,51,52,53,49,52,51,52,53,50,52,51,52,51,54,51,51,53,50,52,52,52,49,54,54,47,52,52,51,54,49,50,52,53,49,52,51,51,51,51,52,49,53,51,53,52,51,51,50,53,51,50,53,49,51,51,50,52,50,51,50,52,50,52,49,51,51,51,53,51,50,48,51,52,47,51,53,48,52,48,50,47,52,49,48,49,52,50,49,50,51,58,72,72,54,91,66,82,91,82,86,87,83,84,88,89,75,100,75,87,89,80,76,88,74,66,80,69,56,72,71,49,52,59,54,56,52,47,49,51,50,52,50,52,51,51,51,50,51,49,51,54,50,51,51,53,49,51,51,52,52,50,53,49,52,52,50,52,52,54,48,53,52,51,50,53,50,51,52,52,50,52,55,49,50,52,52,50,51,51,52,51,52,51,53,52,52,51,51,51,53,50,51,53,50,51,52,52,57,60,69,67,62,67,84,76,75,86,78,87,125

Foldseek 3Di:
DDDDDDDDDDDDDDPDDPPPPVVVVVVVLVVLLPDDPPPDDPVCVVVSVVVNVVSVVVVVVVVVDDDPPDVVVVVCVPVDPPVVVVVVVVVLVVVLVSLVVVVVVVVPDPDDDDDDDDVNVVSVVVNVVSVVVVVVSVVPDDDDDDDDDDDDDDDDDDDDDDDDDDDDDDDDDDDDDDDDDDDDDDDDDPVVVVVVVVVVVVVVVVVVVVVVVVVVVVVVVVVVVVVVVVVVVVVVVVVVVVVVVVVVVVVVVVVVVVVVVVVVVVVVVVVVVVVVVVVVVVVVVVVVVVVVVVVVVVVVVVVVVVVVVVVVVVVVVVVVVVVVVVVVVVVVVVVVVVVVVVVVVVVVVVVVVVVVVVVVVVVVVVVVVVVVVVVVVVVVVVVVVVVVVVVVVVVVVVVVVVVVVVVVVVVVVVVVVVVVVVVVVVPPDDDDDDDDDDDDDPPPDPPPPVCVVPVVVVVVVVVVVVVVVVVVVVVVVVVVVVVVVVVVVVVVVVVVVVVVVVVVVVVVVVVVVVVVVVVVVVVVVVVVVVVVVPPDPPDDDDD

Sequence (543 aa):
MPKAIHARACASKVELDIEQPAERILSLLRSILFLPAAEVAPAEHAEVQTCREQILLCMEKMAEYPSVEKEMFASLHNWSRENMEIDILALMETLQKACRNVTESLSNEDGDPRGMHNPTSIIETLVQTCERMKSLIAGFGHVPYEEKRSGEFKASWRPEAIPSQCVSSVRCSSAASRRFRTTAGAQTKDVQSLIDKYALKAASAEVKLAESVDECHSLRKEMAKSSDERDSLRREAAQFADECISLRQESVNLRSELAKSVDKCESLRRAATQSVDECIAVRREVANLRRELAQSVDECESLRKEVANLRRELAQSVDECESLRRQTCRSKLAEEYLRSELAQSVVECESLRKEVANLRRELAQSVDECESLRRQTCRSKLAEEYLRSELAQSVVERESLRKEVANLRRELAQSVHECESLRRQTCGSKLAEEYLPSELAQSVVEGESLAEEYLPSELAQSVVECESLRKEVANQEKRKESVGDFFNRIRKEKEREEIKKKEVANQEKNLLRTFIIESVKTKRKDMVRNSVSAVKPGKNLKK

pLDDT: mean 71.22, std 23.8, range [24.23, 97.56]

Organism: Ceratopteris richardii (NCBI:txid49495)